Protein AF-A0A6N8YSP4-F1 (afdb_monomer)

Solvent-accessible surface area (backbone atoms only — not comparable to full-atom values): 22812 Å² total; per-residue (Å²): 134,67,87,62,68,90,94,53,69,83,62,52,34,60,49,26,16,50,52,20,34,52,48,31,50,50,26,66,74,67,40,61,74,68,54,37,72,46,19,66,60,52,19,52,49,52,14,48,52,51,29,42,76,69,62,71,46,59,62,61,58,38,69,76,33,49,71,68,41,78,67,85,80,61,64,75,71,82,85,81,67,86,44,72,66,45,68,50,44,46,60,44,52,51,50,52,52,50,53,49,50,55,51,44,51,52,27,40,52,50,28,53,53,46,56,40,97,57,86,56,58,61,57,47,61,59,39,50,52,51,47,52,53,45,51,52,50,26,50,54,29,48,61,59,60,41,76,78,60,76,86,68,35,56,62,52,25,55,50,18,70,72,67,73,59,68,55,69,68,57,56,54,52,51,52,52,50,50,58,54,48,57,36,18,42,28,57,55,30,48,62,73,40,60,47,62,32,38,51,50,27,53,50,54,52,52,50,53,53,50,51,52,53,52,49,52,61,72,42,69,88,57,82,48,76,67,55,50,50,39,55,50,51,14,51,51,48,8,59,51,32,64,76,42,69,60,46,33,74,74,58,34,71,64,47,10,64,42,53,38,33,30,68,54,36,14,47,53,45,33,52,52,47,52,49,48,50,61,70,71,41,79,79,45,67,71,47,78,43,57,58,51,86,69,31,52,64,54,51,41,55,50,46,49,54,51,31,59,74,69,68,58,54,71,71,58,41,50,36,50,34,51,29,48,47,25,52,51,58,68,65,48,77,68,94,81,75,88,64,98,66,75,84,38,38,32,33,44,36,39,47,84,52,94,94,36,42,38,38,36,40,40,31,53,49,83,85,72,80,61,66,46,37,52,55,55,55,58,74,78,55,87,89,79,89,50,79,70,58,52,32,51,52,49,28,57,72,43,29,81,40,79,48,45,43,43,52,89,48,27,41,37,37,39,39,30,68

Mean predicted aligned error: 12.58 Å

Structure (mmCIF, N/CA/C/O backbone):
data_AF-A0A6N8YSP4-F1
#
_entry.id   AF-A0A6N8YSP4-F1
#
loop_
_atom_site.group_PDB
_atom_site.id
_atom_site.type_symbol
_atom_site.label_atom_id
_atom_site.label_alt_id
_atom_site.label_comp_id
_atom_site.label_asym_id
_atom_site.label_entity_id
_atom_site.label_seq_id
_atom_site.pdbx_PDB_ins_code
_atom_site.Cartn_x
_atom_site.Cartn_y
_atom_site.Cartn_z
_atom_site.occupancy
_atom_site.B_iso_or_equiv
_atom_site.auth_seq_id
_atom_site.auth_comp_id
_atom_site.auth_asym_id
_atom_site.auth_atom_id
_atom_site.pdbx_PDB_model_num
ATOM 1 N N . MET A 1 1 ? 18.068 16.035 -13.441 1.00 37.38 1 MET A N 1
ATOM 2 C CA . MET A 1 1 ? 18.656 15.876 -14.784 1.00 37.38 1 MET A CA 1
ATOM 3 C C . MET A 1 1 ? 18.089 14.591 -15.338 1.00 37.38 1 MET A C 1
ATOM 5 O O . MET A 1 1 ? 18.171 13.584 -14.655 1.00 37.38 1 MET A O 1
ATOM 9 N N . VAL A 1 2 ? 17.377 14.659 -16.458 1.00 47.47 2 VAL A N 1
ATOM 10 C CA . VAL A 1 2 ? 16.936 13.461 -17.178 1.00 47.47 2 VAL A CA 1
ATOM 11 C C . VAL A 1 2 ? 18.117 13.085 -18.059 1.00 47.47 2 VAL A C 1
ATOM 13 O O . VAL A 1 2 ? 18.539 13.939 -18.837 1.00 47.47 2 VAL A O 1
ATOM 16 N N . ASP A 1 3 ? 18.683 11.892 -17.889 1.00 54.22 3 ASP A N 1
ATOM 17 C CA . ASP A 1 3 ? 19.804 11.435 -18.710 1.00 54.22 3 ASP A CA 1
ATOM 18 C C . ASP A 1 3 ? 19.343 11.339 -20.168 1.00 54.22 3 ASP A C 1
ATOM 20 O O . ASP A 1 3 ? 18.597 10.450 -20.578 1.00 54.22 3 ASP A O 1
ATOM 24 N N . VAL A 1 4 ? 19.722 12.344 -20.952 1.00 57.47 4 VAL A N 1
ATOM 25 C CA . VAL A 1 4 ? 19.561 12.348 -22.401 1.00 57.47 4 VAL A CA 1
ATOM 26 C C . VAL A 1 4 ? 20.895 11.863 -22.972 1.00 57.47 4 VAL A C 1
ATOM 28 O O . VAL A 1 4 ? 21.927 12.429 -22.609 1.00 57.47 4 VAL A O 1
ATOM 31 N N . PRO A 1 5 ? 20.910 10.847 -23.855 1.00 59.97 5 PRO A N 1
ATOM 32 C CA . PRO A 1 5 ? 22.141 10.365 -24.475 1.00 59.97 5 PRO A CA 1
ATOM 33 C C . PRO A 1 5 ? 22.936 11.502 -25.132 1.00 59.97 5 PRO A C 1
ATOM 35 O O . PRO A 1 5 ? 22.342 12.386 -25.761 1.00 59.97 5 PRO A O 1
ATOM 38 N N . GLU A 1 6 ? 24.267 11.463 -25.012 1.00 53.06 6 GLU A N 1
ATOM 39 C CA . GLU A 1 6 ? 25.167 12.487 -25.559 1.00 53.06 6 GLU A CA 1
ATOM 40 C C . GLU A 1 6 ? 24.891 12.752 -27.054 1.00 53.06 6 GLU A C 1
ATOM 42 O O . GLU A 1 6 ? 24.722 11.829 -27.852 1.00 53.06 6 GLU A O 1
ATOM 47 N N . GLY A 1 7 ? 24.816 14.034 -27.435 1.00 57.88 7 GLY A N 1
ATOM 48 C CA . GLY A 1 7 ? 24.606 14.474 -28.824 1.00 57.88 7 GLY A CA 1
ATOM 49 C C . GLY A 1 7 ? 23.156 14.764 -29.237 1.00 57.88 7 GLY A C 1
ATOM 50 O O . GLY A 1 7 ? 22.922 15.112 -30.394 1.00 57.88 7 GLY A O 1
ATOM 51 N N . LYS A 1 8 ? 22.175 14.659 -28.329 1.00 66.88 8 LYS A N 1
ATOM 52 C CA . LYS A 1 8 ? 20.760 14.987 -28.607 1.00 66.88 8 LYS A CA 1
ATOM 53 C C . LYS A 1 8 ? 20.357 16.347 -28.018 1.00 66.88 8 LYS A C 1
ATOM 55 O O . LYS A 1 8 ? 20.992 16.801 -27.066 1.00 66.88 8 LYS A O 1
ATOM 60 N N . PRO A 1 9 ? 19.305 17.013 -28.544 1.00 71.38 9 PRO A N 1
ATOM 61 C CA . PRO A 1 9 ? 18.868 18.304 -28.021 1.00 71.38 9 PRO A CA 1
ATOM 62 C C . PRO A 1 9 ? 18.568 18.201 -26.517 1.00 71.38 9 PRO A C 1
ATOM 64 O O . PRO A 1 9 ? 17.809 17.309 -26.129 1.00 71.38 9 PRO A O 1
ATOM 67 N N . PRO A 1 10 ? 19.091 19.097 -25.664 1.00 70.31 10 PRO A N 1
ATOM 68 C CA . PRO A 1 10 ? 18.902 19.016 -24.210 1.00 70.31 10 PRO A CA 1
ATOM 69 C C . PRO A 1 10 ? 17.427 19.158 -23.794 1.00 70.31 10 PRO A C 1
ATOM 71 O O . PRO A 1 10 ? 17.019 18.684 -22.737 1.00 70.31 10 PRO A O 1
ATOM 74 N N . GLU A 1 11 ? 16.605 19.758 -24.657 1.00 77.25 11 GLU A N 1
ATOM 75 C CA . GLU A 1 11 ? 15.162 19.942 -24.461 1.00 77.25 11 GLU A CA 1
ATOM 76 C C . GLU A 1 11 ? 14.345 18.663 -24.683 1.00 77.25 11 GLU A C 1
ATOM 78 O O . GLU A 1 11 ? 13.198 18.571 -24.246 1.00 77.25 11 GLU A O 1
ATOM 83 N N . SER A 1 12 ? 14.926 17.660 -25.344 1.00 80.38 12 SER A N 1
ATOM 84 C CA . SER A 1 12 ? 14.207 16.462 -25.775 1.00 80.38 12 SER A CA 1
ATOM 85 C C . SER A 1 12 ? 13.715 15.605 -24.603 1.00 80.38 12 SER A C 1
ATOM 87 O O . SER A 1 12 ? 12.580 15.134 -24.626 1.00 80.38 12 SER A O 1
ATOM 89 N N . GLY A 1 13 ? 14.502 15.475 -23.530 1.00 83.25 13 GLY A N 1
ATOM 90 C CA . GLY A 1 13 ? 14.087 14.782 -22.307 1.00 83.25 13 GLY A CA 1
ATOM 91 C C . GLY A 1 13 ? 12.866 15.434 -21.637 1.00 83.25 13 GLY A C 1
ATOM 92 O O . GLY A 1 13 ? 11.834 14.775 -21.490 1.00 83.25 13 GLY A O 1
ATOM 93 N N . PRO A 1 14 ? 12.931 16.729 -21.271 1.00 87.06 14 PRO A N 1
ATOM 94 C CA . PRO A 1 14 ? 11.796 17.460 -20.708 1.00 87.06 14 PRO A CA 1
ATOM 95 C C . PRO A 1 14 ? 10.544 17.455 -21.593 1.00 87.06 14 PRO A C 1
ATOM 97 O O . PRO A 1 14 ? 9.443 17.291 -21.072 1.00 87.06 14 PRO A O 1
ATOM 100 N N . LEU A 1 15 ? 10.689 17.588 -22.918 1.00 88.88 15 LEU A N 1
ATOM 101 C CA . LEU A 1 15 ? 9.565 17.527 -23.861 1.00 88.88 15 LEU A CA 1
ATOM 102 C C . LEU A 1 15 ? 8.902 16.149 -23.874 1.00 88.88 15 LEU A C 1
ATOM 104 O O . LEU A 1 15 ? 7.681 16.061 -23.751 1.00 88.88 15 LEU A O 1
ATOM 108 N N . VAL A 1 16 ? 9.686 15.072 -23.973 1.00 90.62 16 VAL A N 1
ATOM 109 C CA . VAL A 1 16 ? 9.169 13.696 -23.925 1.00 90.62 16 VAL A CA 1
ATOM 110 C C . VAL A 1 16 ? 8.436 13.447 -22.607 1.00 90.62 16 VAL A C 1
ATOM 112 O O . VAL A 1 16 ? 7.306 12.953 -22.618 1.00 90.62 16 VAL A O 1
ATOM 115 N N . ALA A 1 17 ? 9.034 13.828 -21.475 1.00 89.69 17 ALA A N 1
ATOM 116 C CA . ALA A 1 17 ? 8.411 13.685 -20.162 1.00 89.69 17 ALA A CA 1
ATOM 117 C C . ALA A 1 17 ? 7.117 14.510 -20.055 1.00 89.69 17 ALA A C 1
ATOM 119 O O . ALA A 1 17 ? 6.085 13.995 -19.624 1.00 89.69 17 ALA A O 1
ATOM 120 N N . GLY A 1 18 ? 7.144 15.767 -20.505 1.00 92.12 18 GLY A N 1
ATOM 121 C CA . GLY A 1 18 ? 5.997 16.672 -20.489 1.00 92.12 18 GLY A CA 1
ATOM 122 C C . GLY A 1 18 ? 4.832 16.166 -21.337 1.00 92.12 18 GLY A C 1
ATOM 123 O O . GLY A 1 18 ? 3.696 16.150 -20.865 1.00 92.12 18 GLY A O 1
ATOM 124 N N . VAL A 1 19 ? 5.099 15.678 -22.553 1.00 93.06 19 VAL A N 1
ATOM 125 C CA . VAL A 1 19 ? 4.071 15.087 -23.425 1.00 93.06 19 VAL A CA 1
ATOM 126 C C . VAL A 1 19 ? 3.514 13.801 -22.820 1.00 93.06 19 VAL A C 1
ATOM 128 O O . VAL A 1 19 ? 2.295 13.639 -22.749 1.00 93.06 19 VAL A O 1
ATOM 131 N N . THR A 1 20 ? 4.378 12.911 -22.324 1.00 93.31 20 THR A N 1
ATOM 132 C CA . THR A 1 20 ? 3.961 11.661 -21.665 1.00 93.31 20 THR A CA 1
ATOM 133 C C . THR A 1 20 ? 3.044 11.954 -20.477 1.00 93.31 20 THR A C 1
ATOM 135 O O . THR A 1 20 ? 1.986 11.334 -20.327 1.00 93.31 20 THR A O 1
ATOM 138 N N . LEU A 1 21 ? 3.408 12.937 -19.651 1.00 92.44 21 LEU A N 1
ATOM 139 C CA . LEU A 1 21 ? 2.630 13.340 -18.488 1.00 92.44 21 LEU A CA 1
ATOM 140 C C . LEU A 1 21 ? 1.305 13.995 -18.884 1.00 92.44 21 LEU A C 1
ATOM 142 O O . LEU A 1 21 ? 0.268 13.643 -18.324 1.00 92.44 21 LEU A O 1
ATOM 146 N N . ALA A 1 22 ? 1.311 14.890 -19.873 1.00 93.12 22 ALA A N 1
ATOM 147 C CA . ALA A 1 22 ? 0.103 15.543 -20.370 1.00 93.12 22 ALA A CA 1
ATOM 148 C C . ALA A 1 22 ? -0.902 14.528 -20.931 1.00 93.12 22 ALA A C 1
ATOM 150 O O . ALA A 1 22 ? -2.085 14.580 -20.592 1.00 93.12 22 ALA A O 1
ATOM 151 N N . VAL A 1 23 ? -0.434 13.566 -21.732 1.00 93.06 23 VAL A N 1
ATOM 152 C CA . VAL A 1 23 ? -1.272 12.490 -22.285 1.00 93.06 23 VAL A CA 1
ATOM 153 C C . VAL A 1 23 ? -1.817 11.609 -21.170 1.00 93.06 23 VAL A C 1
ATOM 155 O O . VAL A 1 23 ? -3.017 11.341 -21.129 1.00 93.06 23 VAL A O 1
ATOM 158 N N . SER A 1 24 ? -0.966 11.201 -20.230 1.00 89.88 24 SER A N 1
ATOM 159 C CA . SER A 1 24 ? -1.406 10.389 -19.099 1.00 89.88 24 SER A CA 1
ATOM 160 C C . SER A 1 24 ? -2.456 11.103 -18.245 1.00 89.88 24 SER A C 1
ATOM 162 O O . SER A 1 24 ? -3.467 10.501 -17.900 1.00 89.88 24 SER A O 1
ATOM 164 N N . ALA A 1 25 ? -2.247 12.384 -17.922 1.00 89.00 25 ALA A N 1
ATOM 165 C CA . ALA A 1 25 ? -3.183 13.183 -17.137 1.00 89.00 25 ALA A CA 1
ATOM 166 C C . ALA A 1 25 ? -4.502 13.399 -17.891 1.00 89.00 25 ALA A C 1
ATOM 168 O O . ALA A 1 25 ? -5.577 13.236 -17.316 1.00 89.00 25 ALA A O 1
ATOM 169 N N . ALA A 1 26 ? -4.441 13.698 -19.192 1.00 91.19 26 ALA A N 1
ATOM 170 C CA . ALA A 1 26 ? -5.628 13.838 -20.029 1.00 91.19 26 ALA A CA 1
ATOM 171 C C . ALA A 1 26 ? -6.453 12.545 -20.059 1.00 91.19 26 ALA A C 1
ATOM 173 O O . ALA A 1 26 ? -7.671 12.592 -19.885 1.00 91.19 26 ALA A O 1
ATOM 174 N N . LEU A 1 27 ? -5.802 11.389 -20.219 1.00 90.06 27 LEU A N 1
ATOM 175 C CA . LEU A 1 27 ? -6.474 10.091 -20.191 1.00 90.06 27 LEU A CA 1
ATOM 176 C C . LEU A 1 27 ? -7.011 9.762 -18.794 1.00 90.06 27 LEU A C 1
ATOM 178 O O . LEU A 1 27 ? -8.154 9.336 -18.675 1.00 90.06 27 LEU A O 1
ATOM 182 N N . ALA A 1 28 ? -6.250 10.009 -17.730 1.00 83.06 28 ALA A N 1
ATOM 183 C CA . ALA A 1 28 ? -6.705 9.760 -16.365 1.00 83.06 28 ALA A CA 1
ATOM 184 C C . ALA A 1 28 ? -7.948 10.593 -15.995 1.00 83.06 28 ALA A C 1
ATOM 186 O O . ALA A 1 28 ? -8.840 10.088 -15.312 1.00 83.06 28 ALA A O 1
ATOM 187 N N . LEU A 1 29 ? -8.023 11.846 -16.464 1.00 85.75 29 LEU A N 1
ATOM 188 C CA . LEU A 1 29 ? -9.109 12.779 -16.144 1.00 85.75 29 LEU A CA 1
ATOM 189 C C . LEU A 1 29 ? -10.322 12.666 -17.076 1.00 85.75 29 LEU A C 1
ATOM 191 O O . LEU A 1 29 ? -11.445 12.894 -16.632 1.00 85.75 29 LEU A O 1
ATOM 195 N N . ARG A 1 30 ? -10.119 12.365 -18.366 1.00 88.75 30 ARG A N 1
ATOM 196 C CA . ARG A 1 30 ? -11.197 12.386 -19.373 1.00 88.75 30 ARG A CA 1
ATOM 197 C C . ARG A 1 30 ? -11.587 11.028 -19.929 1.00 88.75 30 ARG A C 1
ATOM 199 O O . ARG A 1 30 ? -12.690 10.911 -20.460 1.00 88.75 30 ARG A O 1
ATOM 206 N N . ALA A 1 31 ? -10.727 10.016 -19.854 1.00 85.12 31 ALA A N 1
ATOM 207 C CA . ALA A 1 31 ? -11.071 8.709 -20.392 1.00 85.12 31 ALA A CA 1
ATOM 208 C C . ALA A 1 31 ? -12.094 8.007 -19.489 1.00 85.12 31 ALA A C 1
ATOM 210 O O . ALA A 1 31 ? -11.985 8.011 -18.261 1.00 85.12 31 ALA A O 1
ATOM 211 N N . SER A 1 32 ? -13.081 7.366 -20.108 1.00 81.31 32 SER A N 1
ATOM 212 C CA . SER A 1 32 ? -14.110 6.592 -19.418 1.00 81.31 32 SER A CA 1
ATOM 213 C C . SER A 1 32 ? -13.945 5.091 -19.675 1.00 81.31 32 SER A C 1
ATOM 215 O O . SER A 1 32 ? -13.418 4.657 -20.704 1.00 81.31 32 SER A O 1
ATOM 217 N N . GLY A 1 33 ? -14.377 4.286 -18.700 1.00 81.88 33 GLY A N 1
ATOM 218 C CA . GLY A 1 33 ? -14.402 2.826 -18.795 1.00 81.88 33 GLY A CA 1
ATOM 219 C C . GLY A 1 33 ? -13.041 2.208 -19.133 1.00 81.88 33 GLY A C 1
ATOM 220 O O . GLY A 1 33 ? -12.050 2.430 -18.438 1.00 81.88 33 GLY A O 1
ATOM 221 N N . MET A 1 34 ? -13.005 1.424 -20.214 1.00 79.50 34 MET A N 1
ATOM 222 C CA . MET A 1 34 ? -11.837 0.646 -20.641 1.00 79.50 34 MET A CA 1
ATOM 223 C C . MET A 1 34 ? -10.634 1.527 -21.011 1.00 79.50 34 MET A C 1
ATOM 225 O O . MET A 1 34 ? -9.503 1.196 -20.670 1.00 79.50 34 MET A O 1
ATOM 229 N N . TRP A 1 35 ? -10.853 2.690 -21.630 1.00 83.00 35 TRP A N 1
ATOM 230 C CA . TRP A 1 35 ? -9.771 3.610 -22.007 1.00 83.00 35 TRP A CA 1
ATOM 231 C C . TRP A 1 35 ? -8.998 4.141 -20.798 1.00 83.00 35 TRP A C 1
ATOM 233 O O . TRP A 1 35 ? -7.796 4.384 -20.888 1.00 83.00 35 TRP A O 1
ATOM 243 N N . ARG A 1 36 ? -9.666 4.262 -19.643 1.00 81.38 36 ARG A N 1
ATOM 244 C CA . ARG A 1 36 ? -9.014 4.643 -18.386 1.00 81.38 36 ARG A CA 1
ATOM 245 C C . ARG A 1 36 ? -8.078 3.548 -17.880 1.00 81.38 36 ARG A C 1
ATOM 247 O O . ARG A 1 36 ? -7.018 3.866 -17.355 1.00 81.38 36 ARG A O 1
ATOM 254 N N . VAL A 1 37 ? -8.426 2.277 -18.077 1.00 79.81 37 VAL A N 1
ATOM 255 C CA . VAL A 1 37 ? -7.577 1.133 -17.698 1.00 79.81 37 VAL A CA 1
ATOM 256 C C . VAL A 1 37 ? -6.318 1.078 -18.564 1.00 79.81 37 VAL A C 1
ATOM 258 O O . VAL A 1 37 ? -5.218 0.920 -18.043 1.00 79.81 37 VAL A O 1
ATOM 261 N N . TRP A 1 38 ? -6.462 1.285 -19.874 1.00 86.12 38 TRP A N 1
ATOM 262 C CA . TRP A 1 38 ? -5.335 1.293 -20.814 1.00 86.12 38 TRP A CA 1
ATOM 263 C C . TRP A 1 38 ? -4.530 2.597 -20.807 1.00 86.12 38 TRP A C 1
ATOM 265 O O . TRP A 1 38 ? -3.502 2.668 -21.475 1.00 86.12 38 TRP A O 1
ATOM 275 N N . SER A 1 39 ? -4.955 3.611 -20.047 1.00 84.88 39 SER A N 1
ATOM 276 C CA . SER A 1 39 ? -4.349 4.949 -20.051 1.00 84.88 39 SER A CA 1
ATOM 277 C C . SER A 1 39 ? -2.839 4.935 -19.813 1.00 84.88 39 SER A C 1
ATOM 279 O O . SER A 1 39 ? -2.114 5.604 -20.541 1.00 84.88 39 SER A O 1
ATOM 281 N N . ALA A 1 40 ? -2.374 4.122 -18.860 1.00 83.56 40 ALA A N 1
ATOM 282 C CA . ALA A 1 40 ? -0.959 3.963 -18.541 1.00 83.56 40 ALA A CA 1
ATOM 283 C C . ALA A 1 40 ? -0.152 3.385 -19.713 1.00 83.56 40 ALA A C 1
ATOM 285 O O . ALA A 1 40 ? 0.930 3.871 -20.019 1.00 83.56 40 ALA A O 1
ATOM 286 N N . LEU A 1 41 ? -0.682 2.364 -20.392 1.00 88.81 41 LEU A N 1
ATOM 287 C CA . LEU A 1 41 ? -0.007 1.745 -21.536 1.00 88.81 41 LEU A CA 1
ATOM 288 C C . LEU A 1 41 ? -0.023 2.663 -22.761 1.00 88.81 41 LEU A C 1
ATOM 290 O O . LEU A 1 41 ? 0.983 2.776 -23.458 1.00 88.81 41 LEU A O 1
ATOM 294 N N . ILE A 1 42 ? -1.142 3.353 -22.999 1.00 91.50 42 ILE A N 1
ATOM 295 C CA . ILE A 1 42 ? -1.273 4.323 -24.091 1.00 91.50 42 ILE A CA 1
ATOM 296 C C . ILE A 1 42 ? -0.291 5.477 -23.884 1.00 91.50 42 ILE A C 1
ATOM 298 O O . ILE A 1 42 ? 0.402 5.858 -24.824 1.00 91.50 42 ILE A O 1
ATOM 302 N N . SER A 1 43 ? -0.198 6.025 -22.673 1.00 91.62 43 SER A N 1
ATOM 303 C CA . SER A 1 43 ? 0.698 7.148 -22.418 1.00 91.62 43 SER A CA 1
ATOM 304 C C . SER A 1 43 ? 2.171 6.761 -22.504 1.00 91.62 43 SER A C 1
ATOM 306 O O . SER A 1 43 ? 2.944 7.516 -23.093 1.00 91.62 43 SER A O 1
ATOM 308 N N . LEU A 1 44 ? 2.549 5.572 -22.021 1.00 91.62 44 LEU A N 1
ATOM 309 C CA . LEU A 1 44 ? 3.898 5.032 -22.199 1.00 91.62 44 LEU A CA 1
ATOM 310 C C . LEU A 1 44 ? 4.231 4.861 -23.688 1.00 91.62 44 LEU A C 1
ATOM 312 O O . LEU A 1 44 ? 5.308 5.256 -24.131 1.00 91.62 44 LEU A O 1
ATOM 316 N N . GLY A 1 45 ? 3.285 4.331 -24.471 1.00 92.62 45 GLY A N 1
ATOM 317 C CA . GLY A 1 45 ? 3.422 4.166 -25.917 1.00 92.62 45 GLY A CA 1
ATOM 318 C C . GLY A 1 45 ? 3.604 5.498 -26.644 1.00 92.62 45 GLY A C 1
ATOM 319 O O . GLY A 1 45 ? 4.540 5.642 -27.426 1.00 92.62 45 GLY A O 1
ATOM 320 N N . VAL A 1 46 ? 2.770 6.499 -26.345 1.00 93.25 46 VAL A N 1
ATOM 321 C CA . VAL A 1 46 ? 2.906 7.848 -26.921 1.00 93.25 46 VAL A CA 1
ATOM 322 C C . VAL A 1 46 ? 4.242 8.479 -26.525 1.00 93.25 46 VAL A C 1
ATOM 324 O O . VAL A 1 46 ? 4.928 9.029 -27.384 1.00 93.25 46 VAL A O 1
ATOM 327 N N . GLY A 1 47 ? 4.659 8.342 -25.264 1.00 92.19 47 GLY A N 1
ATOM 328 C CA . GLY A 1 47 ? 5.966 8.804 -24.797 1.00 92.19 47 GLY A CA 1
ATOM 329 C C . GLY A 1 47 ? 7.129 8.169 -25.559 1.00 92.19 47 GLY A C 1
ATOM 330 O O . GLY A 1 47 ? 8.032 8.876 -26.005 1.00 92.19 47 GLY A O 1
ATOM 331 N N . CYS A 1 48 ? 7.081 6.853 -25.788 1.00 91.69 48 CYS A N 1
ATOM 332 C CA . CYS A 1 48 ? 8.096 6.138 -26.564 1.00 91.69 48 CYS A CA 1
ATOM 333 C C . CYS A 1 48 ? 8.107 6.561 -28.040 1.00 91.69 48 CYS A C 1
ATOM 335 O O . CYS A 1 48 ? 9.182 6.731 -28.608 1.00 91.69 48 CYS A O 1
ATOM 337 N N . VAL A 1 49 ? 6.941 6.793 -28.656 1.00 92.19 49 VAL A N 1
ATOM 338 C CA . VAL A 1 49 ? 6.851 7.304 -30.037 1.00 92.19 49 VAL A CA 1
ATOM 339 C C . VAL A 1 49 ? 7.500 8.682 -30.143 1.00 92.19 49 VAL A C 1
ATOM 341 O O . VAL A 1 49 ? 8.316 8.908 -31.031 1.00 92.19 49 VAL A O 1
ATOM 344 N N . VAL A 1 50 ? 7.200 9.592 -29.215 1.00 90.88 50 VAL A N 1
ATOM 345 C CA . VAL A 1 50 ? 7.821 10.925 -29.191 1.00 90.88 50 VAL A CA 1
ATOM 346 C C . VAL A 1 50 ? 9.330 10.810 -28.963 1.00 90.88 50 VAL A C 1
ATOM 348 O O . VAL A 1 50 ? 10.105 11.459 -29.660 1.00 90.88 50 VAL A O 1
ATOM 351 N N . ALA A 1 51 ? 9.774 9.933 -28.061 1.00 89.00 51 ALA A N 1
ATOM 352 C CA . ALA A 1 51 ? 11.196 9.680 -27.847 1.00 89.00 51 ALA A CA 1
ATOM 353 C C . ALA A 1 51 ? 11.898 9.111 -29.094 1.00 89.00 51 ALA A C 1
ATOM 355 O O . ALA A 1 51 ? 13.052 9.456 -29.354 1.00 89.00 51 ALA A O 1
ATOM 356 N N . ALA A 1 52 ? 11.207 8.285 -29.884 1.00 88.75 52 ALA A N 1
ATOM 357 C CA . ALA A 1 52 ? 11.708 7.772 -31.155 1.00 88.75 52 ALA A CA 1
ATOM 358 C C . ALA A 1 52 ? 11.845 8.879 -32.212 1.00 88.75 52 ALA A C 1
ATOM 360 O O . ALA A 1 52 ? 12.841 8.896 -32.930 1.00 88.75 52 ALA A O 1
ATOM 361 N N . LEU A 1 53 ? 10.924 9.853 -32.257 1.00 88.50 53 LEU A N 1
ATOM 362 C CA . LEU A 1 53 ? 11.037 11.028 -33.138 1.00 88.50 53 LEU A CA 1
ATOM 363 C C . LEU A 1 53 ? 12.262 11.895 -32.807 1.00 88.50 53 LEU A C 1
ATOM 365 O O . LEU A 1 53 ? 12.884 12.451 -33.707 1.00 88.50 53 LEU A O 1
ATOM 369 N N . PHE A 1 54 ? 12.644 11.968 -31.529 1.00 85.19 54 PHE A N 1
ATOM 370 C CA . PHE A 1 54 ? 13.884 12.616 -31.085 1.00 85.19 54 PHE A CA 1
ATOM 371 C C . PHE A 1 54 ? 15.118 11.699 -31.164 1.00 85.19 54 PHE A C 1
ATOM 373 O O . PHE A 1 54 ? 16.214 12.101 -30.777 1.00 85.19 54 PHE A O 1
ATOM 380 N N . GLY A 1 55 ? 14.962 10.457 -31.632 1.00 83.38 55 GLY A N 1
ATOM 381 C CA . GLY A 1 55 ? 16.030 9.467 -31.750 1.00 83.38 55 GLY A CA 1
ATOM 382 C C . GLY A 1 55 ? 16.571 8.932 -30.420 1.00 83.38 55 GLY A C 1
ATOM 383 O O . GLY A 1 55 ? 17.597 8.263 -30.420 1.00 83.38 55 GLY A O 1
ATOM 384 N N . ILE A 1 56 ? 15.954 9.231 -29.271 1.00 82.50 56 ILE A N 1
ATOM 385 C CA . ILE A 1 56 ? 16.389 8.765 -27.932 1.00 82.50 56 ILE A CA 1
ATOM 386 C C . ILE A 1 56 ? 16.089 7.272 -27.731 1.00 82.50 56 ILE A C 1
ATOM 388 O O . ILE A 1 56 ? 16.696 6.631 -26.883 1.00 82.50 56 ILE A O 1
ATOM 392 N N . TYR A 1 57 ? 15.182 6.714 -28.529 1.00 83.25 57 TYR A N 1
ATOM 393 C CA . TYR A 1 57 ? 14.746 5.329 -28.417 1.00 83.25 57 TYR A CA 1
ATOM 394 C C . TYR A 1 57 ? 15.722 4.348 -29.092 1.00 83.25 57 TYR A C 1
ATOM 396 O O . TYR A 1 57 ? 15.893 4.379 -30.312 1.00 83.25 57 TYR A O 1
ATOM 404 N N . ASP A 1 58 ? 16.332 3.460 -28.304 1.00 82.88 58 ASP A N 1
ATOM 405 C CA . ASP A 1 58 ? 17.212 2.389 -28.786 1.00 82.88 58 ASP A CA 1
ATOM 406 C C . ASP A 1 58 ? 16.398 1.138 -29.157 1.00 82.88 58 ASP A C 1
ATOM 408 O O . ASP A 1 58 ? 16.162 0.246 -28.341 1.00 82.88 58 ASP A O 1
ATOM 412 N N . TYR A 1 59 ? 15.945 1.077 -30.409 1.00 84.19 59 TYR A N 1
ATOM 413 C CA . TYR A 1 59 ? 15.179 -0.056 -30.937 1.00 84.19 59 TYR A CA 1
ATOM 414 C C . TYR A 1 59 ? 16.041 -1.298 -31.211 1.00 84.19 59 TYR A C 1
ATOM 416 O O . TYR A 1 59 ? 15.497 -2.399 -31.336 1.00 84.19 59 TYR A O 1
ATOM 424 N N . GLN A 1 60 ? 17.368 -1.148 -31.289 1.00 86.19 60 GLN A N 1
ATOM 425 C CA . GLN A 1 60 ? 18.278 -2.229 -31.663 1.00 86.19 60 GLN A CA 1
ATOM 426 C C . GLN A 1 60 ? 18.266 -3.345 -30.612 1.00 86.19 60 GLN A C 1
ATOM 428 O O . GLN A 1 60 ? 18.156 -4.523 -30.948 1.00 86.19 60 GLN A O 1
ATOM 433 N N . ARG A 1 61 ? 18.207 -2.967 -29.330 1.00 84.00 61 ARG A N 1
ATOM 434 C CA . ARG A 1 61 ? 18.038 -3.893 -28.197 1.00 84.00 61 ARG A CA 1
ATOM 435 C C . ARG A 1 61 ? 16.825 -4.820 -28.322 1.00 84.00 61 ARG A C 1
ATOM 437 O O . ARG A 1 61 ? 16.892 -5.963 -27.878 1.00 84.00 61 ARG A O 1
ATOM 444 N N . VAL A 1 62 ? 15.718 -4.357 -28.909 1.00 88.69 62 VAL A N 1
ATOM 445 C CA . VAL A 1 62 ? 14.507 -5.181 -29.098 1.00 88.69 62 VAL A CA 1
ATOM 446 C C . VAL A 1 62 ? 14.651 -6.118 -30.298 1.00 88.69 62 VAL A C 1
ATOM 448 O O . VAL A 1 62 ? 14.118 -7.230 -30.285 1.00 88.69 62 VAL A O 1
ATOM 451 N N . ILE A 1 63 ? 15.349 -5.674 -31.345 1.00 89.38 63 ILE A N 1
ATOM 452 C CA . ILE A 1 63 ? 15.590 -6.466 -32.557 1.00 89.38 63 ILE A CA 1
ATOM 453 C C . ILE A 1 63 ? 16.520 -7.638 -32.245 1.00 89.38 63 ILE A C 1
ATOM 455 O O . ILE A 1 63 ? 16.202 -8.769 -32.618 1.00 89.38 63 ILE A O 1
ATOM 459 N N . ASP A 1 64 ? 17.604 -7.370 -31.517 1.00 90.94 64 ASP A N 1
ATOM 460 C CA . ASP A 1 64 ? 18.644 -8.350 -31.193 1.00 90.94 64 ASP A CA 1
ATOM 461 C C . ASP A 1 64 ? 18.188 -9.371 -30.134 1.00 90.94 64 ASP A C 1
ATOM 463 O O . ASP A 1 64 ? 18.765 -10.453 -30.006 1.00 90.94 64 ASP A O 1
ATOM 467 N N . ALA A 1 65 ? 17.129 -9.061 -29.379 1.00 89.38 65 ALA A N 1
ATOM 468 C CA . ALA A 1 65 ? 16.603 -9.949 -28.354 1.00 89.38 65 ALA A CA 1
ATOM 469 C C . ALA A 1 65 ? 15.902 -11.187 -28.959 1.00 89.38 65 ALA A C 1
ATOM 471 O O . ALA A 1 65 ? 15.018 -11.057 -29.822 1.00 89.38 65 ALA A O 1
ATOM 472 N N . PRO A 1 66 ? 16.218 -12.402 -28.471 1.00 90.62 66 PRO A N 1
ATOM 473 C CA . PRO A 1 66 ? 15.565 -13.618 -28.931 1.00 90.62 66 PRO A CA 1
ATOM 474 C C . PRO A 1 66 ? 14.092 -13.649 -28.507 1.00 90.62 66 PRO A C 1
ATOM 476 O O . PRO A 1 66 ? 13.700 -13.137 -27.455 1.00 90.62 66 PRO A O 1
ATOM 479 N N . TRP A 1 67 ? 13.262 -14.293 -29.330 1.00 88.19 67 TRP A N 1
ATOM 480 C CA . TRP A 1 67 ? 11.837 -14.463 -29.034 1.00 88.19 67 TRP A CA 1
ATOM 481 C C . TRP A 1 67 ? 11.595 -15.376 -27.835 1.00 88.19 67 TRP A C 1
ATOM 483 O O . TRP A 1 67 ? 10.714 -15.082 -27.039 1.00 88.19 67 TRP A O 1
ATOM 493 N N . PHE A 1 68 ? 12.395 -16.433 -27.687 1.00 90.88 68 PHE A N 1
ATOM 494 C CA . PHE A 1 68 ? 12.327 -17.366 -26.567 1.00 90.88 68 PHE A CA 1
ATOM 495 C C . PHE A 1 68 ? 13.692 -17.477 -25.903 1.00 90.88 68 PHE A C 1
ATOM 497 O O . PHE A 1 68 ? 14.709 -17.617 -26.581 1.00 90.88 68 PHE A O 1
ATOM 504 N N . GLY A 1 69 ? 13.705 -17.441 -24.577 1.00 86.62 69 GLY A N 1
ATOM 505 C CA . GLY A 1 69 ? 14.908 -17.642 -23.785 1.00 86.62 69 GLY A CA 1
ATOM 506 C C . GLY A 1 69 ? 14.547 -17.856 -22.326 1.00 86.62 69 GLY A C 1
ATOM 507 O O . GLY A 1 69 ? 13.608 -17.252 -21.813 1.00 86.62 69 GLY A O 1
ATOM 508 N N . ILE A 1 70 ? 15.275 -18.755 -21.675 1.00 83.88 70 ILE A N 1
ATOM 509 C CA . ILE A 1 70 ? 15.109 -19.019 -20.248 1.00 83.88 70 ILE A CA 1
ATOM 510 C C . ILE A 1 70 ? 15.863 -17.910 -19.500 1.00 83.88 70 ILE A C 1
ATOM 512 O O . ILE A 1 70 ? 17.016 -17.654 -19.854 1.00 83.88 70 ILE A O 1
ATOM 516 N N . PRO A 1 71 ? 15.250 -17.243 -18.503 1.00 77.69 71 PRO A N 1
ATOM 517 C CA . PRO A 1 71 ? 15.960 -16.282 -17.665 1.00 77.69 71 PRO A CA 1
ATOM 518 C C . PRO A 1 71 ? 17.224 -16.904 -17.061 1.00 77.69 71 PRO A C 1
ATOM 520 O O . PRO A 1 71 ? 17.240 -18.090 -16.732 1.00 77.69 71 PRO A O 1
ATOM 523 N N . ASP A 1 72 ? 18.280 -16.115 -16.880 1.00 75.06 72 ASP A N 1
ATOM 524 C CA . ASP A 1 72 ? 19.461 -16.557 -16.138 1.00 75.06 72 ASP A CA 1
ATOM 525 C C . ASP A 1 72 ? 19.075 -16.764 -14.656 1.00 75.06 72 ASP A C 1
ATOM 527 O O . ASP A 1 72 ? 19.139 -15.837 -13.853 1.00 75.06 72 ASP A O 1
ATOM 531 N N . LEU A 1 73 ? 18.674 -17.983 -14.266 1.00 69.69 73 LEU A N 1
ATOM 532 C CA . LEU A 1 73 ? 18.414 -18.373 -12.866 1.00 69.69 73 LEU A CA 1
ATOM 533 C C . LEU A 1 73 ? 19.726 -18.574 -12.080 1.00 69.69 73 LEU A C 1
ATOM 535 O O . LEU A 1 73 ? 19.915 -19.569 -11.377 1.00 69.69 73 LEU A O 1
ATOM 539 N N . ARG A 1 74 ? 20.681 -17.652 -12.214 1.00 72.94 74 ARG A N 1
ATOM 540 C CA . ARG A 1 74 ? 21.933 -17.732 -11.461 1.00 72.94 74 ARG A CA 1
ATOM 541 C C . ARG A 1 74 ? 21.646 -17.349 -10.021 1.00 72.94 74 ARG A C 1
ATOM 543 O O . ARG A 1 74 ? 21.457 -16.178 -9.717 1.00 72.94 74 ARG A O 1
ATOM 550 N N . PHE A 1 75 ? 21.610 -18.352 -9.149 1.00 77.00 75 PHE A N 1
ATOM 551 C CA . PHE A 1 75 ? 21.518 -18.131 -7.715 1.00 77.00 75 PHE A CA 1
ATOM 552 C C . PHE A 1 75 ? 22.717 -17.277 -7.274 1.00 77.00 75 PHE A C 1
ATOM 554 O O . PHE A 1 75 ? 23.852 -17.740 -7.416 1.00 77.00 75 PHE A O 1
ATOM 561 N N . PRO A 1 76 ? 22.507 -16.051 -6.761 1.00 73.69 76 PRO A N 1
ATOM 562 C CA . PRO A 1 76 ? 23.606 -15.146 -6.417 1.00 73.69 76 PRO A CA 1
ATOM 563 C C . PRO A 1 76 ? 24.429 -15.618 -5.206 1.00 73.69 76 PRO A C 1
ATOM 565 O O . PRO A 1 76 ? 25.449 -15.013 -4.892 1.00 73.69 76 PRO A O 1
ATOM 568 N N . GLY A 1 77 ? 24.022 -16.710 -4.550 1.00 76.19 77 GLY A N 1
ATOM 569 C CA . GLY A 1 77 ? 24.611 -17.183 -3.302 1.00 76.19 77 GLY A CA 1
ATOM 570 C C . GLY A 1 77 ? 23.961 -16.526 -2.084 1.00 76.19 77 GLY A C 1
ATOM 571 O O . GLY A 1 77 ? 23.303 -15.494 -2.190 1.00 76.19 77 GLY A O 1
ATOM 572 N N . LEU A 1 78 ? 24.131 -17.148 -0.914 1.00 77.12 78 LEU A N 1
ATOM 573 C CA . LEU A 1 78 ? 23.832 -16.513 0.369 1.00 77.12 78 LEU A CA 1
ATOM 574 C C . LEU A 1 78 ? 25.152 -16.080 0.983 1.00 77.12 78 LEU A C 1
ATOM 576 O O . LEU A 1 78 ? 25.968 -16.931 1.343 1.00 77.12 78 LEU A O 1
ATOM 580 N N . ASP A 1 79 ? 25.347 -14.773 1.111 1.00 77.00 79 ASP A N 1
ATOM 581 C CA . ASP A 1 79 ? 26.419 -14.266 1.950 1.00 77.00 79 ASP A CA 1
ATOM 582 C C . ASP A 1 79 ? 25.981 -14.362 3.418 1.00 77.00 79 ASP A C 1
ATOM 584 O O . ASP A 1 79 ? 25.129 -13.609 3.889 1.00 77.00 79 ASP A O 1
ATOM 588 N N . LEU A 1 80 ? 26.515 -15.361 4.124 1.00 79.75 80 LEU A N 1
ATOM 589 C CA . LEU A 1 80 ? 26.294 -15.571 5.558 1.00 79.75 80 LEU A CA 1
ATOM 590 C C . LEU A 1 80 ? 27.388 -14.900 6.407 1.00 79.75 80 LEU A C 1
ATOM 592 O O . LEU A 1 80 ? 27.517 -15.196 7.597 1.00 79.75 80 LEU A O 1
ATOM 596 N N . ALA A 1 81 ? 28.197 -14.013 5.817 1.00 80.06 81 ALA A N 1
ATOM 597 C CA . ALA A 1 81 ? 29.157 -13.221 6.561 1.00 80.06 81 ALA A CA 1
ATOM 598 C C . ALA A 1 81 ? 28.431 -12.138 7.373 1.00 80.06 81 ALA A C 1
ATOM 600 O O . ALA A 1 81 ? 27.984 -11.115 6.859 1.00 80.06 81 ALA A O 1
ATOM 601 N N . PHE A 1 82 ? 28.373 -12.326 8.692 1.00 82.94 82 PHE A N 1
ATOM 602 C CA . PHE A 1 82 ? 27.871 -11.331 9.648 1.00 82.94 82 PHE A CA 1
ATOM 603 C C . PHE A 1 82 ? 28.890 -10.202 9.893 1.00 82.94 82 PHE A C 1
ATOM 605 O O . PHE A 1 82 ? 29.242 -9.892 11.033 1.00 82.94 82 PHE A O 1
ATOM 612 N N . GLY A 1 83 ? 29.417 -9.630 8.808 1.00 83.56 83 GLY A N 1
ATOM 613 C CA . GLY A 1 83 ? 30.397 -8.549 8.825 1.00 83.56 83 GLY A CA 1
ATOM 614 C C . GLY A 1 83 ? 29.787 -7.192 9.179 1.00 83.56 83 GLY A C 1
ATOM 615 O O . GLY A 1 83 ? 28.597 -7.062 9.465 1.00 83.56 83 GLY A O 1
ATOM 616 N N . GLN A 1 84 ? 30.615 -6.149 9.133 1.00 79.12 84 GLN A N 1
ATOM 617 C CA . GLN A 1 84 ? 30.189 -4.783 9.440 1.00 79.12 84 GLN A CA 1
ATOM 618 C C . GLN A 1 84 ? 29.040 -4.310 8.532 1.00 79.12 84 GLN A C 1
ATOM 620 O O . GLN A 1 84 ? 28.111 -3.685 9.031 1.00 79.12 84 GLN A O 1
ATOM 625 N N . GLU A 1 85 ? 29.063 -4.655 7.240 1.00 78.50 85 GLU A N 1
ATOM 626 C CA . GLU A 1 85 ? 28.003 -4.298 6.282 1.00 78.50 85 GLU A CA 1
ATOM 627 C C . GLU A 1 85 ? 26.648 -4.935 6.619 1.00 78.50 85 GLU A C 1
ATOM 629 O O . GLU A 1 85 ? 25.608 -4.288 6.510 1.00 78.50 85 GLU A O 1
ATOM 634 N N . PHE A 1 86 ? 26.640 -6.183 7.097 1.00 82.56 86 PHE A N 1
ATOM 635 C CA . PHE A 1 86 ? 25.411 -6.838 7.544 1.00 82.56 86 PHE A CA 1
ATOM 636 C C . PHE A 1 86 ? 24.786 -6.073 8.715 1.00 82.56 86 PHE A C 1
ATOM 638 O O . PHE A 1 86 ? 23.602 -5.744 8.686 1.00 82.56 86 PHE A O 1
ATOM 645 N N . TRP A 1 87 ? 25.585 -5.736 9.731 1.00 80.81 87 TRP A N 1
ATOM 646 C CA . TRP A 1 87 ? 25.098 -5.024 10.914 1.00 80.81 87 TRP A CA 1
ATOM 647 C C . TRP A 1 87 ? 24.698 -3.573 10.633 1.00 80.81 87 TRP A C 1
ATOM 649 O O . TRP A 1 87 ? 23.825 -3.050 11.324 1.00 80.81 87 TRP A O 1
ATOM 659 N N . THR A 1 88 ? 25.292 -2.923 9.628 1.00 77.69 88 THR A N 1
ATOM 660 C CA . THR A 1 88 ? 24.909 -1.560 9.228 1.00 77.69 88 THR A CA 1
ATOM 661 C C . THR A 1 88 ? 23.631 -1.546 8.389 1.00 77.69 88 THR A C 1
ATOM 663 O O . THR A 1 88 ? 22.811 -0.646 8.559 1.00 77.69 88 THR A O 1
ATOM 666 N N . LEU A 1 89 ? 23.419 -2.541 7.521 1.00 77.69 89 LEU A N 1
ATOM 667 C CA . LEU A 1 89 ? 22.246 -2.617 6.645 1.00 77.69 89 LEU A CA 1
ATOM 668 C C . LEU A 1 89 ? 21.028 -3.268 7.311 1.00 77.69 89 LEU A C 1
ATOM 670 O O . LEU A 1 89 ? 19.895 -2.923 6.966 1.00 77.69 89 LEU A O 1
ATOM 674 N N . LEU A 1 90 ? 21.231 -4.180 8.268 1.00 82.56 90 LEU A N 1
ATOM 675 C CA . LEU A 1 90 ? 20.151 -4.919 8.928 1.00 82.56 90 LEU A CA 1
ATOM 676 C C . LEU A 1 90 ? 19.068 -4.005 9.524 1.00 82.56 90 LEU A C 1
ATOM 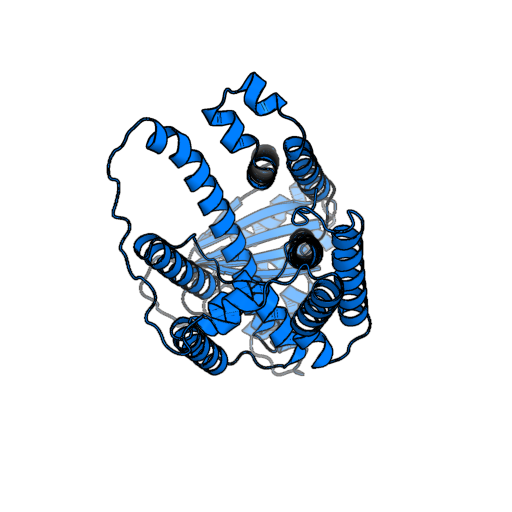678 O O . LEU A 1 90 ? 17.894 -4.273 9.267 1.00 82.56 90 LEU A O 1
ATOM 682 N N . PRO A 1 91 ? 19.386 -2.912 10.247 1.00 77.12 91 PRO A N 1
ATOM 683 C CA . PRO A 1 91 ? 18.362 -2.010 10.767 1.00 77.12 91 PRO A CA 1
ATOM 684 C C . PRO A 1 91 ? 17.550 -1.339 9.650 1.00 77.12 91 PRO A C 1
ATOM 686 O O . PRO A 1 91 ? 16.323 -1.270 9.741 1.00 77.12 91 PRO A O 1
ATOM 689 N N . THR A 1 92 ? 18.201 -0.909 8.563 1.00 75.62 92 THR A N 1
ATOM 690 C CA . THR A 1 92 ? 17.529 -0.291 7.409 1.00 75.62 92 THR A CA 1
ATOM 691 C C . THR A 1 92 ? 16.583 -1.284 6.746 1.00 75.62 92 THR A C 1
ATOM 693 O O . THR A 1 92 ? 15.412 -0.972 6.534 1.00 75.62 92 THR A O 1
ATOM 696 N N . PHE A 1 93 ? 17.047 -2.507 6.475 1.00 78.75 93 PHE A N 1
ATOM 697 C CA . PHE A 1 93 ? 16.212 -3.560 5.897 1.00 78.75 93 PHE A CA 1
ATOM 698 C C . PHE A 1 93 ? 15.072 -3.979 6.825 1.00 78.75 93 PHE A C 1
ATOM 700 O O . PHE A 1 93 ? 13.961 -4.197 6.344 1.00 78.75 93 PHE A O 1
ATOM 707 N N . ALA A 1 94 ? 15.304 -4.062 8.136 1.00 82.06 94 ALA A N 1
ATOM 708 C CA . ALA A 1 94 ? 14.270 -4.395 9.111 1.00 82.06 94 ALA A CA 1
ATOM 709 C C . ALA A 1 94 ? 13.157 -3.340 9.120 1.00 82.06 94 ALA A C 1
ATOM 711 O O . ALA A 1 94 ? 11.978 -3.6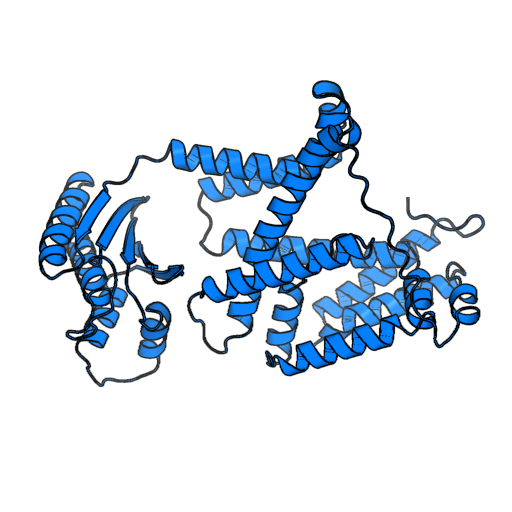88 9.032 1.00 82.06 94 ALA A O 1
ATOM 712 N N . ILE A 1 95 ? 13.518 -2.053 9.153 1.00 77.69 95 ILE A N 1
ATOM 713 C CA . ILE A 1 95 ? 12.537 -0.964 9.130 1.00 77.69 95 ILE A CA 1
ATOM 714 C C . ILE A 1 95 ? 11.821 -0.909 7.781 1.00 77.69 95 ILE A C 1
ATOM 716 O O . ILE A 1 95 ? 10.597 -0.822 7.758 1.00 77.69 95 ILE A O 1
ATOM 720 N N . LEU A 1 96 ? 12.540 -1.010 6.658 1.00 77.88 96 LEU A N 1
ATOM 721 C CA . LEU A 1 96 ? 11.919 -1.058 5.332 1.00 77.88 96 LEU A CA 1
ATOM 722 C C . LEU A 1 96 ? 10.941 -2.231 5.221 1.00 77.88 96 LEU A C 1
ATOM 724 O O . LEU A 1 96 ? 9.817 -2.050 4.768 1.00 77.88 96 LEU A O 1
ATOM 728 N N . THR A 1 97 ? 11.321 -3.418 5.691 1.00 80.38 97 THR A N 1
ATOM 729 C CA . THR A 1 97 ? 10.446 -4.599 5.675 1.00 80.38 97 THR A CA 1
ATOM 730 C C . THR A 1 97 ? 9.220 -4.396 6.563 1.00 80.38 97 THR A C 1
ATOM 732 O O . THR A 1 97 ? 8.120 -4.774 6.167 1.00 80.38 97 THR A O 1
ATOM 735 N N . LEU A 1 98 ? 9.368 -3.745 7.721 1.00 82.06 98 LEU A N 1
ATOM 736 C CA . LEU A 1 98 ? 8.247 -3.381 8.588 1.00 82.06 98 LEU A CA 1
ATOM 737 C C . LEU A 1 98 ? 7.298 -2.385 7.904 1.00 82.06 98 LEU A C 1
ATOM 739 O O . LEU A 1 98 ? 6.087 -2.598 7.911 1.00 82.06 98 LEU A O 1
ATOM 743 N N . VAL A 1 99 ? 7.833 -1.335 7.272 1.00 78.19 99 VAL A N 1
ATOM 744 C CA . VAL A 1 99 ? 7.055 -0.371 6.471 1.00 78.19 99 VAL A CA 1
ATOM 745 C C . VAL A 1 99 ? 6.277 -1.111 5.386 1.00 78.19 99 VAL A C 1
ATOM 747 O O . VAL A 1 99 ? 5.081 -0.884 5.207 1.00 78.19 99 VAL A O 1
ATOM 750 N N . LEU A 1 100 ? 6.951 -2.014 4.672 1.00 79.44 100 LEU A N 1
ATOM 751 C CA . LEU A 1 100 ? 6.346 -2.812 3.620 1.00 79.44 100 LEU A CA 1
ATOM 752 C C . LEU A 1 100 ? 5.239 -3.719 4.185 1.00 79.44 100 LEU A C 1
ATOM 754 O O . LEU A 1 100 ? 4.150 -3.775 3.623 1.00 79.44 100 LEU A O 1
ATOM 758 N N . ALA A 1 101 ? 5.453 -4.375 5.323 1.00 82.69 101 ALA A N 1
ATOM 759 C CA . ALA A 1 101 ? 4.427 -5.194 5.963 1.00 82.69 101 ALA A CA 1
ATOM 760 C C . ALA A 1 101 ? 3.192 -4.363 6.357 1.00 82.69 101 ALA A C 1
ATOM 762 O O . ALA A 1 101 ? 2.068 -4.758 6.047 1.00 82.69 101 ALA A O 1
ATOM 763 N N . LEU A 1 102 ? 3.388 -3.183 6.960 1.00 81.19 102 LEU A N 1
ATOM 764 C CA . LEU A 1 102 ? 2.304 -2.253 7.308 1.00 81.19 102 LEU A CA 1
ATOM 765 C C . LEU A 1 102 ? 1.532 -1.792 6.066 1.00 81.19 102 LEU A C 1
ATOM 767 O O . LEU A 1 102 ? 0.298 -1.807 6.054 1.00 81.19 102 LEU A O 1
ATOM 771 N N . LYS A 1 103 ? 2.249 -1.443 4.993 1.00 80.19 103 LYS A N 1
ATOM 772 C CA . LYS A 1 103 ? 1.646 -1.122 3.697 1.00 80.19 103 LYS A CA 1
ATOM 773 C C . LYS A 1 103 ? 0.839 -2.301 3.149 1.00 80.19 103 LYS A C 1
ATOM 775 O O . LYS A 1 103 ? -0.291 -2.106 2.711 1.00 80.19 103 LYS A O 1
ATOM 780 N N . GLY A 1 104 ? 1.386 -3.512 3.223 1.00 82.88 104 GLY A N 1
ATOM 781 C CA . GLY A 1 104 ? 0.728 -4.737 2.780 1.00 82.88 104 GLY A CA 1
ATOM 782 C C . GLY A 1 104 ? -0.571 -5.016 3.537 1.00 82.88 104 GLY A C 1
ATOM 783 O O . GLY A 1 104 ? -1.550 -5.427 2.924 1.00 82.88 104 GLY A O 1
ATOM 784 N N . ILE A 1 105 ? -0.625 -4.747 4.845 1.00 84.75 105 ILE A N 1
ATOM 785 C CA . ILE A 1 105 ? -1.868 -4.851 5.629 1.00 84.75 105 ILE A CA 1
ATOM 786 C C . ILE A 1 105 ? -2.922 -3.886 5.073 1.00 84.75 105 ILE A C 1
ATOM 788 O O . ILE A 1 105 ? -4.033 -4.315 4.771 1.00 84.75 105 ILE A O 1
ATOM 792 N N . SER A 1 106 ? -2.564 -2.614 4.878 1.00 81.12 106 SER A N 1
ATOM 793 C CA . SER A 1 106 ? -3.474 -1.596 4.332 1.00 81.12 106 SER A CA 1
ATOM 794 C C . SER A 1 106 ? -3.990 -1.961 2.932 1.00 81.12 106 SER A C 1
ATOM 796 O O . SER A 1 106 ? -5.197 -1.985 2.691 1.00 81.12 106 SER A O 1
ATOM 798 N N . ASP A 1 107 ? -3.090 -2.346 2.025 1.00 83.06 107 ASP A N 1
ATOM 799 C CA . ASP A 1 107 ? -3.431 -2.738 0.653 1.00 83.06 107 ASP A CA 1
ATOM 800 C C . ASP A 1 107 ? -4.376 -3.960 0.625 1.00 83.06 107 ASP A C 1
ATOM 802 O O . ASP A 1 107 ? -5.296 -4.028 -0.199 1.00 83.06 107 ASP A O 1
ATOM 806 N N . ASN A 1 108 ? -4.197 -4.910 1.551 1.00 87.25 108 ASN A N 1
ATOM 807 C CA . ASN A 1 108 ? -5.057 -6.088 1.681 1.00 87.25 108 ASN A CA 1
ATOM 808 C C . ASN A 1 108 ? -6.442 -5.771 2.278 1.00 87.25 108 ASN A C 1
ATOM 810 O O . ASN A 1 108 ? -7.434 -6.391 1.896 1.00 87.25 108 ASN A O 1
ATOM 814 N N . VAL A 1 109 ? -6.545 -4.775 3.159 1.00 85.06 109 VAL A N 1
ATOM 815 C CA . VAL A 1 109 ? -7.838 -4.258 3.638 1.00 85.06 109 VAL A CA 1
ATOM 816 C C . VAL A 1 109 ? -8.604 -3.579 2.497 1.00 85.06 109 VAL A C 1
ATOM 818 O O . VAL A 1 109 ? -9.795 -3.832 2.303 1.00 85.06 109 VAL A O 1
ATOM 821 N N . ILE A 1 110 ? -7.918 -2.764 1.689 1.00 83.12 110 ILE A N 1
ATOM 822 C CA . ILE A 1 110 ? -8.513 -2.060 0.542 1.00 83.12 110 ILE A CA 1
ATOM 823 C C . ILE A 1 110 ? -9.049 -3.054 -0.494 1.00 83.12 110 ILE A C 1
ATOM 825 O O . ILE A 1 110 ? -10.187 -2.915 -0.950 1.00 83.12 110 ILE A O 1
ATOM 829 N N . ILE A 1 111 ? -8.267 -4.075 -0.860 1.00 86.25 111 ILE A N 1
ATOM 830 C CA . ILE A 1 111 ? -8.711 -5.067 -1.849 1.00 86.25 111 ILE A CA 1
ATOM 831 C C . ILE A 1 111 ? -9.849 -5.939 -1.316 1.00 86.25 111 ILE A C 1
ATOM 833 O O . ILE A 1 111 ? -10.746 -6.278 -2.086 1.00 86.25 111 ILE A O 1
ATOM 837 N N . GLN A 1 112 ? -9.854 -6.274 -0.021 1.00 86.62 112 GLN A N 1
ATOM 838 C CA . GLN A 1 112 ? -10.941 -7.032 0.596 1.00 86.62 112 GLN A CA 1
ATOM 839 C C . GLN A 1 112 ? -12.254 -6.248 0.524 1.00 86.62 112 GLN A C 1
ATOM 841 O O . GLN A 1 112 ? -13.250 -6.792 0.049 1.00 86.62 112 GLN A O 1
ATOM 846 N N . ASN A 1 113 ? -12.223 -4.961 0.882 1.00 82.81 113 ASN A N 1
ATOM 847 C CA . ASN A 1 113 ? -13.366 -4.059 0.738 1.00 82.81 113 ASN A CA 1
ATOM 848 C C . ASN A 1 113 ? -13.834 -3.948 -0.717 1.00 82.81 113 ASN A C 1
ATOM 850 O O . ASN A 1 113 ? -15.021 -4.077 -0.999 1.00 82.81 113 ASN A O 1
ATOM 854 N N . ALA A 1 114 ? -12.909 -3.743 -1.658 1.00 84.19 114 ALA A N 1
ATOM 855 C CA . ALA A 1 114 ? -13.249 -3.588 -3.073 1.00 84.19 114 ALA A CA 1
ATOM 856 C C . ALA A 1 114 ? -13.781 -4.880 -3.716 1.00 84.19 114 ALA A C 1
ATOM 858 O O . ALA A 1 114 ? -14.539 -4.825 -4.681 1.00 84.19 114 ALA A O 1
ATOM 859 N N . SER A 1 115 ? -13.388 -6.046 -3.197 1.00 86.25 115 SER A N 1
ATOM 860 C CA . SER A 1 115 ? -13.805 -7.354 -3.720 1.00 86.25 115 SER A CA 1
ATOM 861 C C . SER A 1 115 ? -15.217 -7.753 -3.293 1.00 86.25 115 SER A C 1
ATOM 863 O O . SER A 1 115 ? -15.797 -8.684 -3.859 1.00 86.25 115 SER A O 1
ATOM 865 N N . GLN A 1 116 ? -15.779 -7.079 -2.292 1.00 81.88 116 GLN A N 1
ATOM 866 C CA . GLN A 1 116 ? -17.106 -7.365 -1.776 1.00 81.88 116 GLN A CA 1
ATOM 867 C C . GLN A 1 116 ? -18.142 -6.451 -2.433 1.00 81.88 116 GLN A C 1
ATOM 869 O O . GLN A 1 116 ? -17.962 -5.245 -2.556 1.00 81.88 116 GLN A O 1
ATOM 874 N N . ARG A 1 117 ? -19.274 -7.030 -2.849 1.00 74.88 117 ARG A N 1
ATOM 875 C CA . ARG A 1 117 ? -20.382 -6.259 -3.447 1.00 74.88 117 ARG A CA 1
ATOM 876 C C . ARG A 1 117 ? -21.111 -5.371 -2.439 1.00 74.88 117 ARG A C 1
ATOM 878 O O . ARG A 1 117 ? -21.751 -4.406 -2.833 1.00 74.88 117 ARG A O 1
ATOM 885 N N . ARG A 1 118 ? -21.059 -5.745 -1.162 1.00 73.56 118 ARG A N 1
ATOM 886 C CA . ARG A 1 118 ? -21.626 -5.009 -0.032 1.00 73.56 118 ARG A CA 1
ATOM 887 C C . ARG A 1 118 ? -20.508 -4.762 0.958 1.00 73.56 118 ARG A C 1
ATOM 889 O O . ARG A 1 118 ? -19.670 -5.647 1.119 1.00 73.56 118 ARG A O 1
ATOM 896 N N . GLN A 1 119 ? -20.516 -3.600 1.604 1.00 66.75 119 GLN A N 1
ATOM 897 C CA . GLN A 1 119 ? -19.572 -3.328 2.679 1.00 66.75 119 GLN A CA 1
ATOM 898 C C . GLN A 1 119 ? -19.783 -4.360 3.780 1.00 66.75 119 GLN A C 1
ATOM 900 O O . GLN A 1 119 ? -20.864 -4.449 4.359 1.00 66.75 119 GLN A O 1
ATOM 905 N N . ARG A 1 120 ? -18.752 -5.166 4.006 1.00 71.19 120 ARG A N 1
ATOM 906 C CA . ARG A 1 120 ? -18.661 -6.071 5.139 1.00 71.19 120 ARG A CA 1
ATOM 907 C C . ARG A 1 120 ? -17.471 -5.666 5.974 1.00 71.19 120 ARG A C 1
ATOM 909 O O . ARG A 1 120 ? -16.556 -5.001 5.484 1.00 71.19 120 ARG A O 1
ATOM 916 N N . ALA A 1 121 ? -17.477 -6.047 7.236 1.00 72.44 121 ALA A N 1
ATOM 917 C CA . ALA A 1 121 ? -16.316 -5.784 8.059 1.00 72.44 121 ALA A CA 1
ATOM 918 C C . ALA A 1 121 ? -15.123 -6.653 7.647 1.00 72.44 121 ALA A C 1
ATOM 920 O O . ALA A 1 121 ? -15.234 -7.721 7.036 1.00 72.44 121 ALA A O 1
ATOM 921 N N . ILE A 1 122 ? -13.949 -6.129 7.975 1.00 79.94 122 ILE A N 1
ATOM 922 C CA . ILE A 1 122 ? -12.664 -6.689 7.579 1.00 79.94 122 ILE A CA 1
ATOM 923 C C . ILE A 1 122 ? -12.414 -7.982 8.349 1.00 79.94 122 ILE A C 1
ATOM 925 O O . ILE A 1 122 ? -12.362 -7.983 9.580 1.00 79.94 122 ILE A O 1
ATOM 929 N N . ASP A 1 123 ? -12.207 -9.074 7.615 1.00 82.12 123 ASP A N 1
ATOM 930 C CA . ASP A 1 123 ? -11.722 -10.334 8.175 1.00 82.12 123 ASP A CA 1
ATOM 931 C C . ASP A 1 123 ? -10.188 -10.336 8.139 1.00 82.12 123 ASP A C 1
ATOM 933 O O . ASP A 1 123 ? -9.565 -10.639 7.112 1.00 82.12 123 ASP A O 1
ATOM 937 N N . PHE A 1 124 ? -9.575 -10.013 9.282 1.00 84.75 124 PHE A N 1
ATOM 938 C CA . PHE A 1 124 ? -8.121 -9.947 9.417 1.00 84.75 124 PHE A CA 1
ATOM 939 C C . PHE A 1 124 ? -7.432 -11.313 9.312 1.00 84.75 124 PHE A C 1
ATOM 941 O O . PHE A 1 124 ? -6.227 -11.356 9.063 1.00 84.75 124 PHE A O 1
ATOM 948 N N . ARG A 1 125 ? -8.160 -12.436 9.411 1.00 84.38 125 ARG A N 1
ATOM 949 C CA . ARG A 1 125 ? -7.587 -13.767 9.153 1.00 84.38 125 ARG A CA 1
ATOM 950 C C . ARG A 1 125 ? -7.191 -13.906 7.683 1.00 84.38 125 ARG A C 1
ATOM 952 O O . ARG A 1 125 ? -6.128 -14.444 7.377 1.00 84.38 125 ARG A O 1
ATOM 959 N N . GLN A 1 126 ? -8.019 -13.388 6.774 1.00 85.31 126 GLN A N 1
ATOM 960 C CA . GLN A 1 126 ? -7.706 -13.353 5.341 1.00 85.31 126 GLN A CA 1
ATOM 961 C C . GLN A 1 126 ? -6.571 -12.373 5.041 1.00 85.31 126 GLN A C 1
ATOM 963 O O . GLN A 1 126 ? -5.671 -12.708 4.272 1.00 85.31 126 GLN A O 1
ATOM 968 N N . VAL A 1 127 ? -6.571 -11.204 5.693 1.00 88.06 127 VAL A N 1
ATOM 969 C CA . VAL A 1 127 ? -5.484 -10.219 5.572 1.00 88.06 127 VAL A CA 1
ATOM 970 C C . VAL A 1 127 ? -4.150 -10.829 6.005 1.00 88.06 127 VAL A C 1
ATOM 972 O O . VAL A 1 127 ? -3.176 -10.735 5.263 1.00 88.06 127 VAL A O 1
ATOM 975 N N . GLN A 1 128 ? -4.096 -11.524 7.146 1.00 88.00 128 GLN A N 1
ATOM 976 C CA . GLN A 1 128 ? -2.871 -12.189 7.594 1.00 88.00 128 GLN A CA 1
ATOM 977 C C . GLN A 1 128 ? -2.430 -13.300 6.632 1.00 88.00 128 GLN A C 1
ATOM 979 O O . GLN A 1 128 ? -1.240 -13.407 6.335 1.00 88.00 128 GLN A O 1
ATOM 984 N N . GLY A 1 129 ? -3.364 -14.101 6.110 1.00 88.69 129 GLY A N 1
ATOM 985 C CA . GLY A 1 129 ? -3.057 -15.109 5.091 1.00 88.69 129 GLY A CA 1
ATOM 986 C C . GLY A 1 129 ? -2.446 -14.497 3.824 1.00 88.69 129 GLY A C 1
ATOM 987 O O . GLY A 1 129 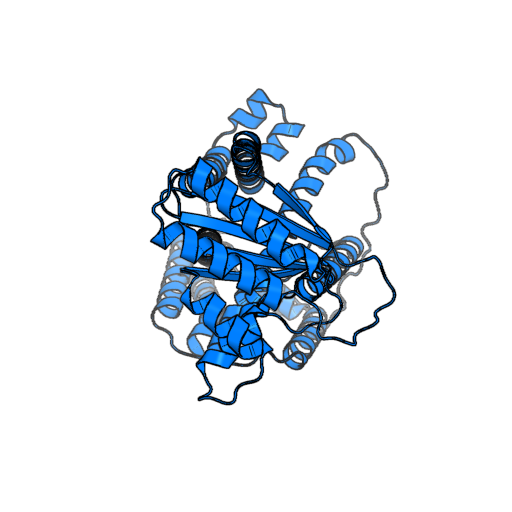? -1.458 -15.015 3.303 1.00 88.69 129 GLY A O 1
ATOM 988 N N . ALA A 1 130 ? -2.981 -13.361 3.367 1.00 88.25 130 ALA A N 1
ATOM 989 C CA . ALA A 1 130 ? -2.468 -12.628 2.212 1.00 88.25 130 ALA A CA 1
ATOM 990 C C . ALA A 1 130 ? -1.078 -12.023 2.471 1.00 88.25 130 ALA A C 1
ATOM 992 O O . ALA A 1 130 ? -0.188 -12.146 1.629 1.00 88.25 130 ALA A O 1
ATOM 993 N N . VAL A 1 131 ? -0.863 -11.427 3.649 1.00 88.00 131 VAL A N 1
ATOM 994 C CA . VAL A 1 131 ? 0.452 -10.912 4.065 1.00 88.00 131 VAL A CA 1
ATOM 995 C C . VAL A 1 131 ? 1.478 -12.046 4.125 1.00 88.00 131 VAL A C 1
ATOM 997 O O . VAL A 1 131 ? 2.559 -11.909 3.560 1.00 88.00 131 VAL A O 1
ATOM 1000 N N . GLY A 1 132 ? 1.127 -13.190 4.719 1.00 88.88 132 GLY A N 1
ATOM 1001 C CA . GLY A 1 132 ? 2.002 -14.363 4.784 1.00 88.88 132 GLY A CA 1
ATOM 1002 C C . GLY A 1 132 ? 2.375 -14.906 3.402 1.00 88.88 132 GLY A C 1
ATOM 1003 O O . GLY A 1 132 ? 3.548 -15.164 3.138 1.00 88.88 132 GLY A O 1
ATOM 1004 N N . ALA A 1 133 ? 1.405 -15.014 2.488 1.00 89.31 133 ALA A N 1
ATOM 1005 C CA . ALA A 1 133 ? 1.663 -15.426 1.108 1.00 89.31 133 ALA A CA 1
ATOM 1006 C C . ALA A 1 133 ? 2.586 -14.440 0.368 1.00 89.31 133 ALA A C 1
ATOM 1008 O O . ALA A 1 133 ? 3.511 -14.869 -0.324 1.00 89.31 133 ALA A O 1
ATOM 1009 N N . ASN A 1 134 ? 2.390 -13.129 0.553 1.00 87.56 134 ASN A N 1
ATOM 1010 C CA . ASN A 1 134 ? 3.277 -12.104 -0.001 1.00 87.56 134 ASN A CA 1
ATOM 1011 C C . ASN A 1 134 ? 4.703 -12.229 0.558 1.00 87.56 134 ASN A C 1
ATOM 1013 O O . ASN A 1 134 ? 5.660 -12.171 -0.207 1.00 87.56 134 ASN A O 1
ATOM 1017 N N . SER A 1 135 ? 4.863 -12.462 1.864 1.00 88.00 135 SER A N 1
ATOM 1018 C CA . SER A 1 135 ? 6.178 -12.665 2.486 1.00 88.00 135 SER A CA 1
ATOM 1019 C C . SER A 1 135 ? 6.897 -13.913 1.967 1.00 88.00 135 SER A C 1
ATOM 1021 O O . SER A 1 135 ? 8.103 -13.863 1.743 1.00 88.00 135 SER A O 1
ATOM 1023 N N . ILE A 1 136 ? 6.176 -15.011 1.713 1.00 90.25 136 ILE A N 1
ATOM 1024 C CA . ILE A 1 136 ? 6.748 -16.194 1.047 1.00 90.25 136 ILE A CA 1
ATOM 1025 C C . ILE A 1 136 ? 7.203 -15.830 -0.372 1.00 90.25 136 ILE A C 1
ATOM 1027 O O . ILE A 1 136 ? 8.300 -16.205 -0.777 1.00 90.25 136 ILE A O 1
ATOM 1031 N N . GLY A 1 137 ? 6.407 -15.054 -1.112 1.00 88.69 137 GLY A N 1
ATOM 1032 C CA . GLY A 1 137 ? 6.796 -14.536 -2.426 1.00 88.69 137 GLY A CA 1
ATOM 1033 C C . GLY A 1 137 ? 8.071 -13.686 -2.377 1.00 88.69 137 GLY A C 1
ATOM 1034 O O . GLY A 1 137 ? 8.974 -13.895 -3.180 1.00 88.69 137 GLY A O 1
ATOM 1035 N N . MET A 1 138 ? 8.187 -12.791 -1.392 1.00 87.38 138 MET A N 1
ATOM 1036 C CA . MET A 1 138 ? 9.388 -11.978 -1.165 1.00 87.38 138 MET A CA 1
ATOM 1037 C C . MET A 1 138 ? 10.614 -12.832 -0.827 1.00 87.38 138 MET A C 1
ATOM 1039 O O . MET A 1 138 ? 11.702 -12.559 -1.330 1.00 87.38 138 MET A O 1
ATOM 1043 N N . LEU A 1 139 ? 10.445 -13.882 -0.017 1.00 87.00 139 LEU A N 1
ATOM 1044 C CA . LEU A 1 139 ? 11.511 -14.836 0.290 1.00 87.00 139 LEU A CA 1
ATOM 1045 C C . LEU A 1 139 ? 11.999 -15.537 -0.986 1.00 87.00 139 LEU A C 1
ATOM 1047 O O . LEU A 1 139 ? 13.199 -15.584 -1.243 1.00 87.00 139 LEU A O 1
ATOM 1051 N N . LEU A 1 140 ? 11.072 -16.044 -1.8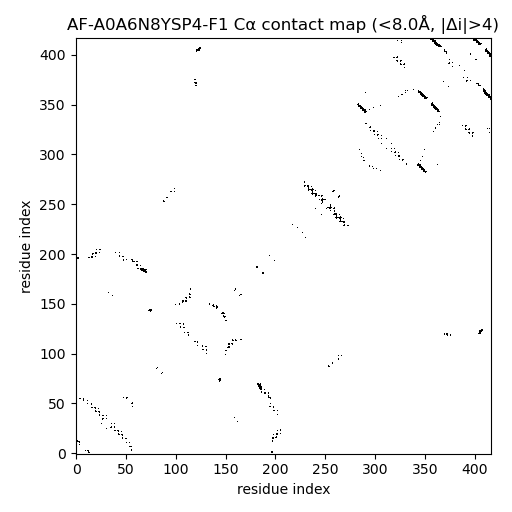04 1.00 87.81 140 LEU A N 1
ATOM 1052 C CA . LEU A 1 140 ? 11.395 -16.698 -3.074 1.00 87.81 140 LEU A CA 1
ATOM 1053 C C . LEU A 1 140 ? 12.066 -15.731 -4.059 1.00 87.81 140 LEU A C 1
ATOM 1055 O O . LEU A 1 140 ? 13.015 -16.122 -4.732 1.00 87.81 140 LEU A O 1
ATOM 1059 N N . ALA A 1 141 ? 11.622 -14.473 -4.106 1.00 86.31 141 ALA A N 1
ATOM 1060 C CA . ALA A 1 141 ? 12.239 -13.418 -4.906 1.00 86.31 141 ALA A CA 1
ATOM 1061 C C . ALA A 1 141 ? 13.688 -13.142 -4.468 1.00 86.31 141 ALA A C 1
ATOM 1063 O O . ALA A 1 141 ? 14.575 -13.062 -5.320 1.00 86.31 141 ALA A O 1
ATOM 1064 N N . GLY A 1 142 ? 13.938 -13.071 -3.156 1.00 84.19 142 GLY A N 1
ATOM 1065 C CA . GLY A 1 142 ? 15.281 -12.912 -2.595 1.00 84.19 142 GLY A CA 1
ATOM 1066 C C . GLY A 1 142 ? 16.193 -14.104 -2.896 1.00 84.19 142 GLY A C 1
ATOM 1067 O O . GLY A 1 142 ? 17.326 -13.910 -3.325 1.00 84.19 142 GLY A O 1
ATOM 1068 N N . ILE A 1 143 ? 15.682 -15.336 -2.770 1.00 83.75 143 ILE A N 1
ATOM 1069 C CA . ILE A 1 143 ? 16.404 -16.558 -3.171 1.00 83.75 143 ILE A CA 1
ATOM 1070 C C . ILE A 1 143 ? 16.723 -16.517 -4.669 1.00 83.75 143 ILE A C 1
ATOM 1072 O O . ILE A 1 143 ? 17.829 -16.849 -5.070 1.00 83.75 143 ILE A O 1
ATOM 1076 N N . ALA A 1 144 ? 15.795 -16.062 -5.508 1.00 83.00 144 ALA A N 1
ATOM 1077 C CA . ALA A 1 144 ? 16.026 -15.913 -6.942 1.00 83.00 144 ALA A CA 1
ATOM 1078 C C . ALA A 1 144 ? 16.994 -14.765 -7.305 1.00 83.00 144 ALA A C 1
ATOM 1080 O O . ALA A 1 144 ? 17.284 -14.579 -8.484 1.00 83.00 144 ALA A O 1
ATOM 1081 N N . GLY A 1 145 ? 17.487 -13.990 -6.331 1.00 81.25 145 GLY A N 1
ATOM 1082 C CA . GLY A 1 145 ? 18.375 -12.850 -6.569 1.00 81.25 145 GLY A CA 1
ATOM 1083 C C . GLY A 1 145 ? 17.683 -11.624 -7.153 1.00 81.25 145 GLY A C 1
ATOM 1084 O O . GLY A 1 145 ? 18.335 -10.757 -7.730 1.00 81.25 145 GLY A O 1
ATOM 1085 N N . THR A 1 146 ? 16.359 -11.549 -7.026 1.00 81.38 146 THR A N 1
ATOM 1086 C CA . THR A 1 146 ? 15.563 -10.415 -7.502 1.00 81.38 146 THR A CA 1
ATOM 1087 C C . THR A 1 146 ? 15.268 -9.439 -6.359 1.00 81.38 146 THR A C 1
ATOM 1089 O O . THR A 1 146 ? 15.192 -9.855 -5.199 1.00 81.38 146 THR A O 1
ATOM 1092 N N . PRO A 1 147 ? 15.083 -8.136 -6.650 1.00 77.88 147 PRO A N 1
ATOM 1093 C CA . PRO A 1 147 ? 14.651 -7.174 -5.644 1.00 77.88 147 PRO A CA 1
ATOM 1094 C C . PRO A 1 147 ? 13.333 -7.607 -4.982 1.00 77.88 147 PRO A C 1
ATOM 1096 O O . PRO A 1 147 ? 12.493 -8.227 -5.643 1.00 77.88 147 PRO A O 1
ATOM 1099 N N . PRO A 1 148 ? 13.103 -7.259 -3.703 1.00 73.00 148 PRO A N 1
ATOM 1100 C CA . PRO A 1 148 ? 11.860 -7.591 -3.020 1.00 73.00 148 PRO A CA 1
ATOM 1101 C C . PRO A 1 148 ? 10.667 -6.990 -3.768 1.00 73.00 148 PRO A C 1
ATOM 1103 O O . PRO A 1 148 ? 10.564 -5.774 -3.932 1.00 73.00 148 PRO A O 1
ATOM 1106 N N . THR A 1 149 ? 9.755 -7.849 -4.216 1.00 74.88 149 THR A N 1
ATOM 1107 C CA . THR A 1 149 ? 8.517 -7.440 -4.885 1.00 74.88 149 THR A CA 1
ATOM 1108 C C . THR A 1 149 ? 7.357 -7.448 -3.897 1.00 74.88 149 THR A C 1
ATOM 1110 O O . THR A 1 149 ? 7.274 -8.297 -3.014 1.00 74.88 149 THR A O 1
ATOM 1113 N N . MET A 1 150 ? 6.451 -6.484 -4.032 1.00 72.19 150 MET A N 1
ATOM 1114 C CA . MET A 1 150 ? 5.233 -6.403 -3.230 1.00 72.19 150 MET A CA 1
ATOM 1115 C C . MET A 1 150 ? 4.014 -6.461 -4.140 1.00 72.19 150 MET A C 1
ATOM 1117 O O . MET A 1 150 ? 3.990 -5.824 -5.193 1.00 72.19 150 MET A O 1
ATOM 1121 N N . ALA A 1 151 ? 2.979 -7.184 -3.716 1.00 69.75 151 ALA A N 1
ATOM 1122 C CA . ALA A 1 151 ? 1.694 -7.162 -4.398 1.00 69.75 151 ALA A CA 1
ATOM 1123 C C . ALA A 1 151 ? 1.059 -5.757 -4.343 1.00 69.75 151 ALA A C 1
ATOM 1125 O O . ALA A 1 151 ? 0.736 -5.241 -3.275 1.00 69.75 151 ALA A O 1
ATOM 1126 N N . TYR A 1 152 ? 0.840 -5.144 -5.509 1.00 67.94 152 TYR A N 1
ATOM 1127 C CA . TYR A 1 152 ? 0.176 -3.843 -5.638 1.00 67.94 152 TYR A CA 1
ATOM 1128 C C . TYR A 1 152 ? -1.355 -3.983 -5.600 1.00 67.94 152 TYR A C 1
ATOM 1130 O O . TYR A 1 152 ? -2.043 -3.781 -6.605 1.00 67.94 152 TYR A O 1
ATOM 1138 N N . SER A 1 153 ? -1.912 -4.335 -4.440 1.00 65.19 153 SER A N 1
ATOM 1139 C CA . SER A 1 153 ? -3.346 -4.650 -4.327 1.00 65.19 153 SER A CA 1
ATOM 1140 C C . SER A 1 153 ? -4.256 -3.430 -4.541 1.00 65.19 153 SER A C 1
ATOM 1142 O O . SER A 1 153 ? -5.337 -3.564 -5.111 1.00 65.19 153 SER A O 1
ATOM 1144 N N . SER A 1 154 ? -3.808 -2.219 -4.193 1.00 67.00 154 SER A N 1
ATOM 1145 C CA . SER A 1 154 ? -4.596 -0.984 -4.361 1.00 67.00 154 SER A CA 1
ATOM 1146 C C . SER A 1 154 ? -4.961 -0.665 -5.822 1.00 67.00 154 SER A C 1
ATOM 1148 O O . SER A 1 154 ? -6.066 -0.198 -6.102 1.00 67.00 154 SER A O 1
ATOM 1150 N N . PHE A 1 155 ? -4.084 -0.967 -6.789 1.00 73.19 155 PHE A N 1
ATOM 1151 C CA . PHE A 1 155 ? -4.421 -0.803 -8.211 1.00 73.19 155 PHE A CA 1
ATOM 1152 C C . PHE A 1 155 ? -5.457 -1.841 -8.668 1.00 73.19 155 PHE A C 1
ATOM 1154 O O . PHE A 1 155 ? -6.376 -1.521 -9.425 1.00 73.19 155 PHE A O 1
ATOM 1161 N N . GLY A 1 156 ? -5.362 -3.064 -8.136 1.00 78.19 156 GLY A N 1
ATOM 1162 C CA . GLY A 1 156 ? -6.360 -4.113 -8.338 1.00 78.19 156 GLY A CA 1
ATOM 1163 C C . GLY A 1 156 ? -7.754 -3.688 -7.873 1.00 78.19 156 GLY A C 1
ATOM 1164 O O . GLY A 1 156 ? -8.721 -3.895 -8.599 1.00 78.19 156 GLY A O 1
ATOM 1165 N N . ALA A 1 157 ? -7.863 -3.011 -6.726 1.00 80.19 157 ALA A N 1
ATOM 1166 C CA . ALA A 1 157 ? -9.134 -2.496 -6.213 1.00 80.19 157 ALA A CA 1
ATOM 1167 C C . ALA A 1 157 ? -9.800 -1.496 -7.179 1.00 80.19 157 ALA A C 1
ATOM 1169 O O . ALA A 1 157 ? -11.004 -1.579 -7.424 1.00 80.19 157 ALA A O 1
ATOM 1170 N N . SER A 1 158 ? -9.015 -0.607 -7.798 1.00 77.25 158 SER A N 1
ATOM 1171 C CA . SER A 1 158 ? -9.503 0.326 -8.828 1.00 77.25 158 SER A CA 1
ATOM 1172 C C . SER A 1 158 ? -10.044 -0.402 -10.067 1.00 77.25 158 SER A C 1
ATOM 1174 O O . SER A 1 158 ? -11.115 -0.071 -10.583 1.00 77.25 158 SER A O 1
ATOM 1176 N N . LEU A 1 159 ? -9.347 -1.452 -10.516 1.00 80.31 159 LEU A N 1
ATOM 1177 C CA . LEU A 1 159 ? -9.795 -2.316 -11.611 1.00 80.31 159 LEU A CA 1
ATOM 1178 C C . LEU A 1 159 ? -11.065 -3.094 -11.265 1.00 80.31 159 LEU A C 1
ATOM 1180 O O . LEU A 1 159 ? -11.947 -3.212 -12.115 1.00 80.31 159 LEU A O 1
ATOM 1184 N N . ILE A 1 160 ? -11.192 -3.598 -10.037 1.00 86.62 160 ILE A N 1
ATOM 1185 C CA . ILE A 1 160 ? -12.414 -4.266 -9.576 1.00 86.62 160 ILE A CA 1
ATOM 1186 C C . ILE A 1 160 ? -13.577 -3.276 -9.566 1.00 86.62 160 ILE A C 1
ATOM 1188 O O . ILE A 1 160 ? -14.641 -3.604 -10.081 1.00 86.62 160 ILE A O 1
ATOM 1192 N N . GLY A 1 161 ? -13.371 -2.050 -9.079 1.00 80.12 161 GLY A N 1
ATOM 1193 C CA . GLY A 1 161 ? -14.398 -1.004 -9.108 1.00 80.12 161 GLY A CA 1
ATOM 1194 C C . GLY A 1 161 ? -14.862 -0.646 -10.526 1.00 80.12 161 GLY A C 1
ATOM 1195 O O . GLY A 1 161 ? -16.031 -0.337 -10.733 1.00 80.12 161 GLY A O 1
ATOM 1196 N N . LEU A 1 162 ? -13.968 -0.728 -11.516 1.00 78.12 162 LEU A N 1
ATOM 1197 C CA . LEU A 1 162 ? -14.279 -0.475 -12.928 1.00 78.12 162 LEU A CA 1
ATOM 1198 C C . LEU A 1 162 ? -14.942 -1.654 -13.646 1.00 78.12 162 LEU A C 1
ATOM 1200 O O . LEU A 1 162 ? -15.824 -1.455 -14.476 1.00 78.12 162 LEU A O 1
ATOM 1204 N N . THR A 1 163 ? -14.467 -2.871 -13.388 1.00 83.94 163 THR A N 1
ATOM 1205 C CA . THR A 1 163 ? -14.873 -4.078 -14.127 1.00 83.94 163 THR A CA 1
ATOM 1206 C C . THR A 1 163 ? -15.984 -4.856 -13.430 1.00 83.94 163 THR A C 1
ATOM 1208 O O . THR A 1 163 ? -16.666 -5.651 -14.069 1.00 83.94 163 THR A O 1
ATOM 1211 N N . GLY A 1 164 ? -16.152 -4.674 -12.119 1.00 85.56 164 GLY A N 1
ATOM 1212 C CA . GLY A 1 164 ? -17.012 -5.495 -11.268 1.00 85.56 164 GLY A CA 1
ATOM 1213 C C . GLY A 1 164 ? -16.506 -6.931 -11.070 1.00 85.56 164 GLY A C 1
ATOM 1214 O O . GLY A 1 164 ? -17.250 -7.774 -10.562 1.00 85.56 164 GLY A O 1
ATOM 1215 N N . VAL A 1 165 ? -15.271 -7.248 -11.483 1.00 87.56 165 VAL A N 1
ATOM 1216 C CA . VAL A 1 165 ? -14.734 -8.618 -11.485 1.00 87.56 165 VAL A CA 1
ATOM 1217 C C . VAL A 1 165 ? -13.638 -8.785 -10.432 1.00 87.56 165 VAL A C 1
ATOM 1219 O O . VAL A 1 165 ? -12.484 -8.454 -10.669 1.00 87.56 165 VAL A O 1
ATOM 1222 N N . ALA A 1 166 ? -13.983 -9.411 -9.304 1.00 89.19 166 ALA A N 1
ATOM 1223 C CA . ALA A 1 166 ? -13.050 -9.797 -8.233 1.00 89.19 166 ALA A CA 1
ATOM 1224 C C . ALA A 1 166 ? -12.700 -11.306 -8.241 1.00 89.19 166 ALA A C 1
ATOM 1226 O O . ALA A 1 166 ? -12.459 -11.926 -7.208 1.00 89.19 166 ALA A O 1
ATOM 1227 N N . ALA A 1 167 ? -12.754 -11.961 -9.405 1.00 90.25 167 ALA A N 1
ATOM 1228 C CA . ALA A 1 167 ? -12.676 -13.421 -9.482 1.00 90.25 167 ALA A CA 1
ATOM 1229 C C . ALA A 1 167 ? -11.228 -13.951 -9.418 1.00 90.25 167 ALA A C 1
ATOM 1231 O O . ALA A 1 167 ? -10.415 -13.635 -10.285 1.00 90.25 167 ALA A O 1
ATOM 1232 N N . ARG A 1 168 ? -10.940 -14.886 -8.493 1.00 89.38 168 ARG A N 1
ATOM 1233 C CA . ARG A 1 168 ? -9.615 -15.538 -8.326 1.00 89.38 168 ARG A CA 1
ATOM 1234 C C . ARG A 1 168 ? -9.013 -16.126 -9.611 1.00 89.38 168 ARG A C 1
ATOM 1236 O O . ARG A 1 168 ? -7.802 -16.117 -9.796 1.00 89.38 168 ARG A O 1
ATOM 1243 N N . ARG A 1 169 ? -9.865 -16.612 -10.523 1.00 93.31 169 ARG A N 1
ATOM 1244 C CA . ARG A 1 169 ? -9.461 -17.169 -11.828 1.00 93.31 169 ARG A CA 1
ATOM 1245 C C . ARG A 1 169 ? -8.741 -16.153 -12.718 1.00 93.31 169 ARG A C 1
ATOM 1247 O O . ARG A 1 169 ? -7.871 -16.545 -13.482 1.00 93.31 169 ARG A O 1
ATOM 1254 N N . VAL A 1 170 ? -9.074 -14.865 -12.590 1.00 90.56 170 VAL A N 1
ATOM 1255 C CA . VAL A 1 170 ? -8.387 -13.788 -13.314 1.00 90.56 170 VAL A CA 1
ATOM 1256 C C . VAL A 1 170 ? -6.953 -13.663 -12.808 1.00 90.56 170 VAL A C 1
ATOM 1258 O O . VAL A 1 170 ? -6.036 -13.599 -13.616 1.00 90.56 170 VAL A O 1
ATOM 1261 N N . GLY A 1 171 ? -6.746 -13.739 -11.488 1.00 89.06 171 GLY A N 1
ATOM 1262 C CA . GLY A 1 171 ? -5.410 -13.745 -10.887 1.00 89.06 171 GLY A CA 1
ATOM 1263 C C . GLY A 1 171 ? -4.537 -14.900 -11.388 1.00 89.06 171 GLY A C 1
ATOM 1264 O O . GLY A 1 171 ? -3.403 -14.670 -11.795 1.00 89.06 171 GLY A O 1
ATOM 1265 N N . PHE A 1 172 ? -5.078 -16.123 -11.453 1.00 93.06 172 PHE A N 1
ATOM 1266 C CA . PHE A 1 172 ? -4.349 -17.273 -12.009 1.00 93.06 172 PHE A CA 1
ATOM 1267 C C . PHE A 1 172 ? -4.005 -17.103 -13.494 1.00 93.06 172 PHE A C 1
ATOM 1269 O O . PHE A 1 172 ? -2.894 -17.435 -13.902 1.00 93.06 172 PHE A O 1
ATOM 1276 N N . ALA A 1 173 ? -4.923 -16.557 -14.297 1.00 94.75 173 ALA A N 1
ATOM 1277 C CA . ALA A 1 173 ? -4.658 -16.276 -15.705 1.00 94.75 173 ALA A CA 1
ATOM 1278 C C . ALA A 1 173 ? -3.545 -15.228 -15.874 1.00 94.75 173 ALA A C 1
ATOM 1280 O O . ALA A 1 173 ? -2.641 -15.421 -16.681 1.00 94.75 173 ALA A O 1
ATOM 1281 N N . VAL A 1 174 ? -3.566 -14.157 -15.074 1.00 90.62 174 VAL A N 1
ATOM 1282 C CA . VAL A 1 174 ? -2.521 -13.121 -15.074 1.00 90.62 174 VAL A CA 1
ATOM 1283 C C . VAL A 1 174 ? -1.168 -13.698 -14.649 1.00 90.62 174 VAL A C 1
ATOM 1285 O O . VAL A 1 174 ? -0.164 -13.429 -15.303 1.00 90.62 174 VAL A O 1
ATOM 1288 N N . ALA A 1 175 ? -1.131 -14.538 -13.611 1.00 91.19 175 ALA A N 1
ATOM 1289 C CA . ALA A 1 175 ? 0.094 -15.215 -13.190 1.00 91.19 175 ALA A CA 1
ATOM 1290 C C . ALA A 1 175 ? 0.667 -16.108 -14.304 1.00 91.19 175 ALA A C 1
ATOM 1292 O O . ALA A 1 175 ? 1.860 -16.042 -14.588 1.00 91.19 175 ALA A O 1
ATOM 1293 N N . ALA A 1 176 ? -0.179 -16.886 -14.990 1.00 95.12 176 ALA A N 1
ATOM 1294 C CA . ALA A 1 176 ? 0.243 -17.704 -16.126 1.00 95.12 176 ALA A CA 1
ATOM 1295 C C . ALA A 1 176 ? 0.799 -16.851 -17.280 1.00 95.12 176 ALA A C 1
ATOM 1297 O O . ALA A 1 176 ? 1.829 -17.192 -17.858 1.00 95.12 176 ALA A O 1
ATOM 1298 N N . VAL A 1 177 ? 0.166 -15.711 -17.576 1.00 94.50 177 VAL A N 1
ATOM 1299 C CA . VAL A 1 177 ? 0.656 -14.756 -18.582 1.00 94.50 177 VAL A CA 1
ATOM 1300 C C . VAL A 1 177 ? 2.029 -14.200 -18.197 1.00 94.50 177 VAL A C 1
ATOM 1302 O O . VAL A 1 177 ? 2.910 -14.155 -19.051 1.00 94.50 177 VAL A O 1
ATOM 1305 N N . PHE A 1 178 ? 2.258 -13.843 -16.929 1.00 90.62 178 PHE A N 1
ATOM 1306 C CA . PHE A 1 178 ? 3.575 -13.384 -16.474 1.00 90.62 178 PHE A CA 1
ATOM 1307 C C . PHE A 1 178 ? 4.653 -14.467 -16.558 1.00 90.62 178 PHE A C 1
ATOM 1309 O O . PHE A 1 178 ? 5.777 -14.158 -16.946 1.00 90.62 178 PHE A O 1
ATOM 1316 N N . VAL A 1 179 ? 4.321 -15.729 -16.269 1.00 90.75 179 VAL A N 1
ATOM 1317 C CA . VAL A 1 179 ? 5.252 -16.855 -16.457 1.00 90.75 179 VAL A CA 1
ATOM 1318 C C . VAL A 1 179 ? 5.633 -17.008 -17.930 1.00 90.75 179 VAL A C 1
ATOM 1320 O O . VAL A 1 179 ? 6.807 -17.179 -18.242 1.00 90.75 179 VAL A O 1
ATOM 1323 N N . VAL A 1 180 ? 4.669 -16.893 -18.848 1.00 92.19 180 VAL A N 1
ATOM 1324 C CA . VAL A 1 180 ? 4.951 -16.940 -20.290 1.00 92.19 180 VAL A CA 1
ATOM 1325 C C . VAL A 1 180 ? 5.794 -15.740 -20.723 1.00 92.19 180 VAL A C 1
ATOM 1327 O O . VAL A 1 180 ? 6.780 -15.925 -21.426 1.00 92.19 180 VAL A O 1
ATOM 1330 N N . LEU A 1 181 ? 5.462 -14.526 -20.275 1.00 90.94 181 LEU A N 1
ATOM 1331 C CA . LEU A 1 181 ? 6.221 -13.307 -20.586 1.00 90.94 181 LEU A CA 1
ATOM 1332 C C . LEU A 1 181 ? 7.663 -13.367 -20.071 1.00 90.94 181 LEU A C 1
ATOM 1334 O O . LEU A 1 181 ? 8.561 -12.877 -20.749 1.00 90.94 181 LEU A O 1
ATOM 1338 N N . ALA A 1 182 ? 7.904 -14.002 -18.921 1.00 88.12 182 ALA A N 1
ATOM 1339 C CA . ALA A 1 182 ? 9.252 -14.210 -18.399 1.00 88.12 182 ALA A CA 1
ATOM 1340 C C . ALA A 1 182 ? 10.123 -15.082 -19.327 1.00 88.12 182 ALA A C 1
ATOM 1342 O O . ALA A 1 182 ? 11.340 -14.931 -19.330 1.00 88.12 182 ALA A O 1
ATOM 1343 N N . LEU A 1 183 ? 9.516 -15.952 -20.145 1.00 90.44 183 LEU A N 1
ATOM 1344 C CA . LEU A 1 183 ? 10.201 -16.780 -21.150 1.00 90.44 183 LEU A CA 1
ATOM 1345 C C . LEU A 1 183 ? 10.377 -16.074 -22.507 1.00 90.44 183 LEU A C 1
ATOM 1347 O O . LEU A 1 183 ? 10.887 -16.681 -23.454 1.00 90.44 183 LEU A O 1
ATOM 1351 N N . LEU A 1 184 ? 9.947 -14.811 -22.614 1.00 93.12 184 LEU A N 1
ATOM 1352 C CA . LEU A 1 184 ? 10.045 -13.980 -23.812 1.00 93.12 184 LEU A CA 1
ATOM 1353 C C . LEU A 1 184 ? 11.036 -12.825 -23.569 1.00 93.12 184 LEU A C 1
ATOM 1355 O O . LEU A 1 184 ? 10.608 -11.707 -23.270 1.00 93.12 184 LEU A O 1
ATOM 1359 N N . PRO A 1 185 ? 12.360 -13.030 -23.741 1.00 89.50 185 PRO A N 1
ATOM 1360 C CA . PRO A 1 185 ? 13.373 -11.986 -23.550 1.00 89.50 185 PRO A CA 1
ATOM 1361 C C . PRO A 1 185 ? 13.099 -10.721 -24.357 1.00 89.50 185 PRO A C 1
ATOM 1363 O O . PRO A 1 185 ? 13.432 -9.624 -23.926 1.00 89.50 185 PRO A O 1
ATOM 1366 N N . LYS A 1 186 ? 12.432 -10.859 -25.505 1.00 91.12 186 LYS A N 1
ATOM 1367 C CA . LYS A 1 186 ? 11.990 -9.739 -26.333 1.00 91.12 186 LYS A CA 1
ATOM 1368 C C . LYS A 1 186 ? 11.036 -8.781 -25.618 1.00 91.12 186 LYS A C 1
ATOM 1370 O O . LYS A 1 186 ? 11.119 -7.573 -25.822 1.00 91.12 186 LYS A O 1
ATOM 1375 N N . PHE A 1 187 ? 10.158 -9.298 -24.759 1.00 89.88 187 PHE A N 1
ATOM 1376 C CA . PHE A 1 187 ? 9.294 -8.467 -23.923 1.00 89.88 187 PHE A CA 1
ATOM 1377 C C . PHE A 1 187 ? 10.101 -7.737 -22.844 1.00 89.88 187 PHE A C 1
ATOM 1379 O O . PHE A 1 187 ? 9.923 -6.537 -22.648 1.00 89.88 187 PHE A O 1
ATOM 1386 N N . THR A 1 188 ? 11.045 -8.421 -22.196 1.00 86.31 188 THR A N 1
ATOM 1387 C CA . THR A 1 188 ? 11.960 -7.792 -21.231 1.00 86.31 188 THR A CA 1
ATOM 1388 C C . THR A 1 188 ? 12.809 -6.704 -21.892 1.00 86.31 188 THR A C 1
ATOM 1390 O O . THR A 1 188 ? 12.936 -5.611 -21.347 1.00 86.31 188 THR A O 1
ATOM 1393 N N . ALA A 1 189 ? 13.326 -6.953 -23.099 1.00 88.56 189 ALA A N 1
ATOM 1394 C CA . ALA A 1 189 ? 14.062 -5.969 -23.887 1.00 88.56 189 ALA A CA 1
ATOM 1395 C C . ALA A 1 189 ? 13.195 -4.747 -24.212 1.00 88.56 189 ALA A C 1
ATOM 1397 O O . ALA A 1 189 ? 13.649 -3.621 -24.043 1.00 88.56 189 ALA A O 1
ATOM 1398 N N . LEU A 1 190 ? 11.926 -4.949 -24.586 1.00 89.38 190 LEU A N 1
ATOM 1399 C CA . LEU A 1 190 ? 10.983 -3.850 -24.800 1.00 89.38 190 LEU A CA 1
ATOM 1400 C C . LEU A 1 190 ? 10.851 -2.967 -23.547 1.00 89.38 190 LEU A C 1
ATOM 1402 O O . LEU A 1 190 ? 10.949 -1.747 -23.655 1.00 89.38 190 LEU A O 1
ATOM 1406 N N . LEU A 1 191 ? 10.698 -3.561 -22.360 1.00 86.94 191 LEU A N 1
ATOM 1407 C CA . LEU A 1 191 ? 10.610 -2.806 -21.104 1.00 86.94 191 LEU A CA 1
ATOM 1408 C C . LEU A 1 191 ? 11.902 -2.041 -20.778 1.00 86.94 191 LEU A C 1
ATOM 1410 O O . LEU A 1 191 ? 11.836 -0.897 -20.341 1.00 86.94 191 LEU A O 1
ATOM 1414 N N . LEU A 1 192 ? 13.068 -2.638 -21.033 1.00 87.06 192 LEU A N 1
ATOM 1415 C CA . LEU A 1 192 ? 14.376 -2.011 -20.796 1.00 87.06 192 LEU A CA 1
ATOM 1416 C C . LEU A 1 192 ? 14.729 -0.910 -21.810 1.00 87.06 192 LEU A C 1
ATOM 1418 O O . LEU A 1 192 ? 15.668 -0.150 -21.585 1.00 87.06 192 LEU A O 1
ATOM 1422 N N . THR A 1 193 ? 14.008 -0.828 -22.931 1.00 89.38 193 THR A N 1
ATOM 1423 C CA . THR A 1 193 ? 14.177 0.246 -23.929 1.00 89.38 193 THR A CA 1
ATOM 1424 C C . THR A 1 193 ? 13.309 1.469 -23.672 1.00 89.38 193 THR A C 1
ATOM 1426 O O . THR A 1 193 ? 13.461 2.469 -24.373 1.00 89.38 193 THR A O 1
ATOM 1429 N N . VAL A 1 194 ? 12.403 1.419 -22.687 1.00 90.00 194 VAL A N 1
ATOM 1430 C CA . VAL A 1 194 ? 11.589 2.582 -22.325 1.00 90.00 194 VAL A CA 1
ATOM 1431 C C . VAL A 1 194 ? 12.521 3.691 -21.817 1.00 90.00 194 VAL A C 1
ATOM 1433 O O . VAL A 1 194 ? 13.222 3.476 -20.831 1.00 90.00 194 VAL A O 1
ATOM 1436 N N . PRO A 1 195 ? 12.542 4.877 -22.452 1.00 89.38 195 PRO A N 1
ATOM 1437 C CA . PRO A 1 195 ? 13.466 5.937 -22.068 1.00 89.38 195 PRO A CA 1
ATOM 1438 C C . PRO A 1 195 ? 13.182 6.495 -20.670 1.00 89.38 195 PRO A C 1
ATOM 1440 O O . PRO A 1 195 ? 12.020 6.680 -20.292 1.00 89.38 195 PRO A O 1
ATOM 1443 N N . ASP A 1 196 ? 14.237 6.892 -19.959 1.00 88.88 196 ASP A N 1
ATOM 1444 C CA . ASP A 1 196 ? 14.155 7.500 -18.624 1.00 88.88 196 ASP A CA 1
ATOM 1445 C C . ASP A 1 196 ? 13.169 8.680 -18.516 1.00 88.88 196 ASP A C 1
ATOM 1447 O O . ASP A 1 196 ? 12.410 8.714 -17.544 1.00 88.88 196 ASP A O 1
ATOM 1451 N N . PRO A 1 197 ? 13.069 9.620 -19.486 1.00 88.69 197 PRO A N 1
ATOM 1452 C CA . PRO A 1 197 ? 12.060 10.679 -19.410 1.00 88.69 197 PRO A CA 1
ATOM 1453 C C . PRO A 1 197 ? 10.611 10.163 -19.378 1.00 88.69 197 PRO A C 1
ATOM 1455 O O . PRO A 1 197 ? 9.764 10.738 -18.691 1.00 88.69 197 PRO A O 1
ATOM 1458 N N . VAL A 1 198 ? 10.317 9.082 -20.110 1.00 90.88 198 VAL A N 1
ATOM 1459 C CA . VAL A 1 198 ? 8.983 8.457 -20.151 1.00 90.88 198 VAL A CA 1
ATOM 1460 C C . VAL A 1 198 ? 8.700 7.773 -18.816 1.00 90.88 198 VAL A C 1
ATOM 1462 O O . VAL A 1 198 ? 7.633 7.969 -18.230 1.00 90.88 198 VAL A O 1
ATOM 1465 N N . MET A 1 199 ? 9.683 7.030 -18.298 1.00 88.06 199 MET A N 1
ATOM 1466 C CA . MET A 1 199 ? 9.595 6.386 -16.988 1.00 88.06 199 MET A CA 1
ATOM 1467 C C . MET A 1 199 ? 9.411 7.405 -15.863 1.00 88.06 199 MET A C 1
ATOM 1469 O O . MET A 1 199 ? 8.542 7.225 -15.014 1.00 88.06 199 MET A O 1
ATOM 1473 N N . GLY A 1 200 ? 10.156 8.512 -15.880 1.00 86.25 200 GLY A N 1
ATOM 1474 C CA . GLY A 1 200 ? 10.027 9.587 -14.898 1.00 86.25 200 GLY A CA 1
ATOM 1475 C C . GLY A 1 200 ? 8.626 10.204 -14.877 1.00 86.25 200 GLY A C 1
ATOM 1476 O O . GLY A 1 200 ? 8.047 10.384 -13.805 1.00 86.25 200 GLY A O 1
ATOM 1477 N N . ALA A 1 201 ? 8.038 10.461 -16.051 1.00 88.44 201 ALA A N 1
ATOM 1478 C CA . ALA A 1 201 ? 6.666 10.958 -16.158 1.00 88.44 201 ALA A CA 1
ATOM 1479 C C . ALA A 1 201 ? 5.637 9.959 -15.601 1.00 88.44 201 ALA A C 1
ATOM 1481 O O . ALA A 1 201 ? 4.730 10.349 -14.862 1.00 88.44 201 ALA A O 1
ATOM 1482 N N . TYR A 1 202 ? 5.795 8.671 -15.915 1.00 85.88 202 TYR A N 1
ATOM 1483 C CA . TYR A 1 202 ? 4.938 7.606 -15.394 1.00 85.88 202 TYR A CA 1
ATOM 1484 C C . TYR A 1 202 ? 5.039 7.476 -13.865 1.00 85.88 202 TYR A C 1
ATOM 1486 O O . TYR A 1 202 ? 4.018 7.448 -13.172 1.00 85.88 202 TYR A O 1
ATOM 1494 N N . LEU A 1 203 ? 6.259 7.471 -13.322 1.00 86.38 203 LEU A N 1
ATOM 1495 C CA . LEU A 1 203 ? 6.514 7.403 -11.882 1.00 86.38 203 LEU A CA 1
ATOM 1496 C C . LEU A 1 203 ? 5.926 8.603 -11.133 1.00 86.38 203 LEU A C 1
ATOM 1498 O O . LEU A 1 203 ? 5.367 8.425 -10.052 1.00 86.38 203 LEU A O 1
ATOM 1502 N N . LEU A 1 204 ? 5.991 9.808 -11.707 1.00 87.94 204 LEU A N 1
ATOM 1503 C CA . LEU A 1 204 ? 5.423 11.013 -11.097 1.00 87.94 204 LEU A CA 1
ATOM 1504 C C . LEU A 1 204 ? 3.896 10.915 -10.933 1.00 87.94 204 LEU A C 1
ATOM 1506 O O . LEU A 1 204 ? 3.347 11.317 -9.907 1.00 87.94 204 LEU A O 1
ATOM 1510 N N . LEU A 1 205 ? 3.203 10.332 -11.912 1.00 84.81 205 LEU A N 1
ATOM 1511 C CA . LEU A 1 205 ? 1.758 10.099 -11.828 1.00 84.81 205 LEU A CA 1
ATOM 1512 C C . LEU A 1 205 ? 1.406 9.024 -10.807 1.00 84.81 205 LEU A C 1
ATOM 1514 O O . LEU A 1 205 ? 0.468 9.208 -10.029 1.00 84.81 205 LEU A O 1
ATOM 1518 N N . LEU A 1 206 ? 2.165 7.925 -10.781 1.00 82.88 206 LEU A N 1
ATOM 1519 C CA . LEU A 1 206 ? 2.005 6.894 -9.758 1.00 82.88 206 LEU A CA 1
ATOM 1520 C C . LEU A 1 206 ? 2.203 7.472 -8.356 1.00 82.88 206 LEU A C 1
ATOM 1522 O O . LEU A 1 206 ? 1.403 7.186 -7.469 1.00 82.88 206 LEU A O 1
ATOM 1526 N N . LEU A 1 207 ? 3.208 8.331 -8.168 1.00 85.12 207 LEU A N 1
ATOM 1527 C CA . LEU A 1 207 ? 3.458 9.004 -6.897 1.00 85.12 207 LEU A CA 1
ATOM 1528 C C . LEU A 1 207 ? 2.253 9.849 -6.459 1.00 85.12 207 LEU A C 1
ATOM 1530 O O . LEU A 1 207 ? 1.849 9.777 -5.301 1.00 85.12 207 LEU A O 1
ATOM 1534 N N . GLY A 1 208 ? 1.632 10.590 -7.384 1.00 84.19 208 GLY A N 1
ATOM 1535 C CA . GLY A 1 208 ? 0.411 11.352 -7.108 1.00 84.19 208 GLY A CA 1
ATOM 1536 C C . GLY A 1 208 ? -0.769 10.467 -6.693 1.00 84.19 208 GLY A C 1
ATOM 1537 O O . GLY A 1 208 ? -1.453 10.761 -5.712 1.00 84.19 208 GLY A O 1
ATOM 1538 N N . LEU A 1 209 ? -0.981 9.345 -7.388 1.00 78.75 209 LEU A N 1
ATOM 1539 C CA . LEU A 1 209 ? -2.031 8.379 -7.044 1.00 78.75 209 LEU A CA 1
ATOM 1540 C C . LEU A 1 209 ? -1.784 7.726 -5.676 1.00 78.75 209 LEU A C 1
ATOM 1542 O O . LEU A 1 209 ? -2.717 7.577 -4.886 1.00 78.75 209 LEU A O 1
ATOM 1546 N N . TYR A 1 210 ? -0.533 7.378 -5.368 1.00 78.88 210 TYR A N 1
ATOM 1547 C CA . TYR A 1 210 ? -0.152 6.822 -4.070 1.00 78.88 210 TYR A CA 1
ATOM 1548 C C . TYR A 1 210 ? -0.321 7.828 -2.937 1.00 78.88 210 TYR A C 1
ATOM 1550 O O . TYR A 1 210 ? -0.812 7.457 -1.872 1.00 78.88 210 TYR A O 1
ATOM 1558 N N . PHE A 1 211 ? 0.020 9.096 -3.170 1.00 83.88 211 PHE A N 1
ATOM 1559 C CA . PHE A 1 211 ? -0.196 10.162 -2.199 1.00 83.88 211 PHE A CA 1
ATOM 1560 C C . PHE A 1 211 ? -1.683 10.307 -1.847 1.00 83.88 211 PHE A C 1
ATOM 1562 O O . PHE A 1 211 ? -2.044 10.301 -0.670 1.00 83.88 211 PHE A O 1
ATOM 1569 N N . VAL A 1 212 ? -2.560 10.351 -2.856 1.00 81.44 212 VAL A N 1
ATOM 1570 C CA . VAL A 1 212 ? -4.013 10.439 -2.639 1.00 81.44 212 VAL A CA 1
ATOM 1571 C C . VAL A 1 212 ? -4.550 9.198 -1.925 1.00 81.44 212 VAL A C 1
ATOM 1573 O O . VAL A 1 212 ? -5.333 9.338 -0.989 1.00 81.44 212 VAL A O 1
ATOM 1576 N N . GLY A 1 213 ? -4.119 7.994 -2.314 1.00 75.00 213 GLY A N 1
ATOM 1577 C CA . GLY A 1 213 ? -4.534 6.752 -1.652 1.00 75.00 213 GLY A CA 1
ATOM 1578 C C . GLY A 1 213 ? -4.108 6.688 -0.180 1.00 75.00 213 GLY A C 1
ATOM 1579 O O . GLY A 1 213 ? -4.902 6.315 0.687 1.00 75.00 213 GLY A O 1
ATOM 1580 N N . GLY A 1 214 ? -2.880 7.121 0.121 1.00 77.75 214 GLY A N 1
ATOM 1581 C CA . GLY A 1 214 ? -2.382 7.243 1.491 1.00 77.75 214 GLY A CA 1
ATOM 1582 C C . GLY A 1 214 ? -3.195 8.245 2.311 1.00 77.75 214 GLY A C 1
ATOM 1583 O O . GLY A 1 214 ? -3.587 7.941 3.436 1.00 77.75 214 GLY A O 1
ATOM 1584 N N . LEU A 1 215 ? -3.523 9.402 1.727 1.00 83.38 215 LEU A N 1
ATOM 1585 C CA . LEU A 1 215 ? -4.332 10.425 2.388 1.00 83.38 215 LEU A CA 1
ATOM 1586 C C . LEU A 1 215 ? -5.769 9.947 2.643 1.00 83.38 215 LEU A C 1
ATOM 1588 O O . LEU A 1 215 ? -6.272 10.112 3.751 1.00 83.38 215 LEU A O 1
ATOM 1592 N N . GLN A 1 216 ? -6.422 9.316 1.662 1.00 77.62 216 GLN A N 1
ATOM 1593 C CA . GLN A 1 216 ? -7.760 8.727 1.829 1.00 77.62 216 GLN A CA 1
ATOM 1594 C C . GLN A 1 216 ? -7.787 7.702 2.966 1.00 77.62 216 GLN A C 1
ATOM 1596 O O . GLN A 1 216 ? -8.666 7.755 3.821 1.00 77.62 216 GLN A O 1
ATOM 1601 N N . THR A 1 217 ? -6.782 6.828 3.025 1.00 75.81 217 THR A N 1
ATOM 1602 C CA . THR A 1 217 ? -6.643 5.849 4.113 1.00 75.81 217 THR A CA 1
ATOM 1603 C C . THR A 1 217 ? -6.449 6.539 5.466 1.00 75.81 217 THR A C 1
ATOM 1605 O O . THR A 1 217 ? -7.137 6.225 6.432 1.00 75.81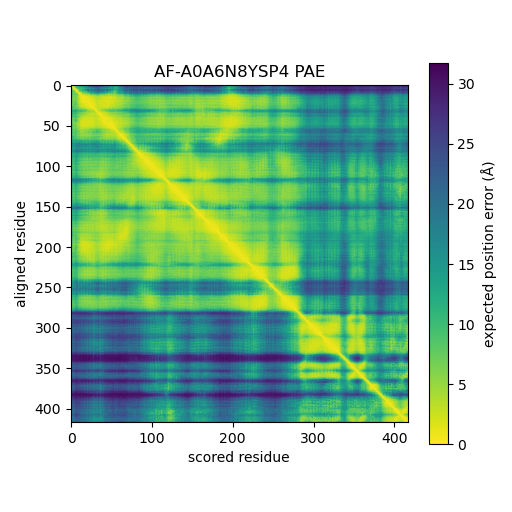 217 THR A O 1
ATOM 1608 N N . ALA A 1 218 ? -5.560 7.533 5.542 1.00 79.31 218 ALA A N 1
ATOM 1609 C CA . ALA A 1 218 ? -5.272 8.264 6.778 1.00 79.31 218 ALA A CA 1
ATOM 1610 C C . ALA A 1 218 ? -6.470 9.086 7.298 1.00 79.31 218 ALA A C 1
ATOM 1612 O O . ALA A 1 218 ? -6.539 9.403 8.485 1.00 79.31 218 ALA A O 1
ATOM 1613 N N . THR A 1 219 ? -7.407 9.441 6.415 1.00 82.19 219 THR A N 1
ATOM 1614 C CA . THR A 1 219 ? -8.572 10.295 6.711 1.00 82.19 219 THR A CA 1
ATOM 1615 C C . THR A 1 219 ? -9.884 9.531 6.847 1.00 82.19 219 THR A C 1
ATOM 1617 O O . THR A 1 219 ? -10.902 10.133 7.189 1.00 82.19 219 THR A O 1
ATOM 1620 N N . GLN A 1 220 ? -9.870 8.214 6.638 1.00 75.00 220 GLN A N 1
ATOM 1621 C CA . GLN A 1 220 ? -11.072 7.385 6.572 1.00 75.00 220 GLN A CA 1
ATOM 1622 C C . GLN A 1 220 ? -11.922 7.435 7.855 1.00 75.00 220 GLN A C 1
ATOM 1624 O O . GLN A 1 220 ? -13.146 7.433 7.785 1.00 75.00 220 GLN A O 1
ATOM 1629 N N . GLU A 1 221 ? -11.288 7.523 9.027 1.00 70.50 221 GLU A N 1
ATOM 1630 C CA . GLU A 1 221 ? -11.964 7.599 10.334 1.00 70.50 221 GLU A CA 1
ATOM 1631 C C . GLU A 1 221 ? -12.253 9.043 10.795 1.00 70.50 221 GLU A C 1
ATOM 1633 O O . GLU A 1 221 ? -12.524 9.292 11.972 1.00 70.50 221 GLU A O 1
ATOM 1638 N N . GLY A 1 222 ? -12.146 10.016 9.890 1.00 75.25 222 GLY A N 1
ATOM 1639 C CA . GLY A 1 222 ? -12.228 11.433 10.216 1.00 75.25 222 GLY A CA 1
ATOM 1640 C C . GLY A 1 222 ? -10.934 11.998 10.810 1.00 75.25 222 GLY A C 1
ATOM 1641 O O . GLY A 1 222 ? -10.074 11.288 11.345 1.00 75.25 222 GLY A O 1
ATOM 1642 N N . LEU A 1 223 ? -10.800 13.318 10.694 1.00 79.94 223 LEU A N 1
ATOM 1643 C CA . LEU A 1 223 ? -9.647 14.081 11.157 1.00 79.94 223 LEU A CA 1
ATOM 1644 C C . LEU A 1 223 ? -9.972 14.801 12.464 1.00 79.94 223 LEU A C 1
ATOM 1646 O O . LEU A 1 223 ? -10.878 15.626 12.518 1.00 79.94 223 LEU A O 1
ATOM 1650 N N . ASP A 1 224 ? -9.181 14.518 13.493 1.00 81.12 224 ASP A N 1
ATOM 1651 C CA . ASP A 1 224 ? -9.110 15.322 14.714 1.00 81.12 224 ASP A CA 1
ATOM 1652 C C . ASP A 1 224 ? -7.763 16.060 14.757 1.00 81.12 224 ASP A C 1
ATOM 1654 O O . ASP A 1 224 ? -6.804 15.643 14.101 1.00 81.12 224 ASP A O 1
ATOM 1658 N N . GLN A 1 225 ? -7.653 17.132 15.543 1.00 81.44 225 GLN A N 1
ATOM 1659 C CA . GLN A 1 225 ? -6.458 17.977 15.637 1.00 81.44 225 GLN A CA 1
ATOM 1660 C C . GLN A 1 225 ? -5.189 17.160 15.932 1.00 81.44 225 GLN A C 1
ATOM 1662 O O . GLN A 1 225 ? -4.126 17.433 15.375 1.00 81.44 225 GLN A O 1
ATOM 1667 N N . ARG A 1 226 ? -5.310 16.102 16.746 1.00 85.06 226 ARG A N 1
ATOM 1668 C CA . ARG A 1 226 ? -4.214 15.163 17.037 1.00 85.06 226 ARG A CA 1
ATOM 1669 C C . ARG A 1 226 ? -3.787 14.364 15.804 1.00 85.06 226 ARG A C 1
ATOM 1671 O O . ARG A 1 226 ? -2.596 14.284 15.516 1.00 85.06 226 ARG A O 1
ATOM 1678 N N . LYS A 1 227 ? -4.751 13.800 15.064 1.00 85.25 227 LYS A N 1
ATOM 1679 C CA . LYS A 1 227 ? -4.494 13.037 13.828 1.00 85.25 227 LYS A CA 1
ATOM 1680 C C . LYS A 1 227 ? -3.876 13.942 12.759 1.00 85.25 227 LYS A C 1
ATOM 1682 O O . LYS A 1 227 ? -2.892 13.556 12.138 1.00 85.25 227 LYS A O 1
ATOM 1687 N N . VAL A 1 228 ? -4.390 15.165 12.606 1.00 89.75 228 VAL A N 1
ATOM 1688 C CA . VAL A 1 228 ? -3.848 16.175 11.681 1.00 89.75 228 VAL A CA 1
ATOM 1689 C C . VAL A 1 228 ? -2.391 16.499 12.010 1.00 89.75 228 VAL A C 1
ATOM 1691 O O . VAL A 1 228 ? -1.566 16.538 11.102 1.00 89.75 228 VAL A O 1
ATOM 1694 N N . LEU A 1 229 ? -2.054 16.678 13.291 1.00 90.50 229 LEU A N 1
ATOM 1695 C CA . LEU A 1 229 ? -0.680 16.957 13.712 1.00 90.50 229 LEU A CA 1
ATOM 1696 C C . LEU A 1 229 ? 0.258 15.783 13.404 1.00 90.50 229 LEU A C 1
ATOM 1698 O O . LEU A 1 229 ? 1.338 16.000 12.858 1.00 90.50 229 LEU A O 1
ATOM 1702 N N . VAL A 1 230 ? -0.161 14.547 13.698 1.00 91.31 230 VAL A N 1
ATOM 1703 C CA . VAL A 1 230 ? 0.634 13.340 13.409 1.00 91.31 230 VAL A CA 1
ATOM 1704 C C . VAL A 1 230 ? 0.883 13.200 11.907 1.00 91.31 230 VAL A C 1
ATOM 1706 O O . VAL A 1 230 ? 2.029 13.037 11.490 1.00 91.31 230 VAL A O 1
ATOM 1709 N N . ILE A 1 231 ? -0.167 13.309 11.088 1.00 91.06 231 ILE A N 1
ATOM 1710 C CA . ILE A 1 231 ? -0.076 13.196 9.624 1.00 91.06 231 ILE A CA 1
ATOM 1711 C C . ILE A 1 231 ? 0.796 14.322 9.053 1.00 91.06 231 ILE A C 1
ATOM 1713 O O . ILE A 1 231 ? 1.712 14.064 8.278 1.00 91.06 231 ILE A O 1
ATOM 1717 N N . GLY A 1 232 ? 0.544 15.568 9.457 1.00 91.88 232 GLY A N 1
ATOM 1718 C CA . GLY A 1 232 ? 1.253 16.734 8.936 1.00 91.88 232 GLY A CA 1
ATOM 1719 C C . GLY A 1 232 ? 2.739 16.730 9.284 1.00 91.88 232 GLY A C 1
ATOM 1720 O O . GLY A 1 232 ? 3.572 16.939 8.403 1.00 91.88 232 GLY A O 1
ATOM 1721 N N . LEU A 1 233 ? 3.089 16.454 10.546 1.00 92.81 233 LEU A N 1
ATOM 1722 C CA . LEU A 1 233 ? 4.483 16.487 10.987 1.00 92.81 233 LEU A CA 1
ATOM 1723 C C . LEU A 1 233 ? 5.289 15.309 10.429 1.00 92.81 233 LEU A C 1
ATOM 1725 O O . LEU A 1 233 ? 6.410 15.514 9.971 1.00 92.81 233 LEU A O 1
ATOM 1729 N N . SER A 1 234 ? 4.720 14.099 10.406 1.00 92.44 234 SER A N 1
ATOM 1730 C CA . SER A 1 234 ? 5.387 12.933 9.805 1.00 92.44 234 SER A CA 1
ATOM 1731 C C . SER A 1 234 ? 5.653 13.127 8.312 1.00 92.44 234 SER A C 1
ATOM 1733 O O . SER A 1 234 ? 6.754 12.839 7.844 1.00 92.44 234 SER A O 1
ATOM 1735 N N . PHE A 1 235 ? 4.693 13.689 7.573 1.00 91.00 235 PHE A N 1
ATOM 1736 C CA . PHE A 1 235 ? 4.859 13.998 6.156 1.00 91.00 235 PHE A CA 1
ATOM 1737 C C . PHE A 1 235 ? 5.905 15.094 5.911 1.00 91.00 235 PHE A C 1
ATOM 1739 O O . PHE A 1 235 ? 6.791 14.924 5.072 1.00 91.00 235 PHE A O 1
ATOM 1746 N N . ALA A 1 236 ? 5.841 16.196 6.667 1.00 90.31 236 ALA A N 1
ATOM 1747 C CA . ALA A 1 236 ? 6.779 17.309 6.538 1.00 90.31 236 ALA A CA 1
ATOM 1748 C C . ALA A 1 236 ? 8.221 16.891 6.856 1.00 90.31 236 ALA A C 1
ATOM 1750 O O . ALA A 1 236 ? 9.137 17.264 6.126 1.00 90.31 236 ALA A O 1
ATOM 1751 N N . VAL A 1 237 ? 8.428 16.087 7.905 1.00 88.88 237 VAL A N 1
ATOM 1752 C CA . VAL A 1 237 ? 9.756 15.550 8.233 1.00 88.88 237 VAL A CA 1
ATOM 1753 C C . VAL A 1 237 ? 10.219 14.563 7.167 1.00 88.88 237 VAL A C 1
ATOM 1755 O O . VAL A 1 237 ? 11.358 14.663 6.726 1.00 88.88 237 VAL A O 1
ATOM 1758 N N . GLY A 1 238 ? 9.348 13.660 6.706 1.00 87.38 238 GLY A N 1
ATOM 1759 C CA . GLY A 1 238 ? 9.687 12.711 5.646 1.00 87.38 238 GLY A CA 1
ATOM 1760 C C . GLY A 1 238 ? 10.215 13.411 4.392 1.00 87.38 238 GLY A C 1
ATOM 1761 O O . GLY A 1 238 ? 11.323 13.122 3.954 1.00 87.38 238 GLY A O 1
ATOM 1762 N N . ILE A 1 239 ? 9.480 14.396 3.864 1.00 85.88 239 ILE A N 1
ATOM 1763 C CA . ILE A 1 239 ? 9.930 15.182 2.701 1.00 85.88 239 ILE A CA 1
ATOM 1764 C C . ILE A 1 239 ? 11.156 16.039 3.033 1.00 85.88 239 ILE A C 1
ATOM 1766 O O . ILE A 1 239 ? 12.087 16.115 2.235 1.00 85.88 239 ILE A O 1
ATOM 1770 N N . GLY A 1 240 ? 11.183 16.679 4.204 1.00 82.62 240 GLY A N 1
ATOM 1771 C CA . GLY A 1 240 ? 12.289 17.547 4.608 1.00 82.62 240 GLY A CA 1
ATOM 1772 C C . GLY A 1 240 ? 13.629 16.812 4.668 1.00 82.62 240 GLY A C 1
ATOM 1773 O O . GLY A 1 240 ? 14.644 17.351 4.230 1.00 82.62 240 GLY A O 1
ATOM 1774 N N . MET A 1 241 ? 13.633 15.560 5.133 1.00 78.69 241 MET A N 1
ATOM 1775 C CA . MET A 1 241 ? 14.846 14.742 5.229 1.00 78.69 241 MET A CA 1
ATOM 1776 C C . MET A 1 241 ? 15.419 14.339 3.866 1.00 78.69 241 MET A C 1
ATOM 1778 O O . MET A 1 241 ? 16.616 14.089 3.776 1.00 78.69 241 MET A O 1
ATOM 1782 N N . GLN A 1 242 ? 14.626 14.364 2.788 1.00 74.44 242 GLN A N 1
ATOM 1783 C CA . GLN A 1 242 ? 15.108 14.050 1.437 1.00 74.44 242 GLN A CA 1
ATOM 1784 C C . GLN A 1 242 ? 16.163 15.048 0.927 1.00 74.44 242 GLN A C 1
ATOM 1786 O O . GLN A 1 242 ? 16.986 14.702 0.082 1.00 74.44 242 GLN A O 1
ATOM 1791 N N . HIS A 1 243 ? 16.133 16.290 1.415 1.00 67.88 243 HIS A N 1
ATOM 1792 C CA . HIS A 1 243 ? 17.007 17.371 0.946 1.00 67.88 243 HIS A CA 1
ATOM 1793 C C . HIS A 1 243 ? 18.073 17.787 1.965 1.00 67.88 243 HIS A C 1
ATOM 1795 O O . HIS A 1 243 ? 18.896 18.656 1.677 1.00 67.88 243 HIS A O 1
ATOM 1801 N N . LEU A 1 244 ? 18.065 17.189 3.157 1.00 65.88 244 LEU A N 1
ATOM 1802 C CA . LEU A 1 244 ? 18.928 17.577 4.263 1.00 65.88 244 LEU A CA 1
ATOM 1803 C C . LEU A 1 244 ? 19.972 16.487 4.532 1.00 65.88 244 LEU A C 1
ATOM 1805 O O . LEU A 1 244 ? 19.724 15.549 5.282 1.00 65.88 244 LEU A O 1
ATOM 1809 N N . ASN A 1 245 ? 21.203 16.691 4.048 1.00 65.31 245 ASN A N 1
ATOM 1810 C CA . ASN A 1 245 ? 22.376 15.872 4.419 1.00 65.31 245 ASN A CA 1
ATOM 1811 C C . ASN A 1 245 ? 22.780 16.023 5.905 1.00 65.31 245 ASN A C 1
ATOM 1813 O O . ASN A 1 245 ? 23.783 15.474 6.355 1.00 65.31 245 ASN A O 1
ATOM 1817 N N . VAL A 1 246 ? 22.009 16.788 6.685 1.00 64.62 246 VAL A N 1
ATOM 1818 C CA . VAL A 1 246 ? 22.234 17.064 8.110 1.00 64.62 246 VAL A CA 1
ATOM 1819 C C . VAL A 1 246 ? 22.255 15.771 8.925 1.00 64.62 246 VAL A C 1
ATOM 1821 O O . VAL A 1 246 ? 23.022 15.649 9.873 1.00 64.62 246 VAL A O 1
ATOM 1824 N N . VAL A 1 247 ? 21.449 14.784 8.537 1.00 63.38 247 VAL A N 1
ATOM 1825 C CA . VAL A 1 247 ? 21.355 13.495 9.231 1.00 63.38 247 VAL A CA 1
ATOM 1826 C C . VAL A 1 247 ? 22.658 12.705 9.118 1.00 63.38 247 VAL A C 1
ATOM 1828 O O . VAL A 1 247 ? 23.150 12.195 10.120 1.00 63.38 247 VAL A O 1
ATOM 1831 N N . GLU A 1 248 ? 23.250 12.646 7.926 1.00 65.06 248 GLU A N 1
ATOM 1832 C CA . GLU A 1 248 ? 24.536 11.979 7.703 1.00 65.06 248 GLU A CA 1
ATOM 1833 C C . GLU A 1 248 ? 25.681 12.713 8.410 1.00 65.06 248 GLU A C 1
ATOM 1835 O O . GLU A 1 248 ? 26.574 12.081 8.974 1.00 65.06 248 GLU A O 1
ATOM 1840 N N . LEU A 1 249 ? 25.599 14.044 8.475 1.00 65.25 249 LEU A N 1
ATOM 1841 C CA . LEU A 1 249 ? 26.574 14.884 9.166 1.00 65.25 249 LEU A CA 1
ATOM 1842 C C . LEU A 1 249 ? 26.543 14.716 10.699 1.00 65.25 249 LEU A C 1
ATOM 1844 O O . LEU A 1 249 ? 27.576 14.854 11.348 1.00 65.25 249 LEU A O 1
ATOM 1848 N N . VAL A 1 250 ? 25.370 14.437 11.281 1.00 67.38 250 VAL A N 1
ATOM 1849 C CA . VAL A 1 250 ? 25.166 14.349 12.741 1.00 67.38 250 VAL A CA 1
ATOM 1850 C C . VAL A 1 250 ? 25.225 12.909 13.259 1.00 67.38 250 VAL A C 1
ATOM 1852 O O . VAL A 1 250 ? 25.769 12.671 14.335 1.00 67.38 250 VAL A O 1
ATOM 1855 N N . LEU A 1 251 ? 24.672 11.943 12.521 1.00 67.25 251 LEU A N 1
ATOM 1856 C CA . LEU A 1 251 ? 24.568 10.539 12.944 1.00 67.25 251 LEU A CA 1
ATOM 1857 C C . LEU A 1 251 ? 25.636 9.630 12.302 1.00 67.25 251 LEU A C 1
ATOM 1859 O O . LEU A 1 251 ? 25.741 8.453 12.653 1.00 67.25 251 LEU A O 1
ATOM 1863 N N . GLY A 1 252 ? 26.445 10.168 11.385 1.00 69.81 252 GLY A N 1
ATOM 1864 C CA . GLY A 1 252 ? 27.453 9.430 10.627 1.00 69.81 252 GLY A CA 1
ATOM 1865 C C . GLY A 1 252 ? 26.869 8.615 9.460 1.00 69.81 252 GLY A C 1
ATOM 1866 O O . GLY A 1 252 ? 25.649 8.505 9.329 1.00 69.81 252 GLY A O 1
ATOM 1867 N N . PRO A 1 253 ? 27.717 7.992 8.619 1.00 67.00 253 PRO A N 1
ATOM 1868 C CA . PRO A 1 253 ? 27.294 7.356 7.360 1.00 67.00 253 PRO A CA 1
ATOM 1869 C C . PRO A 1 253 ? 26.287 6.208 7.550 1.00 67.00 253 PRO A C 1
ATOM 1871 O O . PRO A 1 253 ? 25.325 6.051 6.793 1.00 67.00 253 PRO A O 1
ATOM 1874 N N . SER A 1 254 ? 26.479 5.413 8.605 1.00 64.81 254 SER A N 1
ATOM 1875 C CA . SER A 1 254 ? 25.684 4.210 8.878 1.00 64.81 254 SER A CA 1
ATOM 1876 C C . SER A 1 254 ? 24.240 4.533 9.265 1.00 64.81 254 SER A C 1
ATOM 1878 O O . SER A 1 254 ? 23.311 3.879 8.810 1.00 64.81 254 SER A O 1
ATOM 1880 N N . TRP A 1 255 ? 24.040 5.559 10.095 1.00 64.56 255 TRP A N 1
ATOM 1881 C CA . TRP A 1 255 ? 22.709 5.991 10.536 1.00 64.56 255 TRP A CA 1
ATOM 1882 C C . TRP A 1 255 ? 22.113 7.058 9.611 1.00 64.56 255 TRP A C 1
ATOM 1884 O O . TRP A 1 255 ? 20.892 7.148 9.479 1.00 64.56 255 TRP A O 1
ATOM 1894 N N . GLY A 1 256 ? 22.972 7.822 8.931 1.00 66.25 256 GLY A N 1
ATOM 1895 C CA . GLY A 1 256 ? 22.626 8.799 7.904 1.00 66.25 256 GLY A CA 1
ATOM 1896 C C . GLY A 1 256 ? 21.864 8.185 6.740 1.00 66.25 256 GLY A C 1
ATOM 1897 O O . GLY A 1 256 ? 20.817 8.697 6.360 1.00 66.25 256 GLY A O 1
ATOM 1898 N N . SER A 1 257 ? 22.329 7.043 6.235 1.00 66.12 257 SER A N 1
ATOM 1899 C CA . SER A 1 257 ? 21.650 6.315 5.153 1.00 66.12 257 SER A CA 1
ATOM 1900 C C . SER A 1 257 ? 20.285 5.741 5.564 1.00 66.12 257 SER A C 1
ATOM 1902 O O . SER A 1 257 ? 19.365 5.688 4.747 1.00 66.12 257 SER A O 1
ATOM 1904 N N . LEU A 1 258 ? 20.118 5.362 6.836 1.00 67.12 258 LEU A N 1
ATOM 1905 C CA . LEU A 1 258 ? 18.866 4.825 7.376 1.00 67.12 258 LEU A CA 1
ATOM 1906 C C . LEU A 1 258 ? 17.813 5.920 7.579 1.00 67.12 258 LEU A C 1
ATOM 1908 O O . LEU A 1 258 ? 16.681 5.799 7.109 1.00 67.12 258 LEU A O 1
ATOM 1912 N N . VAL A 1 259 ? 18.183 6.994 8.280 1.00 69.00 259 VAL A N 1
ATOM 1913 C CA . VAL A 1 259 ? 17.273 8.101 8.618 1.00 69.00 259 VAL A CA 1
ATOM 1914 C C . VAL A 1 259 ? 17.115 9.080 7.447 1.00 69.00 259 VAL A C 1
ATOM 1916 O O . VAL A 1 259 ? 16.109 9.776 7.363 1.00 69.00 259 VAL A O 1
ATOM 1919 N N . GLY A 1 260 ? 18.048 9.087 6.493 1.00 70.12 260 GLY A N 1
ATOM 1920 C CA . GLY A 1 260 ? 17.935 9.843 5.244 1.00 70.12 260 GLY A CA 1
ATOM 1921 C C . GLY A 1 260 ? 16.851 9.316 4.299 1.00 70.12 260 GLY A C 1
ATOM 1922 O O . GLY A 1 260 ? 16.445 10.023 3.379 1.00 70.12 260 GLY A O 1
ATOM 1923 N N . ASN A 1 261 ? 16.329 8.102 4.520 1.00 77.94 261 ASN A N 1
ATOM 1924 C CA . ASN A 1 261 ? 15.186 7.620 3.756 1.00 77.94 261 ASN A CA 1
ATOM 1925 C C . ASN A 1 261 ? 13.901 8.360 4.199 1.00 77.94 261 ASN A C 1
ATOM 1927 O O . ASN A 1 261 ? 13.478 8.215 5.352 1.00 77.94 261 ASN A O 1
ATOM 1931 N N . PRO A 1 262 ? 13.222 9.091 3.293 1.00 81.56 262 PRO A N 1
ATOM 1932 C CA . PRO A 1 262 ? 12.074 9.932 3.638 1.00 81.56 262 PRO A CA 1
ATOM 1933 C C . PRO A 1 262 ? 10.894 9.133 4.209 1.00 81.56 262 PRO A C 1
ATOM 1935 O O . PRO A 1 262 ? 10.167 9.614 5.079 1.00 81.56 262 PRO A O 1
ATOM 1938 N N . VAL A 1 263 ? 10.717 7.886 3.760 1.00 81.38 263 VAL A N 1
ATOM 1939 C CA . VAL A 1 263 ? 9.650 6.999 4.242 1.00 81.38 263 VAL A CA 1
ATOM 1940 C C . VAL A 1 263 ? 9.946 6.528 5.664 1.00 81.38 263 VAL A C 1
ATOM 1942 O O . VAL A 1 263 ? 9.055 6.530 6.512 1.00 81.38 263 VAL A O 1
ATOM 1945 N N . VAL A 1 264 ? 11.200 6.162 5.940 1.00 79.62 264 VAL A N 1
ATOM 1946 C CA . VAL A 1 264 ? 11.643 5.723 7.271 1.00 79.62 264 VAL A CA 1
ATOM 1947 C C . VAL A 1 264 ? 11.546 6.868 8.275 1.00 79.62 264 VAL A C 1
ATOM 1949 O O . VAL A 1 264 ? 10.955 6.691 9.339 1.00 79.62 264 VAL A O 1
ATOM 1952 N N . ALA A 1 265 ? 12.055 8.051 7.924 1.00 83.12 265 ALA A N 1
ATOM 1953 C CA . ALA A 1 265 ? 11.977 9.237 8.772 1.00 83.12 265 ALA A CA 1
ATOM 1954 C C . ALA A 1 265 ? 10.525 9.601 9.111 1.00 83.12 265 ALA A C 1
ATOM 1956 O O . ALA A 1 265 ? 10.186 9.785 10.283 1.00 83.12 265 ALA A O 1
ATOM 1957 N N . GLY A 1 266 ? 9.650 9.640 8.099 1.00 88.00 266 GLY A N 1
ATOM 1958 C CA . GLY A 1 266 ? 8.228 9.905 8.297 1.00 88.00 266 GLY A CA 1
ATOM 1959 C C . GLY A 1 266 ? 7.557 8.862 9.194 1.00 88.00 266 GLY A C 1
ATOM 1960 O O . GLY A 1 266 ? 6.828 9.230 10.116 1.00 88.00 266 GLY A O 1
ATOM 1961 N N . LEU A 1 267 ? 7.844 7.569 8.990 1.00 84.56 267 LEU A N 1
ATOM 1962 C CA . LEU A 1 267 ? 7.288 6.499 9.821 1.00 84.56 267 LEU A CA 1
ATOM 1963 C C . LEU A 1 267 ? 7.741 6.610 11.279 1.00 84.56 267 LEU A C 1
ATOM 1965 O O . LEU A 1 267 ? 6.910 6.486 12.173 1.00 84.56 267 LEU A O 1
ATOM 1969 N N . ILE A 1 268 ? 9.031 6.846 11.533 1.00 84.38 268 ILE A N 1
ATOM 1970 C CA . ILE A 1 268 ? 9.556 6.981 12.899 1.00 84.38 268 ILE A CA 1
ATOM 1971 C C . ILE A 1 268 ? 8.833 8.119 13.623 1.00 84.38 268 ILE A C 1
ATOM 1973 O O . ILE A 1 268 ? 8.352 7.927 14.738 1.00 84.38 268 ILE A O 1
ATOM 1977 N N . VAL A 1 269 ? 8.685 9.279 12.976 1.00 89.25 269 VAL A N 1
ATOM 1978 C CA . VAL A 1 269 ? 7.946 10.412 13.550 1.00 89.25 269 VAL A CA 1
ATOM 1979 C C . VAL A 1 269 ? 6.486 10.047 13.807 1.00 89.25 269 VAL A C 1
ATOM 1981 O O . VAL A 1 269 ? 5.982 10.317 14.895 1.00 89.25 269 VAL A O 1
ATOM 1984 N N . ALA A 1 270 ? 5.812 9.404 12.849 1.00 89.38 270 ALA A N 1
ATOM 1985 C CA . ALA A 1 270 ? 4.426 8.976 13.021 1.00 89.38 270 ALA A CA 1
ATOM 1986 C C . ALA A 1 270 ? 4.275 8.031 14.224 1.00 89.38 270 ALA A C 1
ATOM 1988 O O . ALA A 1 270 ? 3.451 8.285 15.098 1.00 89.38 270 ALA A O 1
ATOM 1989 N N . LEU A 1 271 ? 5.115 6.995 14.318 1.00 88.44 271 LEU A N 1
ATOM 1990 C CA . LEU A 1 271 ? 5.094 6.025 15.413 1.00 88.44 271 LEU A CA 1
ATOM 1991 C C . LEU A 1 271 ? 5.375 6.676 16.767 1.00 88.44 271 LEU A C 1
ATOM 1993 O O . LEU A 1 271 ? 4.664 6.396 17.729 1.00 88.44 271 LEU A O 1
ATOM 1997 N N . LEU A 1 272 ? 6.369 7.564 16.850 1.00 89.75 272 LEU A N 1
ATOM 1998 C CA . LEU A 1 272 ? 6.706 8.264 18.090 1.00 89.75 272 LEU A CA 1
ATOM 1999 C C . LEU A 1 272 ? 5.572 9.180 18.553 1.00 89.75 272 LEU A C 1
ATOM 2001 O O . LEU A 1 272 ? 5.232 9.178 19.733 1.00 89.75 272 LEU A O 1
ATOM 2005 N N . LEU A 1 273 ? 4.953 9.934 17.640 1.00 91.00 273 LEU A N 1
ATOM 2006 C CA . LEU A 1 273 ? 3.823 10.802 17.975 1.00 91.00 273 LEU A CA 1
ATOM 2007 C C . LEU A 1 273 ? 2.592 9.992 18.378 1.00 91.00 273 LEU A C 1
ATOM 2009 O O . LEU A 1 273 ? 1.928 10.336 19.354 1.00 91.00 273 LEU A O 1
ATOM 2013 N N . THR A 1 274 ? 2.294 8.903 17.667 1.00 89.00 274 THR A N 1
ATOM 2014 C CA . THR A 1 274 ? 1.194 8.004 18.028 1.00 89.00 274 THR A CA 1
ATOM 2015 C C . THR A 1 274 ? 1.438 7.364 19.394 1.00 89.00 274 THR A C 1
ATOM 2017 O O . THR A 1 274 ? 0.540 7.378 20.233 1.00 89.00 274 THR A O 1
ATOM 2020 N N . ALA A 1 275 ? 2.655 6.886 19.667 1.00 87.56 275 ALA A N 1
ATOM 2021 C CA . ALA A 1 275 ? 3.028 6.341 20.970 1.00 87.56 275 ALA A CA 1
ATOM 2022 C C . ALA A 1 275 ? 2.938 7.399 22.080 1.00 87.56 275 ALA A C 1
ATOM 2024 O O . ALA A 1 275 ? 2.434 7.114 23.162 1.00 87.56 275 ALA A O 1
ATOM 2025 N N . PHE A 1 276 ? 3.362 8.635 21.807 1.00 87.81 276 PHE A N 1
ATOM 2026 C CA . PHE A 1 276 ? 3.253 9.747 22.748 1.00 87.81 276 PHE A CA 1
ATOM 2027 C C . PHE A 1 276 ? 1.796 10.088 23.076 1.00 87.81 276 PHE A C 1
ATOM 2029 O O . PHE A 1 276 ? 1.470 10.320 24.241 1.00 87.81 276 PHE A O 1
ATOM 2036 N N . ILE A 1 277 ? 0.910 10.095 22.075 1.00 83.50 277 ILE A N 1
ATOM 2037 C CA . ILE A 1 277 ? -0.527 10.316 22.274 1.00 83.50 277 ILE A CA 1
ATOM 2038 C C . ILE A 1 277 ? -1.138 9.186 23.105 1.00 83.50 277 ILE A C 1
ATOM 2040 O O . ILE A 1 277 ? -1.907 9.476 24.019 1.00 83.50 277 ILE A O 1
ATOM 2044 N N . GLU A 1 278 ? -0.797 7.928 22.818 1.00 80.81 278 GLU A N 1
ATOM 2045 C CA . GLU A 1 278 ? -1.323 6.777 23.561 1.00 80.81 278 GLU A CA 1
ATOM 2046 C C . GLU A 1 278 ? -0.810 6.767 25.010 1.00 80.81 278 GLU A C 1
ATOM 2048 O O . GLU A 1 278 ? -1.584 6.551 25.939 1.00 80.81 278 GLU A O 1
ATOM 2053 N N . PHE A 1 279 ? 0.470 7.086 25.226 1.00 81.19 279 PHE A N 1
ATOM 2054 C CA . PHE A 1 279 ? 1.069 7.148 26.561 1.00 81.19 279 PHE A CA 1
ATOM 2055 C C . PHE A 1 279 ? 0.558 8.338 27.387 1.00 81.19 279 PHE A C 1
ATOM 2057 O O . PHE A 1 279 ? 0.364 8.223 28.595 1.00 81.19 279 PHE A O 1
ATOM 2064 N N . SER A 1 280 ? 0.308 9.477 26.737 1.00 76.06 280 SER A N 1
ATOM 2065 C CA . SER A 1 280 ? -0.258 10.677 27.372 1.00 76.06 280 SER A CA 1
ATOM 2066 C C . SER A 1 280 ? -1.784 10.616 27.503 1.00 76.06 280 SER A C 1
ATOM 2068 O O . SER A 1 280 ? -2.392 11.468 28.156 1.00 76.06 280 SER A O 1
ATOM 2070 N N . GLY A 1 281 ? -2.428 9.641 26.857 1.00 62.44 281 GLY A N 1
ATOM 2071 C CA . GLY A 1 281 ? -3.856 9.396 26.970 1.00 62.44 281 GLY A CA 1
ATOM 2072 C C . GLY A 1 281 ? -4.208 9.022 28.403 1.00 62.44 281 GLY A C 1
ATOM 2073 O O . GLY A 1 281 ? -3.604 8.129 28.993 1.00 62.44 281 GLY A O 1
ATOM 2074 N N . ARG A 1 282 ? -5.212 9.688 28.986 1.00 55.50 282 ARG A N 1
ATOM 2075 C CA . ARG A 1 282 ? -5.793 9.230 30.255 1.00 55.50 282 ARG A CA 1
ATOM 2076 C C . ARG A 1 282 ? -6.329 7.830 29.999 1.00 55.50 282 ARG A C 1
ATOM 2078 O O . ARG A 1 282 ? -7.216 7.672 29.162 1.00 55.50 282 ARG A O 1
ATOM 2085 N N . TRP A 1 283 ? -5.770 6.836 30.685 1.00 51.84 283 TRP A N 1
ATOM 2086 C CA . TRP A 1 283 ? -6.280 5.476 30.626 1.00 51.84 283 TRP A CA 1
ATOM 2087 C C . TRP A 1 283 ? -7.765 5.542 30.969 1.00 51.84 283 TRP A C 1
ATOM 2089 O O . TRP A 1 283 ? -8.145 5.976 32.058 1.00 51.84 283 TRP A O 1
ATOM 2099 N N . GLY A 1 284 ? -8.600 5.203 29.990 1.00 59.53 284 GLY A N 1
ATOM 2100 C CA . GLY A 1 284 ? -10.026 5.048 30.208 1.00 59.53 284 GLY A CA 1
ATOM 2101 C C . GLY A 1 284 ? -10.272 4.101 31.373 1.00 59.53 284 GLY A C 1
ATOM 2102 O O . GLY A 1 284 ? -9.470 3.191 31.607 1.00 59.53 284 GLY A O 1
ATOM 2103 N N . LYS A 1 285 ? -11.380 4.284 32.097 1.00 69.00 285 LYS A N 1
ATOM 2104 C CA . LYS A 1 285 ? -11.838 3.227 33.001 1.00 69.00 285 LYS A CA 1
ATOM 2105 C C . LYS A 1 285 ? -12.009 1.953 32.155 1.00 69.00 285 LYS A C 1
ATOM 2107 O O . LYS A 1 285 ? -12.438 2.028 30.999 1.00 69.00 285 LYS A O 1
ATOM 2112 N N . ARG A 1 286 ? -11.598 0.809 32.697 1.00 77.38 286 ARG A N 1
ATOM 2113 C CA . ARG A 1 286 ? -11.696 -0.503 32.047 1.00 77.38 286 ARG A CA 1
ATOM 2114 C C . ARG A 1 286 ? -12.440 -1.445 32.973 1.00 77.38 286 ARG A C 1
ATOM 2116 O O . ARG A 1 286 ? -12.185 -1.433 34.175 1.00 77.38 286 ARG A O 1
ATOM 2123 N N . LEU A 1 287 ? -13.312 -2.253 32.395 1.00 81.12 287 LEU A N 1
ATOM 2124 C CA . LEU A 1 287 ? -13.991 -3.342 33.072 1.00 81.12 287 LEU A CA 1
ATOM 2125 C C . LEU A 1 287 ? -13.671 -4.638 32.330 1.00 81.12 287 LEU A C 1
ATOM 2127 O O . LEU A 1 287 ? -13.739 -4.679 31.104 1.00 81.12 287 LEU A O 1
ATOM 2131 N N . GLU A 1 288 ? -13.309 -5.679 33.069 1.00 81.38 288 GLU A N 1
ATOM 2132 C CA . GLU A 1 288 ? -13.094 -7.022 32.535 1.00 81.38 288 GLU A CA 1
ATOM 2133 C C . GLU A 1 288 ? -14.007 -7.978 33.297 1.00 81.38 288 GLU A C 1
ATOM 2135 O O . GLU A 1 288 ? -13.963 -8.031 34.526 1.00 81.38 288 GLU A O 1
ATOM 2140 N N . VAL A 1 289 ? -14.881 -8.666 32.566 1.00 82.69 289 VAL A N 1
ATOM 2141 C CA . VAL A 1 289 ? -15.920 -9.550 33.111 1.00 82.69 289 VAL A CA 1
ATOM 2142 C C . VAL A 1 289 ? -15.984 -10.813 32.258 1.00 82.69 289 VAL A C 1
ATOM 2144 O O . VAL A 1 289 ? -15.568 -10.814 31.098 1.00 82.69 289 VAL A O 1
ATOM 2147 N N . THR A 1 290 ? -16.500 -11.904 32.809 1.00 79.44 290 THR A N 1
ATOM 2148 C CA . THR A 1 290 ? -16.918 -13.056 32.006 1.00 79.44 290 THR A CA 1
ATOM 2149 C C . THR A 1 290 ? -18.128 -12.673 31.154 1.00 79.44 290 THR A C 1
ATOM 2151 O O . THR A 1 290 ? -18.980 -11.906 31.589 1.00 79.44 290 THR A O 1
ATOM 2154 N N . LEU A 1 291 ? -18.180 -13.148 29.910 1.00 77.56 291 LEU A N 1
ATOM 2155 C CA . LEU A 1 291 ? -19.280 -12.890 28.980 1.00 77.56 291 LEU A CA 1
ATOM 2156 C C . LEU A 1 291 ? -20.410 -13.897 29.246 1.00 77.56 291 LEU A C 1
ATOM 2158 O O . LEU A 1 291 ? -20.572 -14.883 28.528 1.00 77.56 291 LEU A O 1
ATOM 2162 N N . ASP A 1 292 ? -21.148 -13.648 30.319 1.00 78.88 292 ASP A N 1
ATOM 2163 C CA . ASP A 1 292 ? -22.330 -14.391 30.758 1.00 78.88 292 ASP A CA 1
ATOM 2164 C C . ASP A 1 292 ? -23.444 -13.408 31.178 1.00 78.88 292 ASP A C 1
ATOM 2166 O O . ASP A 1 292 ? -23.279 -12.190 31.076 1.00 78.88 292 ASP A O 1
ATOM 2170 N N . ASP A 1 293 ? -24.577 -13.911 31.673 1.00 77.62 293 ASP A N 1
ATOM 2171 C CA . ASP A 1 293 ? -25.703 -13.068 32.110 1.00 77.62 293 ASP A CA 1
ATOM 2172 C C . ASP A 1 293 ? -25.320 -12.065 33.222 1.00 77.62 293 ASP A C 1
ATOM 2174 O O . ASP A 1 293 ? -25.998 -11.053 33.413 1.00 77.62 293 ASP A O 1
ATOM 2178 N N . SER A 1 294 ? -24.219 -12.296 33.951 1.00 79.19 294 SER A N 1
ATOM 2179 C CA . SER A 1 294 ? -23.719 -11.368 34.973 1.00 79.19 294 SER A CA 1
ATOM 2180 C C . SER A 1 294 ? -22.949 -10.177 34.386 1.00 79.19 294 SER A C 1
ATOM 2182 O O . SER A 1 294 ? -22.755 -9.170 35.076 1.00 79.19 294 SER A O 1
ATOM 2184 N N . ALA A 1 295 ? -22.577 -10.234 33.101 1.00 81.56 295 ALA A N 1
ATOM 2185 C CA . ALA A 1 295 ? -21.924 -9.139 32.389 1.00 81.56 295 ALA A CA 1
ATOM 2186 C C . ALA A 1 295 ? -22.830 -7.910 32.254 1.00 81.56 295 ALA A C 1
ATOM 2188 O O . ALA A 1 295 ? -22.351 -6.786 32.395 1.00 81.56 295 ALA A O 1
ATOM 2189 N N . LEU A 1 296 ? -24.132 -8.107 32.017 1.00 83.69 296 LEU A N 1
ATOM 2190 C CA . LEU A 1 296 ? -25.100 -7.022 31.814 1.00 83.69 296 LEU A CA 1
ATOM 2191 C C . LEU A 1 296 ? -25.153 -6.046 33.008 1.00 83.69 296 LEU A C 1
ATOM 2193 O O . LEU A 1 296 ? -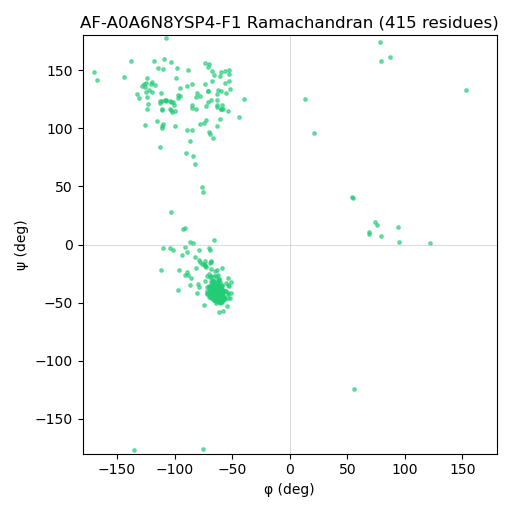24.854 -4.865 32.812 1.00 83.69 296 LEU A O 1
ATOM 2197 N N . PRO A 1 297 ? -25.436 -6.488 34.253 1.00 86.38 297 PRO A N 1
ATOM 2198 C CA . PRO A 1 297 ? -25.464 -5.581 35.401 1.00 86.38 297 PRO A CA 1
ATOM 2199 C C . PRO A 1 297 ? -24.087 -4.980 35.725 1.00 86.38 297 PRO A C 1
ATOM 2201 O O . PRO A 1 297 ? -24.010 -3.841 36.188 1.00 86.38 297 PRO A O 1
ATOM 2204 N N . ALA A 1 298 ? -22.992 -5.704 35.467 1.00 85.81 298 ALA A N 1
ATOM 2205 C CA . ALA A 1 298 ? -21.639 -5.197 35.693 1.00 85.81 298 ALA A CA 1
ATOM 2206 C C . ALA A 1 298 ? -21.273 -4.061 34.720 1.00 85.81 298 ALA A C 1
ATOM 2208 O O . ALA A 1 298 ? -20.727 -3.035 35.136 1.00 85.81 298 ALA A O 1
ATOM 2209 N N . VAL A 1 299 ? -21.598 -4.224 33.433 1.00 85.19 299 VAL A N 1
ATOM 2210 C CA . VAL A 1 299 ? -21.390 -3.203 32.398 1.00 85.19 299 VAL A CA 1
ATOM 2211 C C . VAL A 1 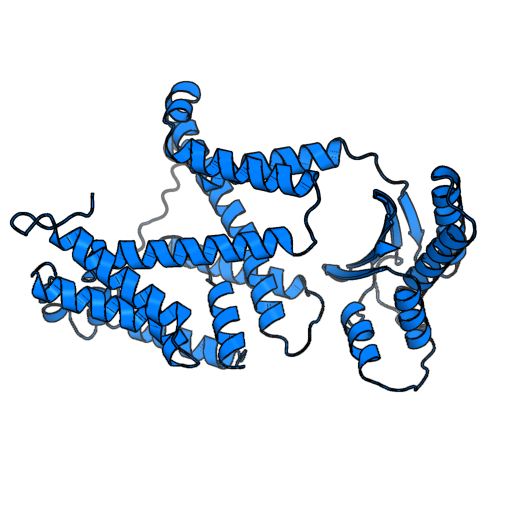299 ? -22.292 -1.997 32.642 1.00 85.19 299 VAL A C 1
ATOM 2213 O O . VAL A 1 299 ? -21.817 -0.867 32.546 1.00 85.19 299 VAL A O 1
ATOM 2216 N N . ASP A 1 300 ? -23.550 -2.208 33.029 1.00 87.88 300 ASP A N 1
ATOM 2217 C CA . ASP A 1 300 ? -24.480 -1.124 33.347 1.00 87.88 300 ASP A CA 1
ATOM 2218 C C . ASP A 1 300 ? -23.978 -0.245 34.507 1.00 87.88 300 ASP A C 1
ATOM 2220 O O . ASP A 1 300 ? -23.865 0.978 34.369 1.00 87.88 300 ASP A O 1
ATOM 2224 N N . ALA A 1 301 ? -23.570 -0.868 35.619 1.00 87.69 301 ALA A N 1
ATOM 2225 C CA . ALA A 1 301 ? -23.008 -0.163 36.772 1.00 87.69 301 ALA A CA 1
ATOM 2226 C C . ALA A 1 301 ? -21.729 0.613 36.409 1.00 87.69 301 ALA A C 1
ATOM 2228 O O . ALA A 1 301 ? -21.522 1.749 36.845 1.00 87.69 301 ALA A O 1
ATOM 2229 N N . PHE A 1 302 ? -20.879 0.022 35.570 1.00 86.69 302 PHE A N 1
ATOM 2230 C CA . PHE A 1 302 ? -19.664 0.660 35.081 1.00 86.69 302 PHE A CA 1
ATOM 2231 C C . PHE A 1 302 ? -19.953 1.876 34.191 1.00 86.69 302 PHE A C 1
ATOM 2233 O O . PHE A 1 302 ? -19.355 2.936 34.387 1.00 86.69 302 PHE A O 1
ATOM 2240 N N . LEU A 1 303 ? -20.894 1.771 33.249 1.00 86.44 303 LEU A N 1
ATOM 2241 C CA . LEU A 1 303 ? -21.295 2.888 32.389 1.00 86.44 303 LEU A CA 1
ATOM 2242 C C . LEU A 1 303 ? -21.986 4.003 33.180 1.00 86.44 303 LEU A C 1
ATOM 2244 O O . LEU A 1 303 ? -21.802 5.182 32.869 1.00 86.44 303 LEU A O 1
ATOM 2248 N N . GLN A 1 304 ? -22.716 3.657 34.240 1.00 87.62 304 GLN A N 1
ATOM 2249 C CA . GLN A 1 304 ? -23.292 4.629 35.163 1.00 87.62 304 GLN 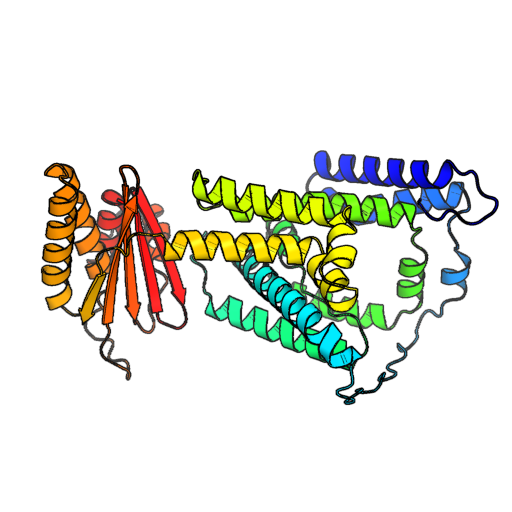A CA 1
ATOM 2250 C C . GLN A 1 304 ? -22.209 5.412 35.926 1.00 87.62 304 GLN A C 1
ATOM 2252 O O . GLN A 1 304 ? -22.284 6.639 35.998 1.00 87.62 304 GLN A O 1
ATOM 2257 N N . ASP A 1 305 ? -21.175 4.742 36.444 1.00 85.62 305 ASP A N 1
ATOM 2258 C CA . ASP A 1 305 ? -20.035 5.384 37.121 1.00 85.62 305 ASP A CA 1
ATOM 2259 C C . ASP A 1 305 ? -19.206 6.265 36.161 1.00 85.62 305 ASP A C 1
ATOM 2261 O O . ASP A 1 305 ? -18.712 7.343 36.509 1.00 85.62 305 ASP A O 1
ATOM 2265 N N . VAL A 1 306 ? -19.091 5.843 34.903 1.00 83.38 306 VAL A N 1
ATOM 2266 C CA . VAL A 1 306 ? -18.482 6.627 33.822 1.00 83.38 306 VAL A CA 1
ATOM 2267 C C . VAL A 1 306 ? -19.293 7.898 33.540 1.00 83.38 306 VAL A C 1
ATOM 2269 O O . VAL A 1 306 ? -18.722 8.992 33.534 1.00 83.38 306 VAL A O 1
ATOM 2272 N N . ALA A 1 307 ? -20.611 7.784 33.361 1.00 84.38 307 ALA A N 1
ATOM 2273 C CA . ALA A 1 307 ? -21.495 8.921 33.103 1.00 84.38 307 ALA A CA 1
ATOM 2274 C C . ALA A 1 307 ? -21.541 9.906 34.284 1.00 84.38 307 ALA A C 1
ATOM 2276 O O . ALA A 1 307 ? -21.486 11.124 34.084 1.00 84.38 307 ALA A O 1
ATOM 2277 N N . ALA A 1 308 ? -21.561 9.389 35.518 1.00 84.19 308 ALA A N 1
ATOM 2278 C CA . ALA A 1 308 ? -21.488 10.188 36.738 1.00 84.19 308 ALA A CA 1
ATOM 2279 C C . ALA A 1 308 ? -20.162 10.963 36.827 1.00 84.19 308 ALA A C 1
ATOM 2281 O O . ALA A 1 308 ? -20.160 12.166 37.102 1.00 84.19 308 ALA A O 1
ATOM 2282 N N . GLY A 1 309 ? -19.037 10.310 36.512 1.00 81.12 309 GLY A N 1
ATOM 2283 C CA . GLY A 1 309 ? -17.718 10.945 36.463 1.00 81.12 309 GLY A CA 1
ATOM 2284 C C . GLY A 1 309 ? -17.606 12.067 35.423 1.00 81.12 309 GLY A C 1
ATOM 2285 O O . GLY A 1 309 ? -16.868 13.029 35.641 1.00 81.12 309 GLY A O 1
ATOM 2286 N N . MET A 1 310 ? -18.361 11.984 34.323 1.00 79.81 310 MET A N 1
ATOM 2287 C CA . MET A 1 310 ? -18.402 13.005 33.265 1.00 79.81 310 MET A CA 1
ATOM 2288 C C . MET A 1 310 ? -19.482 14.077 33.465 1.00 79.81 310 MET A C 1
ATOM 2290 O O . MET A 1 310 ? -19.551 15.013 32.668 1.00 79.81 310 MET A O 1
ATOM 2294 N N . ARG A 1 311 ? -20.300 13.980 34.524 1.00 81.44 311 ARG A N 1
ATOM 2295 C CA . ARG A 1 311 ? -21.428 14.891 34.810 1.00 81.44 311 ARG A CA 1
ATOM 2296 C C . ARG A 1 311 ? -22.427 15.001 33.651 1.00 81.44 311 ARG A C 1
ATOM 2298 O O . ARG A 1 311 ? -22.904 16.090 33.332 1.00 81.44 311 ARG A O 1
ATOM 2305 N N . TRP A 1 312 ? -22.717 13.883 32.995 1.00 82.19 312 TRP A N 1
ATOM 2306 C CA . TRP A 1 312 ? -23.685 13.840 31.901 1.00 82.19 312 TRP A CA 1
ATOM 2307 C C . TRP A 1 312 ? -25.127 14.003 32.385 1.00 82.19 312 TRP A C 1
ATOM 2309 O O . TRP A 1 312 ? -25.465 13.672 33.520 1.00 82.19 312 TRP A O 1
ATOM 2319 N N . ASN A 1 313 ? -25.983 14.532 31.507 1.00 85.12 313 ASN A N 1
ATOM 2320 C CA . ASN A 1 313 ? -27.412 14.638 31.780 1.00 85.12 313 ASN A CA 1
ATOM 2321 C C . ASN A 1 313 ? -28.097 13.264 31.683 1.00 85.12 313 ASN A C 1
ATOM 2323 O O . ASN A 1 313 ? -27.631 12.354 30.999 1.00 85.12 313 ASN A O 1
ATOM 2327 N N . GLU A 1 314 ? -29.231 13.129 32.360 1.00 86.25 314 GLU A N 1
ATOM 2328 C CA . GLU A 1 314 ? -29.968 11.868 32.480 1.00 86.25 314 GLU A CA 1
ATOM 2329 C C . GLU A 1 314 ? -30.333 11.212 31.130 1.00 86.25 314 GLU A C 1
ATOM 2331 O O . GLU A 1 314 ? -30.115 10.005 30.991 1.00 86.25 314 GLU A O 1
ATOM 2336 N N . PRO A 1 315 ? -30.745 11.962 30.081 1.00 85.12 315 PRO A N 1
ATOM 2337 C CA . PRO A 1 315 ? -30.988 11.377 28.762 1.00 85.12 315 PRO A CA 1
ATOM 2338 C C . PRO A 1 315 ? -29.734 10.783 28.107 1.00 85.12 315 PRO A C 1
ATOM 2340 O O . PRO A 1 315 ? -29.813 9.720 27.494 1.00 85.12 315 PRO A O 1
ATOM 2343 N N . SER A 1 316 ? -28.572 11.439 28.226 1.00 81.75 316 SER A N 1
ATOM 2344 C CA . SER A 1 316 ? -27.321 10.920 27.646 1.00 81.75 316 SER A CA 1
ATOM 2345 C C . SER A 1 316 ? -26.816 9.708 28.420 1.00 81.75 316 SER A C 1
ATOM 2347 O O . SER A 1 316 ? -26.343 8.748 27.819 1.00 81.75 316 SER A O 1
ATOM 2349 N N . THR A 1 317 ? -26.987 9.710 29.744 1.00 85.62 317 THR A N 1
ATOM 2350 C CA . THR A 1 317 ? -26.682 8.558 30.599 1.00 85.62 317 THR A CA 1
ATOM 2351 C C . THR A 1 317 ? -27.535 7.346 30.225 1.00 85.62 317 THR A C 1
ATOM 2353 O O . THR A 1 317 ? -26.999 6.249 30.087 1.00 85.62 317 THR A O 1
ATOM 2356 N N . MET A 1 318 ? -28.841 7.525 29.996 1.00 86.19 318 MET A N 1
ATOM 2357 C CA . MET A 1 318 ? -29.709 6.437 29.527 1.00 86.19 318 MET A CA 1
ATOM 2358 C C . MET A 1 318 ? -29.295 5.910 28.151 1.00 86.19 318 MET A C 1
ATOM 2360 O O . MET A 1 318 ? -29.252 4.695 27.970 1.00 86.19 318 MET A O 1
ATOM 2364 N N . ARG A 1 319 ? -28.953 6.787 27.195 1.00 84.19 319 ARG A N 1
ATOM 2365 C CA . ARG A 1 319 ? -28.465 6.354 25.872 1.00 84.19 319 ARG A CA 1
ATOM 2366 C C . ARG A 1 319 ? -27.178 5.544 25.972 1.00 84.19 319 ARG A C 1
ATOM 2368 O O . ARG A 1 319 ? -27.085 4.503 25.336 1.00 84.19 319 ARG A O 1
ATOM 2375 N N . LEU A 1 320 ? -26.222 5.993 26.787 1.00 85.06 320 LEU A N 1
ATOM 2376 C CA . LEU A 1 320 ? -24.957 5.288 27.001 1.00 85.06 320 LEU A CA 1
ATOM 2377 C C . LEU A 1 320 ? -25.184 3.888 27.581 1.00 85.06 320 LEU A C 1
ATOM 2379 O O . LEU A 1 320 ? -24.630 2.921 27.069 1.00 85.06 320 LEU A O 1
ATOM 2383 N N . ARG A 1 321 ? -26.022 3.788 28.620 1.00 89.38 321 ARG A N 1
ATOM 2384 C CA . ARG A 1 321 ? -26.368 2.517 29.271 1.00 89.38 321 ARG A CA 1
ATOM 2385 C C . ARG A 1 321 ? -27.073 1.566 28.307 1.00 89.38 321 ARG A C 1
ATOM 2387 O O . ARG A 1 321 ? -26.623 0.440 28.148 1.00 89.38 321 ARG A O 1
ATOM 2394 N N . SER A 1 322 ? -28.084 2.057 27.588 1.00 85.69 322 SER A N 1
ATOM 2395 C CA . SER A 1 322 ? -28.842 1.260 26.610 1.00 85.69 322 SER A CA 1
ATOM 2396 C C . SER A 1 322 ? -27.946 0.770 25.468 1.00 85.69 322 SER A C 1
ATOM 2398 O O . SER A 1 322 ? -27.994 -0.396 25.097 1.00 85.69 322 SER A O 1
ATOM 2400 N N . ALA A 1 323 ? -27.073 1.634 24.934 1.00 82.44 323 ALA A N 1
ATOM 2401 C CA . ALA A 1 323 ? -26.107 1.240 23.909 1.00 82.44 323 ALA A CA 1
ATOM 2402 C C . ALA A 1 323 ? -25.130 0.169 24.418 1.00 82.44 323 ALA A C 1
ATOM 2404 O O . ALA A 1 323 ? -24.764 -0.734 23.671 1.00 82.44 323 ALA A O 1
ATOM 2405 N N . GLY A 1 324 ? -24.712 0.262 25.683 1.00 83.31 324 GLY A N 1
ATOM 2406 C CA . GLY A 1 324 ? -23.855 -0.738 26.306 1.00 83.31 324 GLY A CA 1
ATOM 2407 C C . GLY A 1 324 ? -24.547 -2.074 26.541 1.00 83.31 324 GLY A C 1
ATOM 2408 O O . GLY A 1 324 ? -23.966 -3.110 26.235 1.00 83.31 324 GLY A O 1
ATOM 2409 N N . GLU A 1 325 ? -25.781 -2.055 27.036 1.00 86.06 325 GLU A N 1
ATOM 2410 C CA . GLU A 1 325 ? -26.594 -3.253 27.247 1.00 86.06 325 GLU A CA 1
ATOM 2411 C C . GLU A 1 325 ? -26.811 -4.005 25.929 1.00 86.06 325 GLU A C 1
ATOM 2413 O O . GLU A 1 325 ? -26.533 -5.201 25.843 1.00 86.06 325 GLU A O 1
ATOM 2418 N N . GLU A 1 326 ? -27.179 -3.283 24.869 1.00 80.69 326 GLU A N 1
ATOM 2419 C CA . GLU A 1 326 ? -27.358 -3.869 23.540 1.00 80.69 326 GLU A CA 1
ATOM 2420 C C . GLU A 1 326 ? -26.047 -4.378 22.935 1.00 80.69 326 GLU A C 1
ATOM 2422 O O . GLU A 1 326 ? -26.027 -5.420 22.280 1.00 80.69 326 GLU A O 1
ATOM 2427 N N . ALA A 1 327 ? -24.922 -3.697 23.181 1.00 80.06 327 ALA A N 1
ATOM 2428 C CA . ALA A 1 327 ? -23.616 -4.171 22.727 1.00 80.06 327 ALA A CA 1
ATOM 2429 C C . ALA A 1 327 ? -23.272 -5.517 23.376 1.00 80.06 327 ALA A C 1
ATOM 2431 O O . ALA A 1 327 ? -22.881 -6.452 22.678 1.00 80.06 327 ALA A O 1
ATOM 2432 N N . VAL A 1 328 ? -23.478 -5.644 24.690 1.00 83.19 328 VAL A N 1
ATOM 2433 C CA . VAL A 1 328 ? -23.259 -6.900 25.421 1.00 83.19 328 VAL A CA 1
ATOM 2434 C C . VAL A 1 328 ? -24.217 -7.983 24.936 1.00 83.19 328 VAL A C 1
ATOM 2436 O O . VAL A 1 328 ? -23.762 -9.075 24.602 1.00 83.19 328 VAL A O 1
ATOM 2439 N N . ALA A 1 329 ? -25.513 -7.682 24.825 1.00 80.56 329 ALA A N 1
ATOM 2440 C CA . ALA A 1 329 ? -26.526 -8.630 24.364 1.00 80.56 329 ALA A CA 1
ATOM 2441 C C . ALA A 1 329 ? -26.226 -9.160 22.954 1.00 80.56 329 ALA A C 1
ATOM 2443 O O . ALA A 1 329 ? -26.339 -10.359 22.698 1.00 80.56 329 ALA A O 1
ATOM 2444 N N . SER A 1 330 ? -25.746 -8.290 22.064 1.00 73.50 330 SER A N 1
ATOM 2445 C CA . SER A 1 330 ? -25.340 -8.669 20.712 1.00 73.50 330 SER A CA 1
ATOM 2446 C C . SER A 1 330 ? -24.117 -9.600 20.669 1.00 73.50 330 SER A C 1
ATOM 2448 O O . SER A 1 330 ? -23.972 -10.410 19.747 1.00 73.50 330 SER A O 1
ATOM 2450 N N . LEU A 1 331 ? -23.252 -9.520 21.686 1.00 73.38 331 LEU A N 1
ATOM 2451 C CA . LEU A 1 331 ? -22.048 -10.337 21.834 1.00 73.38 331 LEU A CA 1
ATOM 2452 C C . LEU A 1 331 ? -22.311 -11.651 22.584 1.00 73.38 331 LEU A C 1
ATOM 2454 O O . LEU A 1 331 ? -21.578 -12.615 22.364 1.00 73.38 331 LEU A O 1
ATOM 2458 N N . MET A 1 332 ? -23.361 -11.733 23.411 1.00 71.88 332 MET A N 1
ATOM 2459 C CA . MET A 1 332 ? -23.693 -12.945 24.170 1.00 71.88 332 MET A CA 1
ATOM 2460 C C . MET A 1 332 ? -23.950 -14.142 23.242 1.00 71.88 332 MET A C 1
ATOM 2462 O O . MET A 1 332 ? -24.709 -14.002 22.275 1.00 71.88 332 MET A O 1
ATOM 2466 N N . PRO A 1 333 ? -23.355 -15.324 23.500 1.00 62.59 333 PRO A N 1
ATOM 2467 C CA . PRO A 1 333 ? -23.563 -16.520 22.684 1.00 62.59 333 PRO A CA 1
ATOM 2468 C C . PRO A 1 333 ? -25.041 -16.948 22.668 1.00 62.59 333 PRO A C 1
ATOM 2470 O O . PRO A 1 333 ? -25.754 -16.795 23.655 1.00 62.59 333 PRO A O 1
ATOM 2473 N N . VAL A 1 334 ? -25.520 -17.485 21.533 1.00 56.06 334 VAL A N 1
ATOM 2474 C CA . VAL A 1 334 ? -26.876 -18.059 21.472 1.00 56.06 334 VAL A CA 1
ATOM 2475 C C . VAL A 1 334 ? -26.810 -19.342 22.285 1.00 56.06 334 VAL A C 1
ATOM 2477 O O . VAL A 1 334 ? -25.878 -20.128 22.105 1.00 56.06 334 VAL A O 1
ATOM 2480 N N . SER A 1 335 ? -27.772 -19.540 23.178 1.00 42.06 335 SER A N 1
ATOM 2481 C CA . SER A 1 335 ? -27.900 -20.725 24.023 1.00 42.06 335 SER A CA 1
ATOM 2482 C C . SER A 1 335 ? -27.653 -22.003 23.198 1.00 42.06 335 SER A C 1
ATOM 2484 O O . SER A 1 335 ? -28.461 -22.336 22.334 1.00 42.06 335 SER A O 1
ATOM 2486 N N . GLY A 1 336 ? -26.527 -22.698 23.426 1.00 44.84 336 GLY A N 1
ATOM 2487 C CA . GLY A 1 336 ? -26.241 -24.009 22.817 1.00 44.84 336 GLY A CA 1
ATOM 2488 C C . GLY A 1 336 ? -24.977 -24.165 21.955 1.00 44.84 336 GLY A C 1
ATOM 2489 O O . GLY A 1 336 ? -24.756 -25.265 21.458 1.00 44.84 336 GLY A O 1
ATOM 2490 N N . SER A 1 337 ? -24.121 -23.149 21.769 1.00 42.62 337 SER A N 1
ATOM 2491 C CA . SER A 1 337 ? -22.815 -23.350 21.105 1.00 42.62 337 SER A CA 1
ATOM 2492 C C . SER A 1 337 ? -21.711 -23.693 22.116 1.00 42.62 337 SER A C 1
ATOM 2494 O O . SER A 1 337 ? -20.916 -22.835 22.501 1.00 42.62 337 SER A O 1
ATOM 2496 N N . GLU A 1 338 ? -21.667 -24.948 22.564 1.00 39.00 338 GLU A N 1
ATOM 2497 C CA . GLU A 1 338 ? -20.525 -25.493 23.309 1.00 39.00 338 GLU A CA 1
ATOM 2498 C C . GLU A 1 338 ? -19.319 -25.631 22.366 1.00 39.00 338 GLU A C 1
ATOM 2500 O O . GLU A 1 338 ? -19.188 -26.597 21.618 1.00 39.00 338 GLU A O 1
ATOM 2505 N N . GLY A 1 339 ? -18.447 -24.623 22.358 1.00 44.47 339 GLY A N 1
ATOM 2506 C CA . GLY A 1 339 ? -17.114 -24.719 21.769 1.00 44.47 339 GLY A CA 1
ATOM 2507 C C . GLY A 1 339 ? -16.084 -25.023 22.853 1.00 44.47 339 GLY A C 1
ATOM 2508 O O . GLY A 1 339 ? -16.024 -24.318 23.858 1.00 44.47 339 GLY A O 1
ATOM 2509 N N . GLU A 1 340 ? -15.257 -26.050 22.651 1.00 45.16 340 GLU A N 1
ATOM 2510 C CA . GLU A 1 340 ? -14.092 -26.333 23.497 1.00 45.16 340 GLU A CA 1
ATOM 2511 C C . GLU A 1 340 ? -13.101 -25.155 23.467 1.00 45.16 340 GLU A C 1
ATOM 2513 O O . GLU A 1 340 ? -12.394 -24.930 22.485 1.00 45.16 340 GLU A O 1
ATOM 2518 N N . GLY A 1 341 ? -13.024 -24.406 24.565 1.00 50.16 341 GLY A N 1
ATOM 2519 C CA . GLY A 1 341 ? -11.987 -23.400 24.789 1.00 50.16 341 GLY A CA 1
ATOM 2520 C C . GLY A 1 341 ? -12.454 -22.292 25.728 1.00 50.16 341 GLY A C 1
ATOM 2521 O O . GLY A 1 341 ? -13.559 -21.805 25.565 1.00 50.16 341 GLY A O 1
ATOM 2522 N N . ARG A 1 342 ? -11.599 -21.951 26.711 1.00 52.94 342 ARG A N 1
ATOM 2523 C CA . ARG A 1 342 ? -11.638 -20.816 27.670 1.00 52.94 342 ARG A CA 1
ATOM 2524 C C . ARG A 1 342 ? -12.961 -20.038 27.779 1.00 52.94 342 ARG A C 1
ATOM 2526 O O . ARG A 1 342 ? -13.385 -19.425 26.809 1.00 52.94 342 ARG A O 1
ATOM 2533 N N . SER A 1 343 ? -13.493 -19.936 29.004 1.00 57.88 343 SER A N 1
ATOM 2534 C CA . SER A 1 343 ? -14.662 -19.111 29.340 1.00 57.88 343 SER A CA 1
ATOM 2535 C C . SER A 1 343 ? -14.633 -17.767 28.601 1.00 57.88 343 SER A C 1
ATOM 2537 O O . SER A 1 343 ? -13.617 -17.064 28.694 1.00 57.88 343 SER A O 1
ATOM 2539 N N . PRO A 1 344 ? -15.694 -17.422 27.851 1.00 68.50 344 PRO A N 1
ATOM 2540 C CA . PRO A 1 344 ? -15.697 -16.215 27.050 1.00 68.50 344 PRO A CA 1
ATOM 2541 C C . PRO A 1 344 ? -15.568 -15.012 27.985 1.00 68.50 344 PRO A C 1
ATOM 2543 O O . PRO A 1 344 ? -16.216 -14.946 29.030 1.00 68.50 344 PRO A O 1
ATOM 2546 N N . TRP A 1 345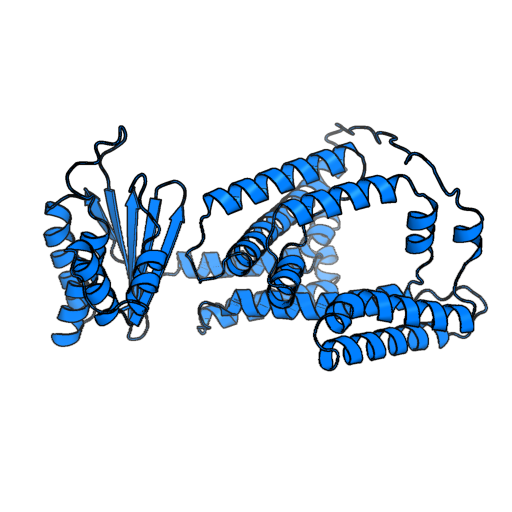 ? -14.677 -14.088 27.649 1.00 73.62 345 TRP A N 1
ATOM 2547 C CA . TRP A 1 345 ? -14.444 -12.876 28.429 1.00 73.62 345 TRP A CA 1
ATOM 2548 C C . TRP A 1 345 ? -14.864 -11.660 27.620 1.00 73.62 345 TRP A C 1
ATOM 2550 O O . TRP A 1 345 ? -14.823 -11.675 26.390 1.00 73.62 345 TRP A O 1
ATOM 2560 N N . LEU A 1 346 ? -15.253 -10.613 28.335 1.00 79.50 346 LEU A N 1
ATOM 2561 C CA . LEU A 1 346 ? -15.616 -9.311 27.815 1.00 79.50 346 LEU A CA 1
ATOM 2562 C C . LEU A 1 346 ? -14.749 -8.256 28.491 1.00 79.50 346 LEU A C 1
ATOM 2564 O O . LEU A 1 346 ? -14.719 -8.143 29.717 1.00 79.50 346 LEU A O 1
ATOM 2568 N N . ARG A 1 347 ? -14.084 -7.432 27.688 1.00 81.62 347 ARG A N 1
ATOM 2569 C CA . ARG A 1 347 ? -13.434 -6.213 28.157 1.00 81.62 347 ARG A CA 1
ATOM 2570 C C . ARG A 1 347 ? -14.157 -5.010 27.582 1.00 81.62 347 ARG A C 1
ATOM 2572 O O . ARG A 1 347 ? -14.246 -4.877 26.367 1.00 81.62 347 ARG A O 1
ATOM 2579 N N . VAL A 1 348 ? -14.618 -4.126 28.457 1.00 80.38 348 VAL A N 1
ATOM 2580 C CA . VAL A 1 348 ? -15.214 -2.842 28.084 1.00 80.38 348 VAL A CA 1
ATOM 2581 C C . VAL A 1 348 ? -14.232 -1.741 28.439 1.00 80.38 348 VAL A C 1
ATOM 2583 O O . VAL A 1 348 ? -13.793 -1.621 29.587 1.00 80.38 348 VAL A O 1
ATOM 2586 N N . SER A 1 349 ? -13.858 -0.937 27.452 1.00 79.75 349 SER A N 1
ATOM 2587 C CA . SER A 1 349 ? -13.010 0.231 27.656 1.00 79.75 349 SER A CA 1
ATOM 2588 C C . SER A 1 349 ? -13.734 1.494 27.214 1.00 79.75 349 SER A C 1
ATOM 2590 O O . SER A 1 349 ? -14.435 1.496 26.204 1.00 79.75 349 SER A O 1
ATOM 2592 N N . VAL A 1 350 ? -13.599 2.562 28.002 1.00 79.25 350 VAL A N 1
ATOM 2593 C CA . VAL A 1 350 ? -14.243 3.845 27.704 1.00 79.25 350 VAL A CA 1
ATOM 2594 C C . VAL A 1 350 ? -13.202 4.891 27.374 1.00 79.25 350 VAL A C 1
ATOM 2596 O O . VAL A 1 350 ? -12.365 5.227 28.213 1.00 79.25 350 VAL A O 1
ATOM 2599 N N . ARG A 1 351 ? -13.301 5.477 26.185 1.00 75.19 351 ARG A N 1
ATOM 2600 C CA . ARG A 1 351 ? -12.480 6.611 25.769 1.00 75.19 351 ARG A CA 1
ATOM 2601 C C . ARG A 1 351 ? -13.353 7.870 25.692 1.00 75.19 351 ARG A C 1
ATOM 2603 O O . ARG A 1 351 ? -14.140 8.019 24.758 1.00 75.19 351 ARG A O 1
ATOM 2610 N N . PRO A 1 352 ? -13.256 8.781 26.681 1.00 67.00 352 PRO A N 1
ATOM 2611 C CA . PRO A 1 352 ? -13.967 10.052 26.620 1.00 67.00 352 PRO A CA 1
ATOM 2612 C C . PRO A 1 352 ? -13.390 10.954 25.525 1.00 67.00 352 PRO A C 1
ATOM 2614 O O . PRO A 1 352 ? -12.199 11.270 25.539 1.00 67.00 352 PRO A O 1
ATOM 2617 N N . GLY A 1 353 ? -14.247 11.396 24.606 1.00 65.12 353 GLY A N 1
ATOM 2618 C CA . GLY A 1 353 ? -13.964 12.420 23.604 1.00 65.12 353 GLY A CA 1
ATOM 2619 C C . GLY A 1 353 ? -14.675 13.744 23.908 1.00 65.12 353 GLY A C 1
ATOM 2620 O O . GLY A 1 353 ? -15.428 13.873 24.874 1.00 65.12 353 GLY A O 1
ATOM 2621 N N . ALA A 1 354 ? -14.442 14.760 23.073 1.00 59.78 354 ALA A N 1
ATOM 2622 C CA . ALA A 1 354 ? -15.141 16.040 23.176 1.00 59.78 354 ALA A CA 1
ATOM 2623 C C . ALA A 1 354 ? -16.617 15.878 22.760 1.00 59.78 354 ALA A C 1
ATOM 2625 O O . ALA A 1 354 ? -16.937 15.890 21.575 1.00 59.78 354 ALA A O 1
ATOM 2626 N N . GLY A 1 355 ? -17.506 15.703 23.743 1.00 62.69 355 GLY A N 1
ATOM 2627 C CA . GLY A 1 355 ? -18.959 15.606 23.536 1.00 62.69 355 GLY A CA 1
ATOM 2628 C C . GLY A 1 355 ? -19.472 14.244 23.057 1.00 62.69 355 GLY A C 1
ATOM 2629 O O . GLY A 1 355 ? -20.649 14.136 22.740 1.00 62.69 355 GLY A O 1
ATOM 2630 N N . VAL A 1 356 ? -18.609 13.228 23.003 1.00 68.56 356 VAL A N 1
ATOM 2631 C CA . VAL A 1 356 ? -18.923 11.866 22.544 1.00 68.56 356 VAL A CA 1
ATOM 2632 C C . VAL A 1 356 ? -18.136 10.878 23.397 1.00 68.56 356 VAL A C 1
ATOM 2634 O O . VAL A 1 356 ? -16.987 11.162 23.753 1.00 68.56 356 VAL A O 1
ATOM 2637 N N . VAL A 1 357 ? -18.718 9.721 23.709 1.00 76.19 357 VAL A N 1
ATOM 2638 C CA . VAL A 1 357 ? -17.992 8.621 24.361 1.00 76.19 357 VAL A CA 1
ATOM 2639 C C . VAL A 1 357 ? -17.847 7.462 23.393 1.00 76.19 357 VAL A C 1
ATOM 2641 O O . VAL A 1 357 ? -18.802 7.034 22.750 1.00 76.19 357 VAL A O 1
ATOM 2644 N N . GLU A 1 358 ? -16.620 6.967 23.286 1.00 76.75 358 GLU A N 1
ATOM 2645 C CA . GLU A 1 358 ? -16.304 5.775 22.519 1.00 76.75 358 GLU A CA 1
ATOM 2646 C C . GLU A 1 358 ? -16.172 4.595 23.486 1.00 76.75 358 GLU A C 1
ATOM 2648 O O . GLU A 1 358 ? -15.371 4.626 24.427 1.00 76.75 358 GLU A O 1
ATOM 2653 N N . LEU A 1 359 ? -17.014 3.586 23.284 1.00 79.38 359 LEU A N 1
ATOM 2654 C CA . LEU A 1 359 ? -17.028 2.334 24.025 1.00 79.38 359 LEU A CA 1
ATOM 2655 C C . LEU A 1 359 ? -16.419 1.248 23.146 1.00 79.38 359 LEU A C 1
ATOM 2657 O O . LEU A 1 359 ? -16.891 1.003 22.040 1.00 79.38 359 LEU A O 1
ATOM 2661 N N . GLU A 1 360 ? -15.385 0.583 23.635 1.00 78.88 360 GLU A N 1
ATOM 2662 C CA . GLU A 1 360 ? -14.770 -0.549 22.949 1.00 78.88 360 GLU A CA 1
ATOM 2663 C C . GLU A 1 360 ? -15.065 -1.825 23.735 1.00 78.88 360 GLU A C 1
ATOM 2665 O O . GLU A 1 360 ? -14.630 -1.966 24.880 1.00 78.88 360 GLU A O 1
ATOM 2670 N N . PHE A 1 361 ? -15.813 -2.735 23.115 1.00 78.31 361 PHE A N 1
ATOM 2671 C CA . PHE A 1 361 ? -16.152 -4.054 23.632 1.00 78.31 361 PHE A CA 1
ATOM 2672 C C . PHE A 1 361 ? -15.283 -5.087 22.921 1.00 78.31 361 PHE A C 1
ATOM 2674 O O . PHE A 1 361 ? -15.389 -5.269 21.710 1.00 78.31 361 PHE A O 1
ATOM 2681 N N . VAL A 1 362 ? -14.414 -5.759 23.670 1.00 75.12 362 VAL A N 1
ATOM 2682 C CA . VAL A 1 362 ? -13.565 -6.840 23.163 1.00 75.12 362 VAL A CA 1
ATOM 2683 C C . VAL A 1 362 ? -14.048 -8.142 23.775 1.00 75.12 362 VAL A C 1
ATOM 2685 O O . VAL A 1 362 ? -13.985 -8.294 24.995 1.00 75.12 362 VAL A O 1
ATOM 2688 N N . ALA A 1 363 ? -14.522 -9.066 22.944 1.00 72.31 363 ALA A N 1
ATOM 2689 C CA . ALA A 1 363 ? -15.056 -10.347 23.384 1.00 72.31 363 ALA A CA 1
ATOM 2690 C C . ALA A 1 363 ? -14.372 -11.518 22.671 1.00 72.31 363 ALA A C 1
ATOM 2692 O O . ALA A 1 363 ? -14.148 -11.476 21.462 1.00 72.31 363 ALA A O 1
ATOM 2693 N N . SER A 1 364 ? -14.054 -12.593 23.397 1.00 64.00 364 SER A N 1
ATOM 2694 C CA . SER A 1 364 ? -13.640 -13.852 22.762 1.00 64.00 364 SER A CA 1
ATOM 2695 C C . SER A 1 364 ? -14.880 -14.663 22.381 1.00 64.00 364 SER A C 1
ATOM 2697 O O . SER A 1 364 ? -15.462 -15.332 23.236 1.00 64.00 364 SER A O 1
ATOM 2699 N N . VAL A 1 365 ? -15.296 -14.603 21.116 1.00 58.50 365 VAL A N 1
ATOM 2700 C CA . VAL A 1 365 ? -16.461 -15.339 20.608 1.00 58.50 365 VAL A CA 1
ATOM 2701 C C . VAL A 1 365 ? -16.022 -16.207 19.430 1.00 58.50 365 VAL A C 1
ATOM 2703 O O . VAL A 1 365 ? -15.577 -15.724 18.390 1.00 58.50 365 VAL A O 1
ATOM 2706 N N . VAL A 1 366 ? -16.144 -17.526 19.581 1.00 46.22 366 VAL A N 1
ATOM 2707 C CA . VAL A 1 366 ? -15.792 -18.474 18.519 1.00 46.22 366 VAL A CA 1
ATOM 2708 C C . VAL A 1 366 ? -16.984 -18.644 17.572 1.00 46.22 366 VAL A C 1
ATOM 2710 O O . VAL A 1 366 ? -18.029 -19.152 17.964 1.00 46.22 366 VAL A O 1
ATOM 2713 N N . GLY A 1 367 ? -16.810 -18.271 16.300 1.00 49.94 367 GLY A N 1
ATOM 2714 C CA . GLY A 1 367 ? -17.615 -18.815 15.196 1.00 49.94 367 GLY A CA 1
ATOM 2715 C C . GLY A 1 367 ? -18.860 -18.040 14.749 1.00 49.94 367 GLY A C 1
ATOM 2716 O O . GLY A 1 367 ? -19.661 -18.612 14.011 1.00 49.94 367 GLY A O 1
ATOM 2717 N N . ARG A 1 368 ? -19.045 -16.768 15.127 1.00 51.81 368 ARG A N 1
ATOM 2718 C CA . ARG A 1 368 ? -20.169 -15.956 14.618 1.00 51.81 368 ARG A CA 1
ATOM 2719 C C . ARG A 1 368 ? -19.857 -15.205 13.320 1.00 51.81 368 ARG A C 1
ATOM 2721 O O . ARG A 1 368 ? -18.720 -14.818 13.052 1.00 51.81 368 ARG A O 1
ATOM 2728 N N . GLU A 1 369 ? -20.909 -15.006 12.521 1.00 53.59 369 GLU A N 1
ATOM 2729 C CA . GLU A 1 369 ? -20.933 -14.061 11.400 1.00 53.59 369 GLU A CA 1
ATOM 2730 C C . GLU A 1 369 ? -20.670 -12.635 11.890 1.00 53.59 369 GLU A C 1
ATOM 2732 O O . GLU A 1 369 ? -21.046 -12.260 13.000 1.00 53.59 369 GLU A O 1
ATOM 2737 N N . ASN A 1 370 ? -20.043 -11.829 11.040 1.00 58.09 370 ASN A N 1
ATOM 2738 C CA . ASN A 1 370 ? -19.607 -10.491 11.391 1.00 58.09 370 ASN A CA 1
ATOM 2739 C C . ASN A 1 370 ? -20.797 -9.562 11.741 1.00 58.09 370 ASN A C 1
ATOM 2741 O O . ASN A 1 370 ? -21.708 -9.368 10.938 1.00 58.09 370 ASN A O 1
ATOM 2745 N N . LEU A 1 371 ? -20.768 -8.961 12.936 1.00 61.78 371 LEU A N 1
ATOM 2746 C CA . LEU A 1 371 ? -21.817 -8.095 13.493 1.00 61.78 371 LEU A CA 1
ATOM 2747 C C . LEU A 1 371 ? -22.211 -6.926 12.572 1.00 61.78 371 LEU A C 1
ATOM 2749 O O . LEU A 1 371 ? -23.391 -6.619 12.400 1.00 61.78 371 LEU A O 1
ATOM 2753 N N . GLN A 1 372 ? -21.218 -6.285 11.952 1.00 59.06 372 GLN A N 1
ATOM 2754 C CA . GLN A 1 372 ? -21.431 -5.160 11.042 1.00 59.06 372 GLN A CA 1
ATOM 2755 C C . GLN A 1 372 ? -22.139 -5.601 9.753 1.00 59.06 372 GLN A C 1
ATOM 2757 O O . GLN A 1 372 ? -22.959 -4.854 9.224 1.00 59.06 372 GLN A O 1
ATOM 2762 N N . ASP A 1 373 ? -21.906 -6.834 9.297 1.00 60.94 373 ASP A N 1
ATOM 2763 C CA . ASP A 1 373 ? -22.592 -7.401 8.132 1.00 60.94 373 ASP A CA 1
ATOM 2764 C C . ASP A 1 373 ? -24.076 -7.633 8.431 1.00 60.94 373 ASP A C 1
ATOM 2766 O O . ASP A 1 373 ? -24.921 -7.380 7.571 1.00 60.94 373 ASP A O 1
ATOM 2770 N N . ARG A 1 374 ? -24.410 -8.065 9.656 1.00 64.50 374 ARG A N 1
ATOM 2771 C CA . ARG A 1 374 ? -25.803 -8.212 10.111 1.00 64.50 374 ARG A CA 1
ATOM 2772 C C . ARG A 1 374 ? -26.507 -6.866 10.238 1.00 64.50 374 ARG A C 1
ATOM 2774 O O . ARG A 1 374 ? -27.625 -6.720 9.753 1.00 64.50 374 ARG A O 1
ATOM 2781 N N . LEU A 1 375 ? -25.846 -5.867 10.822 1.00 59.59 375 LEU A N 1
ATOM 2782 C CA . LEU A 1 375 ? -26.381 -4.504 10.918 1.00 59.59 375 LEU A CA 1
ATOM 2783 C C . LEU A 1 375 ? -26.654 -3.886 9.540 1.00 59.59 375 LEU A C 1
ATOM 2785 O O . LEU A 1 375 ? -27.679 -3.227 9.364 1.00 59.59 375 LEU A O 1
ATOM 2789 N N . ALA A 1 376 ? -25.768 -4.115 8.567 1.00 61.09 376 ALA A N 1
ATOM 2790 C CA . ALA A 1 376 ? -25.960 -3.676 7.186 1.00 61.09 376 ALA A CA 1
ATOM 2791 C C . ALA A 1 376 ? -27.092 -4.450 6.487 1.00 61.09 376 ALA A C 1
ATOM 2793 O O . ALA A 1 376 ? -27.897 -3.862 5.773 1.00 61.09 376 ALA A O 1
ATOM 2794 N N . TYR A 1 377 ? -27.204 -5.760 6.718 1.00 60.94 377 TYR A N 1
ATOM 2795 C CA . TYR A 1 377 ? -28.284 -6.585 6.166 1.00 60.94 377 TYR A CA 1
ATOM 2796 C C . TYR A 1 377 ? -29.676 -6.155 6.665 1.00 60.94 377 TYR A C 1
ATOM 2798 O O . TYR A 1 377 ? -30.639 -6.158 5.898 1.00 60.94 377 TYR A O 1
ATOM 2806 N N . LEU A 1 378 ? -29.776 -5.714 7.922 1.00 59.19 378 LEU A N 1
ATOM 2807 C CA . LEU A 1 378 ? -31.023 -5.230 8.524 1.00 59.19 378 LEU A CA 1
ATOM 2808 C C . LEU A 1 378 ? -31.526 -3.891 7.951 1.00 59.19 378 LEU A C 1
ATOM 2810 O O . LEU A 1 378 ? -32.698 -3.576 8.153 1.00 59.19 378 LEU A O 1
ATOM 2814 N N . GLU A 1 379 ? -30.704 -3.115 7.230 1.00 55.56 379 GLU A N 1
ATOM 2815 C CA . GLU A 1 379 ? -31.179 -1.933 6.480 1.00 55.56 379 GLU A CA 1
ATOM 2816 C C . GLU A 1 379 ? -32.112 -2.303 5.329 1.00 55.56 379 GLU A C 1
ATOM 2818 O O . GLU A 1 379 ? -32.989 -1.520 4.968 1.00 55.56 379 GLU A O 1
ATOM 2823 N N . GLU A 1 380 ? -31.906 -3.473 4.724 1.00 52.69 380 GLU A N 1
ATOM 2824 C CA . GLU A 1 380 ? -32.511 -3.818 3.438 1.00 52.69 380 GLU A CA 1
ATOM 2825 C C . GLU A 1 380 ? -33.838 -4.591 3.567 1.00 52.69 380 GLU A C 1
ATOM 2827 O O . GLU A 1 380 ? -34.525 -4.771 2.560 1.00 52.69 380 GLU A O 1
ATOM 2832 N N . GLN A 1 381 ? -34.236 -5.040 4.768 1.00 47.00 381 GLN A N 1
ATOM 2833 C CA . GLN A 1 381 ? -35.431 -5.878 4.960 1.00 47.00 381 GLN A CA 1
ATOM 2834 C C . GLN A 1 381 ? -36.502 -5.266 5.881 1.00 47.00 381 GLN A C 1
ATOM 2836 O O . GLN A 1 381 ? -36.207 -4.885 7.019 1.00 47.00 381 GLN A O 1
ATOM 2841 N N . PRO A 1 382 ? -37.786 -5.259 5.467 1.00 49.41 382 PRO A N 1
ATOM 2842 C CA . PRO A 1 382 ? -38.885 -4.992 6.378 1.00 49.41 382 PRO A CA 1
ATOM 2843 C C . PRO A 1 382 ? -39.211 -6.231 7.233 1.00 49.41 382 PRO A C 1
ATOM 2845 O O . PRO A 1 382 ? -39.416 -7.328 6.727 1.00 49.41 382 PRO A O 1
ATOM 2848 N N . ALA A 1 383 ? -39.248 -5.981 8.544 1.00 52.59 383 ALA A N 1
ATOM 2849 C CA . ALA A 1 383 ? -39.838 -6.734 9.658 1.00 52.59 383 ALA A CA 1
ATOM 2850 C C . ALA A 1 383 ? -40.136 -8.244 9.493 1.00 52.59 383 ALA A C 1
ATOM 2852 O O . ALA A 1 383 ? -41.255 -8.629 9.162 1.00 52.59 383 ALA A O 1
ATOM 2853 N N . VAL A 1 384 ? -39.202 -9.084 9.950 1.00 48.16 384 VAL A N 1
ATOM 2854 C CA . VAL A 1 384 ? -39.513 -10.316 10.699 1.00 48.16 384 VAL A CA 1
ATOM 2855 C C . VAL A 1 384 ? -38.578 -10.322 11.912 1.00 48.16 384 VAL A C 1
ATOM 2857 O O . VAL A 1 384 ? -37.408 -10.019 11.754 1.00 48.16 384 VAL A O 1
ATOM 2860 N N . ALA A 1 385 ? -39.103 -10.523 13.124 1.00 49.84 385 ALA A N 1
ATOM 2861 C CA . ALA A 1 385 ? -38.371 -10.284 14.371 1.00 49.84 385 ALA A CA 1
ATOM 2862 C C . ALA A 1 385 ? -37.815 -11.587 14.963 1.00 49.84 385 ALA A C 1
ATOM 2864 O O . ALA A 1 385 ? -38.549 -12.343 15.598 1.00 49.84 385 ALA A O 1
ATOM 2865 N N . ASP A 1 386 ? -36.516 -11.817 14.781 1.00 57.44 386 ASP A N 1
ATOM 2866 C CA . ASP A 1 386 ? -35.718 -12.687 15.651 1.00 57.44 386 ASP A CA 1
ATOM 2867 C C . ASP A 1 386 ? -35.234 -11.853 16.864 1.00 57.44 386 ASP A C 1
ATOM 2869 O O . ASP A 1 386 ? -34.846 -10.694 16.669 1.00 57.44 386 ASP A O 1
ATOM 2873 N N . PRO A 1 387 ? -35.242 -12.352 18.118 1.00 54.59 387 PRO A N 1
ATOM 2874 C CA . PRO A 1 387 ? -34.829 -11.569 19.290 1.00 54.59 387 PRO A CA 1
ATOM 2875 C C . PRO A 1 387 ? -33.419 -10.971 19.169 1.00 54.59 387 PRO A C 1
ATOM 2877 O O . PRO A 1 387 ? -33.185 -9.850 19.620 1.00 54.59 387 PRO A O 1
ATOM 2880 N N . GLY A 1 388 ? -32.500 -11.666 18.488 1.00 55.69 388 GLY A N 1
ATOM 2881 C CA . GLY A 1 388 ? -31.162 -11.143 18.198 1.00 55.69 388 GLY A CA 1
ATOM 2882 C C . GLY A 1 388 ? -31.166 -9.941 17.243 1.00 55.69 388 GLY A C 1
ATOM 2883 O O . GLY A 1 388 ? -30.362 -9.028 17.397 1.00 55.69 388 GLY A O 1
ATOM 2884 N N . GLU A 1 389 ? -32.097 -9.884 16.286 1.00 61.19 389 GLU A N 1
ATOM 2885 C CA . GLU A 1 389 ? -32.224 -8.766 15.338 1.00 61.19 389 GLU A CA 1
ATOM 2886 C C . GLU A 1 389 ? -32.772 -7.489 15.980 1.00 61.19 389 GLU A C 1
ATOM 2888 O O . GLU A 1 389 ? -32.459 -6.383 15.527 1.00 61.19 389 GLU A O 1
ATOM 2893 N N . MET A 1 390 ? -33.559 -7.618 17.051 1.00 63.59 390 MET A N 1
ATOM 2894 C CA . MET A 1 390 ? -34.075 -6.471 17.799 1.00 63.59 390 MET A CA 1
ATOM 2895 C C . MET A 1 390 ? -32.949 -5.721 18.516 1.00 63.59 390 MET A C 1
ATOM 2897 O O . MET A 1 390 ? -32.890 -4.493 18.433 1.00 63.59 390 MET A O 1
ATOM 2901 N N . SER A 1 391 ? -32.009 -6.464 19.106 1.00 64.19 391 SER A N 1
ATOM 2902 C CA . SER A 1 391 ? -30.836 -5.903 19.778 1.00 64.19 391 SER A CA 1
ATOM 2903 C C . SER A 1 391 ? -29.961 -5.081 18.825 1.00 64.19 391 SER A C 1
ATOM 2905 O O . SER A 1 391 ? -29.631 -3.921 19.081 1.00 64.19 391 SER A O 1
ATOM 2907 N N . PHE A 1 392 ? -29.700 -5.619 17.629 1.00 67.56 392 PHE A N 1
ATOM 2908 C CA . PHE A 1 392 ? -28.962 -4.911 16.580 1.00 67.56 392 PHE A CA 1
ATOM 2909 C C . PHE A 1 392 ? -29.628 -3.596 16.152 1.00 67.56 392 PHE A C 1
ATOM 2911 O O . PHE A 1 392 ? -28.950 -2.589 15.925 1.00 67.56 392 PHE A O 1
ATOM 2918 N N . ARG A 1 393 ? -30.961 -3.570 16.053 1.00 68.25 393 ARG A N 1
ATOM 2919 C CA . ARG A 1 393 ? -31.704 -2.353 15.690 1.00 68.25 393 ARG A CA 1
ATOM 2920 C C . ARG A 1 393 ? -31.653 -1.294 16.789 1.00 68.25 393 ARG A C 1
ATOM 2922 O O . ARG A 1 393 ? -31.527 -0.111 16.472 1.00 68.25 393 ARG A O 1
ATOM 2929 N N . LEU A 1 394 ? -31.725 -1.703 18.053 1.00 70.56 394 LEU A N 1
ATOM 2930 C CA . LEU A 1 394 ? -31.636 -0.798 19.199 1.00 70.56 394 LEU A CA 1
ATOM 2931 C C . LEU A 1 394 ? -30.224 -0.227 19.352 1.00 70.56 394 LEU A C 1
ATOM 2933 O O . LEU A 1 394 ? -30.080 0.991 19.460 1.00 70.56 394 LEU A O 1
ATOM 2937 N N . LEU A 1 395 ? -29.184 -1.056 19.213 1.00 74.19 395 LEU A N 1
ATOM 2938 C CA . LEU A 1 395 ? -27.785 -0.612 19.187 1.00 74.19 395 LEU A CA 1
ATOM 2939 C C . LEU A 1 395 ? -27.574 0.513 18.163 1.00 74.19 395 LEU A C 1
ATOM 2941 O O . LEU A 1 395 ? -26.979 1.546 18.461 1.00 74.19 395 LEU A O 1
ATOM 2945 N N . ARG A 1 396 ? -28.125 0.340 16.959 1.00 70.69 396 ARG A N 1
ATOM 2946 C CA . ARG A 1 396 ? -28.062 1.341 15.893 1.00 70.69 396 ARG A CA 1
ATOM 2947 C C . ARG A 1 396 ? -28.838 2.620 16.214 1.00 70.69 396 ARG A C 1
ATOM 2949 O O . ARG A 1 396 ? -28.438 3.691 15.771 1.00 70.69 396 ARG A O 1
ATOM 2956 N N . HIS A 1 397 ? -29.960 2.525 16.922 1.00 75.88 397 HIS A N 1
ATOM 2957 C CA . HIS A 1 397 ? -30.742 3.699 17.306 1.00 75.88 397 HIS A CA 1
ATOM 2958 C C . HIS A 1 397 ? -30.016 4.553 18.355 1.00 75.88 397 HIS A C 1
ATOM 2960 O O . HIS A 1 397 ? -30.104 5.781 18.316 1.00 75.88 397 HIS A O 1
ATOM 2966 N N . TYR A 1 398 ? -29.302 3.911 19.283 1.00 74.69 398 TYR A N 1
ATOM 2967 C CA . TYR A 1 398 ? -28.617 4.596 20.378 1.00 74.69 398 TYR A CA 1
ATOM 2968 C C . TYR A 1 398 ? -27.194 5.051 20.039 1.00 74.69 398 TYR A C 1
ATOM 2970 O O . TYR A 1 398 ? -26.727 6.026 20.626 1.00 74.69 398 TYR A O 1
ATOM 2978 N N . ALA A 1 399 ? -26.517 4.385 19.103 1.00 75.62 399 ALA A N 1
ATOM 2979 C CA . ALA A 1 399 ? -25.160 4.723 18.694 1.00 75.62 399 ALA A CA 1
ATOM 2980 C C . ALA A 1 399 ? -25.133 5.746 17.545 1.00 75.62 399 ALA A C 1
ATOM 2982 O O . ALA A 1 399 ? -25.828 5.606 16.541 1.00 75.62 399 ALA A O 1
ATOM 2983 N N . SER A 1 400 ? -24.251 6.740 17.644 1.00 71.00 400 SER A N 1
ATOM 2984 C CA . SER A 1 400 ? -23.880 7.622 16.531 1.00 71.00 400 SER A CA 1
ATOM 2985 C C . SER A 1 400 ? -22.972 6.932 15.500 1.00 71.00 400 SER A C 1
ATOM 2987 O O . SER A 1 400 ? -22.871 7.392 14.362 1.00 71.00 400 SER A O 1
ATOM 2989 N N . GLY A 1 401 ? -22.340 5.808 15.859 1.00 70.44 401 GLY A N 1
ATOM 2990 C CA . GLY A 1 401 ? -21.619 4.936 14.931 1.00 70.44 401 GLY A CA 1
ATOM 2991 C C . GLY A 1 401 ? -21.210 3.609 15.569 1.00 70.44 401 GLY A C 1
ATOM 2992 O O . GLY A 1 401 ? -20.933 3.554 16.762 1.00 70.44 401 GLY A O 1
ATOM 2993 N N . VAL A 1 402 ? -21.153 2.538 14.774 1.00 71.06 402 VAL A N 1
ATOM 2994 C CA . VAL A 1 402 ? -20.711 1.205 15.217 1.00 71.06 402 VAL A CA 1
ATOM 2995 C C . VAL A 1 402 ? -19.683 0.673 14.222 1.00 71.06 402 VAL A C 1
ATOM 2997 O O . VAL A 1 402 ? -19.951 0.632 13.022 1.00 71.06 402 VAL A O 1
ATOM 3000 N N . GLN A 1 403 ? -18.510 0.270 14.706 1.00 68.81 403 GLN A N 1
ATOM 3001 C CA . GLN A 1 403 ? -17.506 -0.462 13.931 1.00 68.81 403 GLN A CA 1
ATOM 3002 C C . GLN A 1 403 ? -17.299 -1.842 14.544 1.00 68.81 403 GLN A C 1
ATOM 3004 O O . GLN A 1 403 ? -17.192 -1.957 15.761 1.00 68.81 403 GLN A O 1
ATOM 3009 N N . HIS A 1 404 ? -17.196 -2.881 13.717 1.00 75.00 404 HIS A N 1
ATOM 3010 C CA . HIS A 1 404 ? -16.857 -4.223 14.181 1.00 75.00 404 HIS A CA 1
ATOM 3011 C C . HIS A 1 404 ? -15.634 -4.752 13.430 1.00 75.00 404 HIS A C 1
ATOM 3013 O O . HIS A 1 404 ? -15.565 -4.676 12.204 1.00 75.00 404 HIS A O 1
ATOM 3019 N N . ARG A 1 405 ? -14.649 -5.284 14.154 1.00 68.50 405 ARG A N 1
ATOM 3020 C CA . ARG A 1 405 ? -13.446 -5.907 13.586 1.00 68.50 405 ARG A CA 1
ATOM 3021 C C . ARG A 1 405 ? -13.264 -7.286 14.201 1.00 68.50 405 ARG A C 1
ATOM 3023 O O . ARG A 1 405 ? -13.373 -7.429 15.413 1.00 68.50 405 ARG A O 1
ATOM 3030 N N . GLN A 1 406 ? -12.932 -8.272 13.373 1.00 66.75 406 GLN A N 1
ATOM 3031 C CA . GLN A 1 406 ? -12.712 -9.641 13.828 1.00 66.75 406 GLN A CA 1
ATOM 3032 C C . GLN A 1 406 ? -11.231 -10.019 13.714 1.00 66.75 406 GLN A C 1
ATOM 3034 O O . GLN A 1 406 ? -10.641 -9.963 12.633 1.00 66.75 406 GLN A O 1
ATOM 3039 N N . TYR A 1 407 ? -10.639 -10.438 14.833 1.00 67.81 407 TYR A N 1
ATOM 3040 C CA . TYR A 1 407 ? -9.246 -10.864 14.956 1.00 67.81 407 TYR A CA 1
ATOM 3041 C C . TYR A 1 407 ? -9.183 -12.268 15.566 1.00 67.81 407 TYR A C 1
ATOM 3043 O O . TYR A 1 407 ? -9.313 -12.418 16.771 1.00 67.81 407 TYR A O 1
ATOM 3051 N N . TYR A 1 408 ? -8.947 -13.318 14.774 1.00 59.78 408 TYR A N 1
ATOM 3052 C CA . TYR A 1 408 ? -8.701 -14.675 15.310 1.00 59.78 408 TYR A CA 1
ATOM 3053 C C . TYR A 1 408 ? -9.781 -15.218 16.276 1.00 59.78 408 TYR A C 1
ATOM 3055 O O . TYR A 1 408 ? -9.460 -15.860 17.272 1.00 59.78 408 TYR A O 1
ATOM 3063 N N . GLY A 1 409 ? -11.066 -14.983 15.986 1.00 57.69 409 GLY A N 1
ATOM 3064 C CA . GLY A 1 409 ? -12.161 -15.374 16.894 1.00 57.69 409 GLY A CA 1
ATOM 3065 C C . GLY A 1 409 ? -12.302 -14.457 18.117 1.00 57.69 409 GLY A C 1
ATOM 3066 O O . GLY A 1 409 ? -12.919 -14.828 19.111 1.00 57.69 409 GLY A O 1
ATOM 3067 N N . ILE A 1 410 ? -11.692 -13.273 18.059 1.00 61.03 410 ILE A N 1
ATOM 3068 C CA . ILE A 1 410 ? -11.930 -12.154 18.966 1.00 61.03 410 ILE A CA 1
ATOM 3069 C C . ILE A 1 410 ? -12.710 -11.105 18.181 1.00 61.03 410 ILE A C 1
ATOM 3071 O O . ILE A 1 410 ? -12.261 -10.655 17.124 1.00 61.03 410 ILE A O 1
ATOM 3075 N N . ASP A 1 411 ? -13.859 -10.723 18.713 1.00 67.69 411 ASP A N 1
ATOM 3076 C CA . ASP A 1 411 ? -14.723 -9.687 18.171 1.00 67.69 411 ASP A CA 1
ATOM 3077 C C . ASP A 1 411 ? -14.437 -8.372 18.913 1.00 67.69 411 ASP A C 1
ATOM 3079 O O . ASP A 1 411 ? -14.434 -8.318 20.146 1.00 67.69 411 ASP A O 1
ATOM 3083 N N . VAL A 1 412 ? -14.135 -7.315 18.156 1.00 73.12 412 VAL A N 1
ATOM 3084 C CA . VAL A 1 412 ? -13.884 -5.958 18.661 1.00 73.12 412 VAL A CA 1
ATOM 3085 C C . VAL A 1 412 ? -14.978 -5.048 18.121 1.00 73.12 412 VAL A C 1
ATOM 3087 O O . VAL A 1 412 ? -14.979 -4.717 16.933 1.00 73.12 412 VAL A O 1
ATOM 3090 N N . VAL A 1 413 ? -15.917 -4.655 18.981 1.00 74.44 413 VAL A N 1
ATOM 3091 C CA . VAL A 1 413 ? -17.008 -3.730 18.652 1.00 74.44 413 VAL A CA 1
ATOM 3092 C C . VAL A 1 413 ? -16.702 -2.363 19.255 1.00 74.44 413 VAL A C 1
ATOM 3094 O O . VAL A 1 413 ? -16.660 -2.203 20.473 1.00 74.44 413 VAL A O 1
ATOM 3097 N N . THR A 1 414 ? -16.524 -1.359 18.405 1.00 74.62 414 THR A N 1
ATOM 3098 C CA . THR A 1 414 ? -16.410 0.043 18.810 1.00 74.62 414 THR A CA 1
ATOM 3099 C C . THR A 1 414 ? -17.756 0.726 18.604 1.00 74.62 414 THR A C 1
ATOM 3101 O O . THR A 1 414 ? -18.219 0.868 17.471 1.00 74.62 414 THR A O 1
ATOM 3104 N N . VAL A 1 415 ? -18.388 1.155 19.693 1.00 76.25 415 VAL A N 1
ATOM 3105 C CA . VAL A 1 415 ? -19.660 1.881 19.696 1.00 76.25 415 VAL A CA 1
ATOM 3106 C C . VAL A 1 415 ? -19.398 3.327 20.082 1.00 76.25 415 VAL A C 1
ATOM 3108 O O . VAL A 1 415 ? -18.839 3.623 21.136 1.00 76.25 415 VAL A O 1
ATOM 3111 N N . ARG A 1 416 ? -19.823 4.241 19.222 1.00 73.69 416 ARG A N 1
ATOM 3112 C CA . ARG A 1 416 ? -19.776 5.677 19.454 1.00 73.69 416 ARG A CA 1
ATOM 3113 C C . ARG A 1 416 ? -21.170 6.133 19.857 1.00 73.69 416 ARG A C 1
ATOM 3115 O O . ARG A 1 416 ? -22.112 5.885 19.109 1.00 73.69 416 ARG A O 1
ATOM 3122 N N . VAL A 1 417 ? -21.301 6.756 21.026 1.00 71.19 417 VAL A N 1
ATOM 3123 C CA . VAL A 1 417 ? -22.578 7.259 21.565 1.00 71.19 417 VAL A CA 1
ATOM 3124 C C . VAL A 1 417 ? -22.549 8.772 21.582 1.00 71.19 417 VAL A C 1
ATOM 3126 O O . VAL A 1 417 ? -21.674 9.341 22.281 1.00 71.19 417 VAL A O 1
#

Foldseek 3Di:
DFDQPPPFDPCLLVVLLVQLLVQLVCQCPPPDFPSNVCSLVVSLVSSLVSCVVSVSFDCVLLVPFDQFDAPPQPQPDDDPPPDPVVVLCVVLVVLVVVLLLVVLLVLLQLLVQLLDPDGDFDAVVVSVVSSVVLVVVQVVCVRSVHHRDGDRSNVVSVVCVRPVDPDVVVVVVVVVVVVVVNRGRSNVSVVVRRGSSSVVSSVVVVVVVVVVVVVCSLQVVHDDPLSCCLQVVLQCQLVVLCPDCVQCVPVNDSRSVRCSHSSSVSVVSSVVSVVVCVVPADFFDKDKFFLDPVVLVVQLVVLLVVCVVVVHDPVLSVLSSLLSNLVSVLQRDDPPPDDPDDGKMWMWGWHDDDVKIKIKIKIQAPDDDWLVVLLSVLVVDPDDDDPSNVSSVSNVVSFPDWHWHDDPSIIIIITMD

Nearest PDB structures (foldseek):
  8omz-assembly1_C  TM=7.837E-01  e=1.479E-06  Escherichia coli O157:H7
  6m37-assembly1_C-2  TM=8.299E-01  e=3.407E-05  Bacillus subtilis subsp. subtilis str. 168
  1th8-assembly1_A-2  TM=8.076E-01  e=2.128E-05  Geobacillus stearothermophilus
  6m37-assembly1_A-2  TM=7.795E-01  e=7.463E-05  Bacillus subtilis subsp. subtilis str. 168
  1thn-assembly1_A  TM=7.515E-01  e=1.326E-04  Geobacillus stearothermophilus

Sequence (417 aa):
MVDVPEGKPPESGPLVAGVTLAVSAALALRASGMWRVWSALISLGVGCVVAALFGIYDYQRVIDAPWFGIPDLRFPGLDLAFGQEFWTLLPTFAILTLVLALKGISDNVIIQNASQRRQRAIDFRQVQGAVGANSIGMLLAGIAGTPPTMAYSSFGASLIGLTGVAARRVGFAVAAVFVVLALLPKFTALLLTVPDPVMGAYLLLLLGLYFVGGLQTATQEGLDQRKVLVIGLSFAVGIGMQHLNVVELVLGPSWGSLVGNPVVAGLIVALLLTAFIEFSGRWGKRLEVTLDDSALPAVDAFLQDVAAGMRWNEPSTMRLRSAGEEAVASLMPVSGSEGEGRSPWLRVSVRPGAGVVELEFVASVVGRENLQDRLAYLEEQPAVADPGEMSFRLLRHYASGVQHRQYYGIDVVTVRV

Secondary structure (DSSP, 8-state):
---PPTTS-TTHHHHHHHHHHHHHHHHHHH--THHHHHHHHHHHHHHHHHHHHTT----HHHHHS-SS---------------HHHHHHHHHHHHHHHHHHHHHHHHHHHHHHHH-SS----BHHHHHHHHHHHHHHHHHHHHTTPPPP---HHHHHHHHHHH----HHHHHHHHHHHHHHHT-HHHHHHHHTS-HHHHHHHHHHHHHHHHHHHHHHHHTT---HHHHHHHHHHHHHHHHHTT-THHHHHHHHHHHHHHTSHHHHHHHHHHHHHHHHHHHS----EEEEESSTTHHHHHHHHHHHHHHHTT--HHHHHHHHHHHHHHHHHHSPPTT---SSS--EEEEEEEE-SS-EEEEEEEE-SSPPPHHHHHHHTTS------HHHHHHHHHHHH-SEEEEEEETTEEEEEEE-

Radius of gyration: 27.27 Å; Cα contacts (8 Å, |Δi|>4): 474; chains: 1; bounding box: 70×46×70 Å

pLDDT: mean 78.31, std 11.77, range [37.38, 95.12]